Protein AF-A0A938V4X0-F1 (afdb_monomer)

Secondary structure (DSSP, 8-state):
-----------------PPP-PPPPPPPEEEESS--STT-S---TT-EEEE-SSEEEEEESSSPPGGGPPTTEEEEEEEEETTEEPPP-EEEB-EEEEEE-----S-EEEEEEEE-SSEEEEEEEEEETTEEEEEEEEEETT-SEEEEEEEEE--SSS-EEEEEEEEEEEESSSEEEETTPPPTTTS---SSSGGG--EE---SEEEEE-SSEEEEEE-TT--EEEE-SSEEEEEEEEEE-TT-EEEEEEEEEEEESS--THHHHHHHHHTT--EEEEEEEEEETTSPBPSSEEEEEE-TT--EEEEEE---S--SS---TTPPTTEEEEEEESEEEEEEEEETTPBPPPPEEEEE-TT-EEE--EEEEBPPEEEEEEEEEEPTTPPP--TT-S--EEE------------------------PPPPPEE---EEEE-SPPPSSGGGS--EEE--SSSTTEEEEEE-SEEEEEEEESGGGTSSPPEEEEEEEPTTPEEEEEEEEE----GGGGT---B-S----TTTT--S-HHHHHHHHHHTT-SB-------

Radius of gyration: 29.66 Å; Cα contacts (8 Å, |Δi|>4): 1398; chains: 1; bounding box: 124×48×95 Å

pLDDT: mean 82.49, std 20.65, range [25.59, 98.75]

Sequence (554 aa):
MLRVAPVICLLLICLAALPAAAGPSAAVRIIEGPTPVPNGKCRGSHDLTMINDRVAFSFAIDTERPWGNPAGAILDGGLVADGEVGKDRLSFVDFLPDGWNPWPHVRHEIRIVEDGPERAVLRVTRDFRGNPLVTTWTLHAGASELHVETRLENKSGKPLKGLLSGYSFCTKDGNTFVVEEPTTAERPATGGADWLAAVPTRADWAAGYGPDWAGGLLFPGADRVAGGRSWKDLYRATDVEPGGEARLTAVYRLSSGAGISDLPVALARSNGRGVARLSGTVRTSAGDPVSDSYILFASPEGAVMGWAAGDTGQSSRSKSPGRTQGTFSFELPEGRWQVQALATDHRSPPAREVVVTSGQELTVDFDGLEPPGTVRLHVRMAGPDAATSGPDATGASVETGAHGPLSERGSVDASSEKATERLPAPPLVGVDARIVRVGTPPPVRHAERFVTYTSLQDRGEASFPCPPGEHEFLVSHGGGFLAPFERVRLVVEPGKTAVATVLIPRQESPRDRGWYCADLHHHSDHADGTTSPEQLVLSQSAAGLDYFYVSDHG

Structure (mmCIF, N/CA/C/O backbone):
data_AF-A0A938V4X0-F1
#
_entry.id   AF-A0A938V4X0-F1
#
loop_
_atom_site.group_PDB
_atom_site.id
_atom_site.type_symbol
_atom_site.label_atom_id
_atom_site.label_alt_id
_atom_site.label_comp_id
_atom_site.label_asym_id
_atom_site.label_entity_id
_atom_site.label_seq_id
_atom_site.pdbx_PDB_ins_code
_atom_site.Cartn_x
_atom_site.Cartn_y
_atom_site.Cartn_z
_atom_site.occupancy
_atom_site.B_iso_or_equiv
_atom_site.auth_seq_id
_atom_site.auth_comp_id
_atom_site.auth_asym_id
_atom_site.auth_atom_id
_atom_site.pdbx_PDB_model_num
ATOM 1 N N . MET A 1 1 ? -73.119 22.936 -44.683 1.00 44.00 1 MET A N 1
ATOM 2 C CA . MET A 1 1 ? -71.768 22.867 -45.286 1.00 44.00 1 MET A CA 1
ATOM 3 C C . MET A 1 1 ? -70.797 23.569 -44.347 1.00 44.00 1 MET A C 1
ATOM 5 O O . MET A 1 1 ? -71.183 24.615 -43.848 1.00 44.00 1 MET A O 1
ATOM 9 N N . LEU A 1 2 ? -69.585 23.015 -44.167 1.00 37.03 2 LEU A N 1
ATOM 10 C CA . LEU A 1 2 ? -68.464 23.518 -43.339 1.00 37.03 2 LEU A CA 1
ATOM 11 C C . LEU A 1 2 ? -68.680 23.371 -41.815 1.00 37.03 2 LEU A C 1
ATOM 13 O O . LEU A 1 2 ? -69.766 23.647 -41.335 1.00 37.03 2 LEU A O 1
ATOM 17 N N . ARG A 1 3 ? -67.727 22.964 -40.966 1.00 37.31 3 ARG A N 1
ATOM 18 C CA . ARG A 1 3 ? -66.281 22.672 -41.048 1.00 37.31 3 ARG A CA 1
ATOM 19 C C . ARG A 1 3 ? -65.948 21.778 -39.835 1.00 37.31 3 ARG A C 1
ATOM 21 O O . ARG A 1 3 ? -66.453 22.042 -38.749 1.00 37.31 3 ARG A O 1
ATOM 28 N N . VAL A 1 4 ? -65.094 20.769 -40.006 1.00 39.28 4 VAL A N 1
ATOM 29 C CA . VAL A 1 4 ? -64.488 19.996 -38.905 1.00 39.28 4 VAL A CA 1
ATOM 30 C C . VAL A 1 4 ? -63.157 20.659 -38.540 1.00 39.28 4 VAL A C 1
ATOM 32 O O . VAL A 1 4 ? -62.357 20.932 -39.433 1.00 39.28 4 VAL A O 1
ATOM 35 N N . ALA A 1 5 ? -62.926 20.914 -37.252 1.00 35.75 5 ALA A N 1
ATOM 36 C CA . ALA A 1 5 ? -61.628 21.285 -36.687 1.00 35.75 5 ALA A CA 1
ATOM 37 C C . ALA A 1 5 ? -61.247 20.246 -35.612 1.00 35.75 5 ALA A C 1
ATOM 39 O O . ALA A 1 5 ? -62.130 19.851 -34.846 1.00 35.75 5 ALA A O 1
ATOM 40 N N . PRO A 1 6 ? -59.988 19.774 -35.544 1.00 45.00 6 PRO A N 1
ATOM 41 C CA . PRO A 1 6 ? -59.577 18.785 -34.557 1.00 45.00 6 PRO A CA 1
ATOM 42 C C . PRO A 1 6 ? -59.141 19.459 -33.250 1.00 45.00 6 PRO A C 1
ATOM 44 O O . PRO A 1 6 ? -58.412 20.451 -33.251 1.00 45.00 6 PRO A O 1
ATOM 47 N N . VAL A 1 7 ? -59.582 18.892 -32.127 1.00 39.69 7 VAL A N 1
ATOM 48 C CA . VAL A 1 7 ? -59.122 19.242 -30.779 1.00 39.69 7 VAL A CA 1
ATOM 49 C C . VAL A 1 7 ? -57.802 18.517 -30.517 1.00 39.69 7 VAL A C 1
ATOM 51 O O . VAL A 1 7 ? -57.732 17.292 -30.587 1.00 39.69 7 VAL A O 1
ATOM 54 N N . ILE A 1 8 ? -56.756 19.287 -30.225 1.00 38.12 8 ILE A N 1
ATOM 55 C CA . ILE A 1 8 ? -55.450 18.805 -29.766 1.00 38.12 8 ILE A CA 1
ATOM 56 C C . ILE A 1 8 ? -55.565 18.507 -28.265 1.00 38.12 8 ILE A C 1
ATOM 58 O O . ILE A 1 8 ? -55.772 19.421 -27.469 1.00 38.12 8 ILE A O 1
ATOM 62 N N . CYS A 1 9 ? -55.428 17.238 -27.872 1.00 33.03 9 CYS A N 1
ATOM 63 C CA . CYS A 1 9 ? -55.262 16.837 -26.474 1.00 33.03 9 CYS A CA 1
ATOM 64 C C . CYS A 1 9 ? -53.767 16.804 -26.126 1.00 33.03 9 CYS A C 1
ATOM 66 O O . CYS A 1 9 ? -53.024 15.966 -26.632 1.00 33.03 9 CYS A O 1
ATOM 68 N N . LEU A 1 10 ? -53.342 17.715 -25.250 1.00 35.62 10 LEU A N 1
ATOM 69 C CA . LEU A 1 10 ? -52.030 17.705 -24.606 1.00 35.62 10 LEU A CA 1
ATOM 70 C C . LEU A 1 10 ? -52.018 16.610 -23.521 1.00 35.62 10 LEU A C 1
ATOM 72 O O . LEU A 1 10 ? -52.802 16.677 -22.576 1.00 35.62 10 LEU A O 1
ATOM 76 N N . LEU A 1 11 ? -51.136 15.616 -23.642 1.00 34.25 11 LEU A N 1
ATOM 77 C CA . LEU A 1 11 ? -50.878 14.605 -22.610 1.00 34.25 11 LEU A CA 1
ATOM 78 C C . LEU A 1 11 ? -49.625 15.017 -21.822 1.00 34.25 11 LEU A C 1
ATOM 80 O O . LEU A 1 11 ? -48.505 14.923 -22.319 1.00 34.25 11 LEU A O 1
ATOM 84 N N . LEU A 1 12 ? -49.829 15.504 -20.598 1.00 36.22 12 LEU A N 1
ATOM 85 C CA . LEU A 1 12 ? -48.782 15.728 -19.599 1.00 36.22 12 LEU A CA 1
ATOM 86 C C . LEU A 1 12 ? -48.416 14.380 -18.962 1.00 36.22 12 LEU A C 1
ATOM 88 O O . LEU A 1 12 ? -49.213 13.805 -18.224 1.00 36.22 12 LEU A O 1
ATOM 92 N N . ILE A 1 13 ? -47.217 13.873 -19.250 1.00 41.16 13 ILE A N 1
ATOM 93 C CA . ILE A 1 13 ? -46.641 12.707 -18.570 1.00 41.16 13 ILE A CA 1
ATOM 94 C C . ILE A 1 13 ? -45.816 13.224 -17.386 1.00 41.16 13 ILE A C 1
ATOM 96 O O . ILE A 1 13 ? -44.714 13.738 -17.563 1.00 41.16 13 ILE A O 1
ATOM 100 N N . CYS A 1 14 ? -46.356 13.098 -16.172 1.00 35.19 14 CYS A N 1
ATOM 101 C CA . CYS A 1 14 ? -45.591 13.255 -14.936 1.00 35.19 14 CYS A CA 1
ATOM 102 C C . CYS A 1 14 ? -44.711 12.012 -14.730 1.00 35.19 14 CYS A C 1
ATOM 104 O O . CYS A 1 14 ? -45.209 10.959 -14.334 1.00 35.19 14 CYS A O 1
ATOM 106 N N . LEU A 1 15 ? -43.408 12.131 -14.990 1.00 42.06 15 LEU A N 1
ATOM 107 C CA . LEU A 1 15 ? -42.417 11.122 -14.616 1.00 42.06 15 LEU A CA 1
ATOM 108 C C . LEU A 1 15 ? -42.122 11.266 -13.113 1.00 42.06 15 LEU A C 1
ATOM 110 O O . LEU A 1 15 ? -41.368 12.143 -12.696 1.00 42.06 15 LEU A O 1
ATOM 114 N N . ALA A 1 16 ? -42.757 10.438 -12.285 1.00 40.41 16 ALA A N 1
ATOM 115 C CA . ALA A 1 16 ? -42.396 10.313 -10.878 1.00 40.41 16 ALA A CA 1
ATOM 116 C C . ALA A 1 16 ? -41.062 9.556 -10.778 1.00 40.41 16 ALA A C 1
ATOM 118 O O . ALA A 1 16 ? -40.980 8.384 -11.147 1.00 40.41 16 ALA A O 1
ATOM 119 N N . ALA A 1 17 ? -40.015 10.230 -10.301 1.00 45.06 17 ALA A N 1
ATOM 120 C CA . ALA A 1 17 ? -38.753 9.595 -9.951 1.00 45.06 17 ALA A CA 1
ATOM 121 C C . ALA A 1 17 ? -38.987 8.647 -8.763 1.00 45.06 17 ALA A C 1
ATOM 123 O O . ALA A 1 17 ? -39.271 9.089 -7.650 1.00 45.06 17 ALA A O 1
ATOM 124 N N . LEU A 1 18 ? -38.910 7.339 -9.010 1.00 36.69 18 LEU A N 1
ATOM 125 C CA . LEU A 1 18 ? -38.895 6.332 -7.953 1.00 36.69 18 LEU A CA 1
ATOM 126 C C . LEU A 1 18 ? -37.534 6.396 -7.239 1.00 36.69 18 LEU A C 1
ATOM 128 O O . LEU A 1 18 ? -36.506 6.350 -7.920 1.00 36.69 18 LEU A O 1
ATOM 132 N N . PRO A 1 19 ? -37.488 6.492 -5.899 1.00 42.78 19 PRO A N 1
ATOM 133 C CA . PRO A 1 19 ? -36.237 6.361 -5.167 1.00 42.78 19 PRO A CA 1
ATOM 134 C C . PRO A 1 19 ? -35.687 4.946 -5.378 1.00 42.78 19 PRO A C 1
ATOM 136 O O . PRO A 1 19 ? -36.424 3.963 -5.280 1.00 42.78 19 PRO A O 1
ATOM 139 N N . ALA A 1 20 ? -34.395 4.845 -5.692 1.00 38.88 20 ALA A N 1
ATOM 140 C CA . ALA A 1 20 ? -33.703 3.568 -5.785 1.00 38.88 20 ALA A CA 1
ATOM 141 C C . ALA A 1 20 ? -33.835 2.831 -4.444 1.00 38.88 20 ALA A C 1
ATOM 143 O O . ALA A 1 20 ? -33.374 3.318 -3.412 1.00 38.88 20 ALA A O 1
ATOM 144 N N . ALA A 1 21 ? -34.501 1.677 -4.449 1.00 35.84 21 ALA A N 1
ATOM 145 C CA . ALA A 1 21 ? -34.588 0.822 -3.278 1.00 35.84 21 ALA A CA 1
ATOM 146 C C . ALA A 1 21 ? -33.177 0.326 -2.932 1.00 35.84 21 ALA A C 1
ATOM 148 O O . ALA A 1 21 ? -32.562 -0.398 -3.717 1.00 35.84 21 ALA A O 1
ATOM 149 N N . ALA A 1 22 ? -32.660 0.726 -1.770 1.00 41.38 22 ALA A N 1
ATOM 150 C CA . ALA A 1 22 ? -31.486 0.096 -1.186 1.00 41.38 22 ALA A CA 1
ATOM 151 C C . ALA A 1 22 ? -31.826 -1.383 -0.945 1.00 41.38 22 ALA A C 1
ATOM 153 O O . ALA A 1 22 ? -32.767 -1.694 -0.213 1.00 41.38 22 ALA A O 1
ATOM 154 N N . GLY A 1 23 ? -31.112 -2.292 -1.613 1.00 45.16 23 GLY A N 1
ATOM 155 C CA . GLY A 1 23 ? -31.211 -3.721 -1.326 1.00 45.16 23 GLY A CA 1
ATOM 156 C C . GLY A 1 23 ? -30.850 -4.006 0.139 1.00 45.16 23 GLY A C 1
ATOM 157 O O . GLY A 1 23 ? -30.197 -3.175 0.775 1.00 45.16 23 GLY A O 1
ATOM 158 N N . PRO A 1 24 ? -31.271 -5.151 0.702 1.00 51.66 24 PRO A N 1
ATOM 159 C CA . PRO A 1 24 ? -30.909 -5.513 2.068 1.00 51.66 24 PRO A CA 1
ATOM 160 C C . PRO A 1 24 ? -29.381 -5.531 2.204 1.00 51.66 24 PRO A C 1
ATOM 162 O O . PRO A 1 24 ? -28.705 -6.273 1.493 1.00 51.66 24 PRO A O 1
ATOM 165 N N . SER A 1 25 ? -28.848 -4.688 3.094 1.00 58.47 25 SER A N 1
ATOM 166 C CA . SER A 1 25 ? -27.441 -4.749 3.496 1.00 58.47 25 SER A CA 1
ATOM 167 C C . SER A 1 25 ? -27.173 -6.139 4.067 1.00 58.47 25 SER A C 1
ATOM 169 O O . SER A 1 25 ? -27.974 -6.640 4.864 1.00 58.47 25 SER A O 1
ATOM 171 N N . ALA A 1 26 ? -26.106 -6.802 3.625 1.00 71.38 26 ALA A N 1
ATOM 172 C CA . ALA A 1 26 ? -25.790 -8.125 4.137 1.00 71.38 26 ALA A CA 1
ATOM 173 C C . ALA A 1 26 ? -25.433 -8.034 5.623 1.00 71.38 26 ALA A C 1
ATOM 175 O O . ALA A 1 26 ? -24.705 -7.133 6.043 1.00 71.38 26 ALA A O 1
ATOM 176 N N . ALA A 1 27 ? -25.935 -8.987 6.407 1.00 88.56 27 ALA A N 1
ATOM 177 C CA . ALA A 1 27 ? -25.713 -9.005 7.841 1.00 88.56 27 ALA A CA 1
ATOM 178 C C . ALA A 1 27 ? -24.215 -9.064 8.179 1.00 88.56 27 ALA A C 1
ATOM 180 O O . ALA A 1 27 ? -23.467 -9.864 7.607 1.00 88.56 27 ALA A O 1
ATOM 181 N N . VAL A 1 28 ? -23.796 -8.249 9.143 1.00 96.19 28 VAL A N 1
ATOM 182 C CA . VAL A 1 28 ? -22.508 -8.424 9.823 1.00 96.19 28 VAL A CA 1
ATOM 183 C C . VAL A 1 28 ? -22.654 -9.476 10.925 1.00 96.19 28 VAL A C 1
ATOM 185 O O . VAL A 1 28 ? -23.748 -9.679 11.448 1.00 96.19 28 VAL A O 1
ATOM 188 N N . ARG A 1 29 ? -21.573 -10.194 11.236 1.00 96.25 29 ARG A N 1
ATOM 189 C CA . ARG A 1 29 ? -21.532 -11.185 12.323 1.00 96.25 29 ARG A CA 1
ATOM 190 C C . ARG A 1 29 ? -20.118 -11.404 12.853 1.00 96.25 29 ARG A C 1
ATOM 192 O O . ARG A 1 29 ? -19.146 -11.012 12.197 1.00 96.25 29 ARG A O 1
ATOM 199 N N . ILE A 1 30 ? -20.012 -12.097 13.983 1.00 98.12 30 ILE A N 1
ATOM 200 C CA . ILE A 1 30 ? -18.753 -12.621 14.524 1.00 98.12 30 ILE A CA 1
ATOM 201 C C . ILE A 1 30 ? -18.710 -14.145 14.368 1.00 98.12 30 ILE A C 1
ATOM 203 O O . ILE A 1 30 ? -19.675 -14.849 14.648 1.00 98.12 30 ILE A O 1
ATOM 207 N N . ILE A 1 31 ? -17.579 -14.660 13.891 1.00 97.12 31 ILE A N 1
ATOM 208 C CA . ILE A 1 31 ? -17.294 -16.095 13.797 1.00 97.12 31 ILE A CA 1
ATOM 209 C C . ILE A 1 31 ? -16.214 -16.425 14.821 1.00 97.12 31 ILE A C 1
ATOM 211 O O . ILE A 1 31 ? -15.183 -15.759 14.838 1.00 97.12 31 ILE A O 1
ATOM 215 N N . GLU A 1 32 ? -16.441 -17.445 15.641 1.00 98.19 32 GLU A N 1
ATOM 216 C CA . GLU A 1 32 ? -15.438 -17.995 16.555 1.00 98.19 32 GLU A CA 1
ATOM 217 C C . GLU A 1 32 ? -14.754 -19.223 15.938 1.00 98.19 32 GLU A C 1
ATOM 219 O O . GLU A 1 32 ? -15.409 -20.057 15.303 1.00 98.19 32 GLU A O 1
ATOM 224 N N . GLY A 1 33 ? -13.437 -19.314 16.113 1.00 98.06 33 GLY A N 1
ATOM 225 C CA . GLY A 1 33 ? -12.574 -20.358 15.573 1.00 98.06 33 GLY A CA 1
ATOM 226 C C . GLY A 1 33 ? -11.523 -19.835 14.586 1.00 98.06 33 GLY A C 1
ATOM 227 O O . GLY A 1 33 ? -11.336 -18.624 14.437 1.00 98.06 33 GLY A O 1
ATOM 228 N N . PRO A 1 34 ? -10.829 -20.753 13.886 1.00 97.75 34 PRO A N 1
ATOM 229 C CA . PRO A 1 34 ? -9.840 -20.398 12.876 1.00 97.75 34 PRO A CA 1
ATOM 230 C C . PRO A 1 34 ? -10.410 -19.447 11.823 1.00 97.75 34 PRO A C 1
ATOM 232 O O . PRO A 1 34 ? -11.570 -19.570 11.419 1.00 97.75 34 PRO A O 1
ATOM 235 N N . THR A 1 35 ? -9.574 -18.528 11.343 1.00 97.94 35 THR A N 1
ATOM 236 C CA . THR A 1 35 ? -9.999 -17.529 10.361 1.00 97.94 35 THR A CA 1
ATOM 237 C C . THR A 1 35 ? -10.556 -18.173 9.084 1.00 97.94 35 THR A C 1
ATOM 239 O O . THR A 1 35 ? -9.963 -19.122 8.558 1.00 97.94 35 THR A O 1
ATOM 242 N N . PRO A 1 36 ? -11.663 -17.645 8.525 1.00 96.94 36 PRO A N 1
ATOM 243 C CA . PRO A 1 36 ? -12.118 -18.006 7.189 1.00 96.94 36 PRO A CA 1
ATOM 244 C C . PRO A 1 36 ? -11.291 -17.331 6.082 1.00 96.94 36 PRO A C 1
ATOM 246 O O . PRO A 1 36 ? -11.503 -17.638 4.912 1.00 96.94 36 PRO A O 1
ATOM 249 N N . VAL A 1 37 ? -10.380 -16.402 6.411 1.00 96.25 37 VAL A N 1
ATOM 250 C CA . VAL A 1 37 ? -9.543 -15.699 5.431 1.00 96.25 37 VAL A CA 1
ATOM 251 C C . VAL A 1 37 ? -8.506 -16.677 4.852 1.00 96.25 37 VAL A C 1
ATOM 253 O O . VAL A 1 37 ? -7.655 -17.187 5.589 1.00 96.25 37 VAL A O 1
ATOM 256 N N . PRO A 1 38 ? -8.514 -16.951 3.532 1.00 92.94 38 PRO A N 1
ATOM 257 C CA . PRO A 1 38 ? -7.545 -17.847 2.913 1.00 92.94 38 PRO A CA 1
ATOM 258 C C . PRO A 1 38 ? -6.098 -17.412 3.169 1.00 92.94 38 PRO A C 1
ATOM 260 O O . PRO A 1 38 ? -5.742 -16.244 2.994 1.00 92.94 38 PRO A O 1
ATOM 263 N N . ASN A 1 39 ? -5.260 -18.384 3.541 1.00 87.56 39 ASN A N 1
ATOM 264 C CA . ASN A 1 39 ? -3.859 -18.208 3.948 1.00 87.56 39 ASN A CA 1
ATOM 265 C C . ASN A 1 39 ? -3.644 -17.340 5.201 1.00 87.56 39 ASN A C 1
ATOM 267 O O . ASN A 1 39 ? -2.498 -16.979 5.481 1.00 87.56 39 ASN A O 1
ATOM 271 N N . GLY A 1 40 ? -4.698 -17.044 5.966 1.00 90.44 40 GLY A N 1
ATOM 272 C CA . GLY A 1 40 ? -4.589 -16.351 7.245 1.00 90.44 40 GLY A CA 1
ATOM 273 C C . GLY A 1 40 ? -3.842 -17.165 8.311 1.00 90.44 40 GLY A C 1
ATOM 274 O O . GLY A 1 40 ? -3.674 -18.392 8.210 1.00 90.44 40 GLY A O 1
ATOM 275 N N . LYS A 1 41 ? -3.342 -16.463 9.323 1.00 91.56 41 LYS A 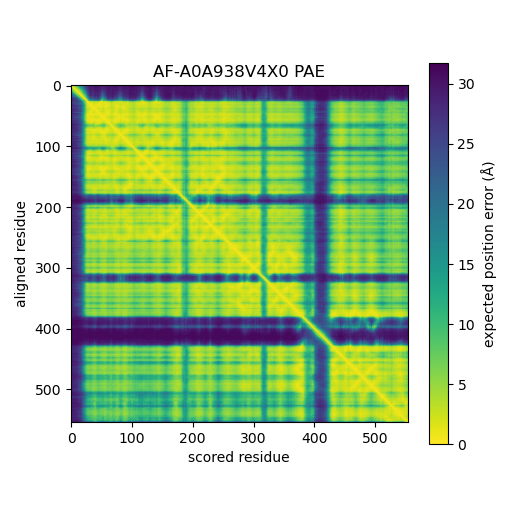N 1
ATOM 276 C CA . LYS A 1 41 ? -2.505 -16.957 10.414 1.00 91.56 41 LYS A CA 1
ATOM 277 C C . LYS A 1 41 ? -3.293 -17.216 11.699 1.00 91.56 41 LYS A C 1
ATOM 279 O O . LYS A 1 41 ? -2.816 -18.022 12.488 1.00 91.56 41 LYS A O 1
ATOM 284 N N . CYS A 1 42 ? -4.489 -16.656 11.892 1.00 94.75 42 CYS A N 1
ATOM 285 C CA . CYS A 1 42 ? -5.368 -17.001 13.017 1.00 94.75 42 CYS A CA 1
ATOM 286 C C . CYS A 1 42 ? -5.887 -18.448 12.899 1.00 94.75 42 CYS A C 1
ATOM 288 O O . CYS A 1 42 ? -6.786 -18.747 12.112 1.00 94.75 42 CYS A O 1
ATOM 290 N N . ARG A 1 43 ? -5.302 -19.373 13.667 1.00 95.38 43 ARG A N 1
ATOM 291 C CA . ARG A 1 43 ? -5.622 -20.815 13.708 1.00 95.38 43 ARG A CA 1
ATOM 292 C C . ARG A 1 43 ? -6.210 -21.285 15.043 1.00 95.38 43 ARG A C 1
ATOM 294 O O . ARG A 1 43 ? -6.461 -22.478 15.204 1.00 95.38 43 ARG A O 1
ATOM 301 N N . GLY A 1 44 ? -6.405 -20.377 15.989 1.00 96.19 44 GLY A N 1
ATOM 302 C CA . GLY A 1 44 ? -6.871 -20.640 17.341 1.00 96.19 44 GLY A CA 1
ATOM 303 C C . GLY A 1 44 ? -8.340 -21.046 17.405 1.00 96.19 44 GLY A C 1
ATOM 304 O O . GLY A 1 44 ? -9.151 -20.601 16.597 1.00 96.19 44 GLY A O 1
ATOM 305 N N . SER A 1 45 ? -8.702 -21.874 18.388 1.00 97.25 45 SER A N 1
ATOM 306 C CA . SER A 1 45 ? -10.095 -22.301 18.586 1.00 97.25 45 SER A CA 1
ATOM 307 C C . SER A 1 45 ? -11.003 -21.188 19.101 1.00 97.25 45 SER A C 1
ATOM 309 O O . SER A 1 45 ? -12.194 -21.234 18.820 1.00 97.25 45 SER A O 1
ATOM 311 N N . HIS A 1 46 ? -10.450 -20.205 19.817 1.00 96.81 46 HIS A N 1
ATOM 312 C CA . HIS A 1 46 ? -11.182 -19.033 20.301 1.00 96.81 46 HIS A CA 1
ATOM 313 C C . HIS A 1 46 ? -10.816 -17.755 19.539 1.00 96.81 46 HIS A C 1
ATOM 315 O O . HIS A 1 46 ? -11.159 -16.665 19.985 1.00 96.81 46 HIS A O 1
ATOM 321 N N . ASP A 1 47 ? -10.094 -17.841 18.418 1.00 98.19 47 ASP A N 1
ATOM 322 C CA . ASP A 1 47 ? -9.892 -16.663 17.571 1.00 98.19 47 ASP A CA 1
ATOM 323 C C . ASP A 1 47 ? -11.243 -16.167 17.040 1.00 98.19 47 ASP A C 1
ATOM 325 O O . ASP A 1 47 ? -12.199 -16.933 16.922 1.00 98.19 47 ASP A O 1
ATOM 329 N N . LEU A 1 48 ? -11.346 -14.872 16.742 1.00 98.56 48 LEU A N 1
ATOM 330 C CA . LEU A 1 48 ? -12.611 -14.261 16.329 1.00 98.56 48 LEU A CA 1
ATOM 331 C C . LEU A 1 48 ? -12.466 -13.579 14.979 1.00 98.56 48 LEU A C 1
ATOM 333 O O . LEU A 1 48 ? -11.484 -12.889 14.744 1.00 98.56 48 LEU A O 1
ATOM 337 N N . THR A 1 49 ? -13.465 -13.690 14.111 1.00 98.56 49 THR A N 1
ATOM 338 C CA . THR A 1 49 ? -13.521 -12.957 12.840 1.00 98.56 49 THR A CA 1
ATOM 339 C C . THR A 1 49 ? -14.775 -12.098 12.772 1.00 98.56 49 THR A C 1
ATOM 341 O O . THR A 1 49 ? -15.882 -12.628 12.795 1.00 98.56 49 THR A O 1
ATOM 344 N N . MET A 1 50 ? -14.612 -10.779 12.643 1.00 98.44 50 MET A N 1
ATOM 345 C CA . MET A 1 50 ? -15.702 -9.860 12.294 1.00 98.44 50 MET A CA 1
ATOM 346 C C . MET A 1 50 ? -15.840 -9.820 10.771 1.00 98.44 50 MET A C 1
ATOM 348 O O . MET A 1 50 ? -14.856 -9.544 10.084 1.00 98.44 50 MET A O 1
ATOM 352 N N . ILE A 1 51 ? -17.032 -10.095 10.236 1.00 97.69 51 ILE A N 1
ATOM 353 C CA . ILE A 1 51 ? -17.247 -10.224 8.785 1.00 97.69 51 ILE A CA 1
ATOM 354 C C . ILE A 1 51 ? -18.594 -9.653 8.328 1.00 97.69 51 ILE A C 1
ATOM 356 O O . ILE A 1 51 ? -19.617 -9.859 8.984 1.00 97.69 51 ILE A O 1
ATOM 360 N N . ASN A 1 52 ? -18.599 -8.983 7.174 1.00 96.56 52 ASN A N 1
ATOM 361 C CA . ASN A 1 52 ? -19.792 -8.584 6.414 1.00 96.56 52 ASN A CA 1
ATOM 362 C C . ASN A 1 52 ? -19.621 -8.925 4.911 1.00 96.56 52 ASN A C 1
ATOM 364 O O . ASN A 1 52 ? -18.770 -9.736 4.556 1.00 96.56 52 ASN A O 1
ATOM 368 N N . ASP A 1 53 ? -20.421 -8.339 4.014 1.00 94.69 53 ASP A N 1
ATOM 369 C CA . ASP A 1 53 ? -20.323 -8.521 2.551 1.00 94.69 53 ASP A CA 1
ATOM 370 C C . ASP A 1 53 ? -19.136 -7.826 1.879 1.00 94.69 53 ASP A C 1
ATOM 372 O O . ASP A 1 53 ? -18.949 -8.001 0.677 1.00 94.69 53 ASP A O 1
ATOM 376 N N . ARG A 1 54 ? -18.360 -7.018 2.607 1.00 95.00 54 ARG A N 1
ATOM 377 C CA . ARG A 1 54 ? -17.260 -6.212 2.059 1.00 95.00 54 ARG A CA 1
ATOM 378 C C . ARG A 1 54 ? -15.896 -6.616 2.585 1.00 95.00 54 ARG A C 1
ATOM 380 O O . ARG A 1 54 ? -14.927 -6.571 1.831 1.00 95.00 54 ARG A O 1
ATOM 387 N N . VAL A 1 55 ? -15.804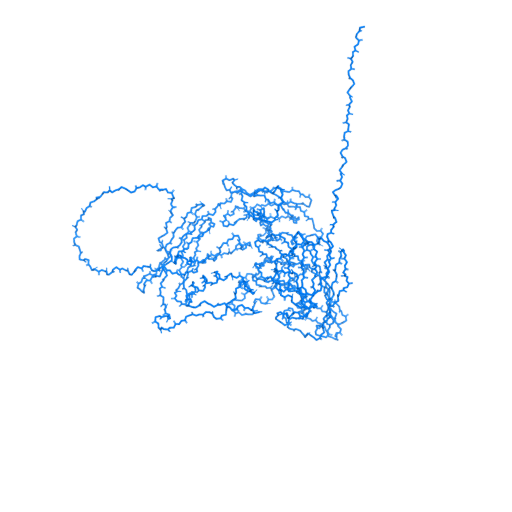 -6.972 3.862 1.00 96.88 55 VAL A N 1
ATOM 388 C CA . VAL A 1 55 ? -14.536 -7.175 4.568 1.00 96.88 55 VAL A CA 1
ATOM 389 C C . VAL A 1 55 ? -14.658 -8.231 5.665 1.00 96.88 55 VAL A C 1
ATOM 391 O O . VAL A 1 55 ? -15.726 -8.437 6.245 1.00 96.88 55 VAL A O 1
ATOM 394 N N . ALA A 1 56 ? -13.532 -8.874 5.964 1.00 97.75 56 ALA A N 1
ATOM 395 C CA . ALA A 1 56 ? -13.346 -9.764 7.101 1.00 97.75 56 ALA A CA 1
ATOM 396 C C . ALA A 1 56 ? -12.054 -9.391 7.842 1.00 97.75 56 ALA A C 1
ATOM 398 O O . ALA A 1 56 ? -11.021 -9.221 7.196 1.00 97.75 56 ALA A O 1
ATOM 399 N N . PHE A 1 57 ? -12.102 -9.301 9.173 1.00 98.25 57 PHE A N 1
ATOM 400 C CA . PHE A 1 57 ? -10.947 -9.028 10.038 1.00 98.25 57 PHE A CA 1
ATOM 401 C C . PHE A 1 57 ? -10.873 -10.057 11.165 1.00 98.25 57 PHE A C 1
ATOM 403 O O . PHE A 1 57 ? -11.857 -10.240 11.886 1.00 98.25 57 PHE A O 1
ATOM 410 N N . SER A 1 58 ? -9.719 -10.713 11.321 1.00 98.31 58 SER A N 1
ATOM 411 C CA . SER A 1 58 ? -9.536 -11.821 12.271 1.00 98.31 58 SER A CA 1
ATOM 412 C C . SER A 1 58 ? -8.595 -11.443 13.410 1.00 98.31 58 SER A C 1
ATOM 414 O O . SER A 1 58 ? -7.449 -11.061 13.179 1.00 98.31 58 SER A O 1
ATOM 416 N N . PHE A 1 59 ? -9.084 -11.595 14.635 1.00 97.94 59 PHE A N 1
ATOM 417 C CA . PHE A 1 59 ? -8.437 -11.266 15.896 1.00 97.94 59 PHE A CA 1
ATOM 418 C C . PHE A 1 59 ? -7.800 -12.516 16.507 1.00 97.94 59 PHE A C 1
ATOM 420 O O . PHE A 1 59 ? -8.490 -13.500 16.782 1.00 97.94 59 PHE A O 1
ATOM 427 N N . ALA A 1 60 ? -6.496 -12.452 16.766 1.00 95.81 60 ALA A N 1
ATOM 428 C CA . ALA A 1 60 ? -5.735 -13.532 17.379 1.00 95.81 60 ALA A CA 1
ATOM 429 C C . ALA A 1 60 ? -5.894 -13.519 18.902 1.00 95.81 60 ALA A C 1
ATOM 431 O O . ALA A 1 60 ? -5.357 -12.646 19.597 1.00 95.81 60 ALA A O 1
ATOM 432 N N . ILE A 1 61 ? -6.608 -14.512 19.424 1.00 94.75 61 ILE A N 1
ATOM 433 C CA . ILE A 1 61 ? -6.818 -14.729 20.857 1.00 94.75 61 ILE A CA 1
ATOM 434 C C . ILE A 1 61 ? -5.914 -15.861 21.331 1.00 94.75 61 ILE A C 1
ATOM 436 O O . ILE A 1 61 ? -5.041 -15.633 22.169 1.00 94.75 61 ILE A O 1
ATOM 440 N N . ASP A 1 62 ? -6.042 -17.039 20.725 1.00 93.94 62 ASP A N 1
ATOM 441 C CA . ASP A 1 62 ? -5.188 -18.187 21.035 1.00 93.94 62 ASP A CA 1
ATOM 442 C C . ASP A 1 62 ? -3.947 -18.203 20.139 1.00 93.94 62 ASP A C 1
ATOM 444 O O . ASP A 1 62 ? -2.855 -18.533 20.606 1.00 93.94 62 ASP A O 1
ATOM 448 N N . THR A 1 63 ? -4.092 -17.802 18.871 1.00 93.12 63 THR A N 1
ATOM 449 C CA . THR A 1 63 ? -2.994 -17.819 17.892 1.00 93.12 63 THR A CA 1
ATOM 450 C C . THR A 1 63 ? -1.822 -16.972 18.335 1.00 93.12 63 THR A C 1
ATOM 452 O O . THR A 1 63 ? -1.984 -15.783 18.603 1.00 93.12 63 THR A O 1
ATOM 455 N N . GLU A 1 64 ? -0.625 -17.558 18.331 1.00 87.31 64 GLU A N 1
ATOM 456 C CA . GLU A 1 64 ? 0.596 -16.831 18.638 1.00 87.31 64 GLU A CA 1
ATOM 457 C C . GLU A 1 64 ? 0.801 -15.641 17.699 1.00 87.31 64 GLU A C 1
ATOM 459 O O . GLU A 1 64 ? 0.798 -15.758 16.476 1.00 87.31 64 GLU A O 1
ATOM 464 N N . ARG A 1 65 ? 0.946 -14.466 18.306 1.00 86.75 65 ARG A N 1
ATOM 465 C CA . ARG A 1 65 ? 1.120 -13.201 17.607 1.00 86.75 65 ARG A CA 1
ATOM 466 C C . ARG A 1 65 ? 2.611 -12.949 17.421 1.00 86.75 65 ARG A C 1
ATOM 468 O O . ARG A 1 65 ? 3.387 -13.227 18.340 1.00 86.75 65 ARG A O 1
ATOM 475 N N . PRO A 1 66 ? 3.019 -12.382 16.280 1.00 76.94 66 PRO A N 1
ATOM 476 C CA . PRO A 1 66 ? 4.415 -12.060 16.050 1.00 76.94 66 PRO A CA 1
ATOM 477 C C . PRO A 1 66 ? 4.897 -10.971 17.022 1.00 76.94 66 PRO A C 1
ATOM 479 O O . PRO A 1 66 ? 4.107 -10.199 17.579 1.00 76.94 66 PRO A O 1
ATOM 482 N N . TRP A 1 67 ? 6.216 -10.927 17.228 1.00 75.44 67 TRP A N 1
ATOM 483 C CA . TRP A 1 67 ? 6.928 -9.897 18.006 1.00 75.44 67 TRP A CA 1
ATOM 484 C C . TRP A 1 67 ? 6.471 -9.732 19.465 1.00 75.44 67 TRP A C 1
ATOM 486 O O . TRP A 1 67 ? 6.752 -8.716 20.094 1.00 75.44 67 TRP A O 1
ATOM 496 N N . GLY A 1 68 ? 5.806 -10.748 20.021 1.00 74.50 68 GLY A N 1
ATOM 497 C CA . GLY A 1 68 ? 5.399 -10.784 21.422 1.00 74.50 68 GLY A CA 1
ATOM 498 C C . GLY A 1 68 ? 4.142 -9.980 21.750 1.00 74.50 68 GLY A C 1
ATOM 499 O O . GLY A 1 68 ? 3.882 -9.778 22.919 1.00 74.50 68 GLY A O 1
ATOM 500 N N . ASN A 1 69 ? 3.347 -9.529 20.777 1.00 83.19 69 ASN A N 1
ATOM 501 C CA . ASN A 1 69 ? 2.174 -8.679 21.035 1.00 83.19 69 ASN A CA 1
ATOM 502 C C . ASN A 1 69 ? 1.049 -9.353 21.863 1.00 83.19 69 ASN A C 1
ATOM 504 O O . ASN A 1 69 ? 0.870 -10.575 21.792 1.00 83.19 69 ASN A O 1
ATOM 508 N N . PRO A 1 70 ? 0.239 -8.573 22.621 1.00 85.94 70 PRO A N 1
ATOM 509 C CA . PRO A 1 70 ? -0.859 -9.116 23.424 1.00 85.94 70 PRO A CA 1
ATOM 510 C C . PRO A 1 70 ? -1.981 -9.702 22.560 1.00 85.94 70 PRO A C 1
ATOM 512 O O . PRO A 1 70 ? -2.242 -9.243 21.449 1.00 85.94 70 PRO A O 1
ATOM 515 N N . ALA A 1 71 ? -2.731 -10.652 23.126 1.00 91.62 71 ALA A N 1
ATOM 516 C CA . ALA A 1 71 ? -3.957 -11.171 22.521 1.00 91.62 71 ALA A CA 1
ATOM 517 C C . ALA A 1 71 ? -4.956 -10.051 22.168 1.00 91.62 71 ALA A C 1
ATOM 519 O O . ALA A 1 71 ? -5.026 -9.023 22.855 1.00 91.62 71 ALA A O 1
ATOM 520 N N . GLY A 1 72 ? -5.726 -10.262 21.099 1.00 92.12 72 GLY A N 1
ATOM 521 C CA . GLY A 1 72 ? -6.730 -9.332 20.573 1.00 92.12 72 GLY A CA 1
ATOM 522 C C . GLY A 1 72 ? -6.249 -8.417 19.439 1.00 92.12 72 GLY A C 1
ATOM 523 O O . GLY A 1 72 ? -6.989 -7.512 19.066 1.00 92.12 72 GLY A O 1
ATOM 524 N N . ALA A 1 73 ? -5.036 -8.627 18.915 1.00 94.38 73 ALA A N 1
ATOM 525 C CA . ALA A 1 73 ? -4.559 -7.968 17.696 1.00 94.38 73 ALA A CA 1
ATOM 526 C C . ALA A 1 73 ? -5.179 -8.624 16.455 1.00 94.38 73 ALA A C 1
ATOM 528 O O . ALA A 1 73 ? -5.475 -9.821 16.473 1.00 94.38 73 ALA A O 1
ATOM 529 N N . ILE A 1 74 ? -5.337 -7.869 15.372 1.00 97.19 74 ILE A N 1
ATOM 530 C CA . ILE A 1 74 ? -5.753 -8.412 14.078 1.00 97.19 74 ILE A CA 1
ATOM 531 C C . ILE A 1 74 ? -4.511 -8.938 13.360 1.00 97.19 74 ILE A C 1
ATOM 533 O O . ILE A 1 74 ? -3.536 -8.202 13.205 1.00 97.19 74 ILE A O 1
ATOM 537 N N . LEU A 1 75 ? -4.547 -10.194 12.915 1.00 95.56 75 LEU A N 1
ATOM 538 C CA . LEU A 1 75 ? -3.481 -10.766 12.081 1.00 95.56 75 LEU A CA 1
ATOM 539 C C . LEU A 1 75 ? -3.903 -10.913 10.625 1.00 95.56 75 LEU A C 1
ATOM 541 O O . LEU A 1 75 ? -3.048 -10.804 9.757 1.00 95.56 75 LEU A O 1
ATOM 545 N N . ASP A 1 76 ? -5.204 -11.085 10.370 1.00 96.25 76 ASP A N 1
ATOM 546 C CA . ASP A 1 76 ? -5.704 -11.370 9.028 1.00 96.25 76 ASP A CA 1
ATOM 547 C C . ASP A 1 76 ? -6.797 -10.394 8.608 1.00 96.25 76 ASP A C 1
ATOM 549 O O . ASP A 1 76 ? -7.698 -10.061 9.389 1.00 96.25 76 ASP A O 1
ATOM 553 N N . GLY A 1 77 ? -6.755 -9.992 7.341 1.00 96.31 77 GLY A N 1
ATOM 554 C CA . GLY A 1 77 ? -7.760 -9.124 6.739 1.00 96.31 77 GLY A CA 1
ATOM 555 C C . GLY A 1 77 ? -7.973 -9.431 5.267 1.00 96.31 77 GLY A C 1
ATOM 556 O O . GLY A 1 77 ? -7.017 -9.488 4.500 1.00 96.31 77 GLY A O 1
ATOM 557 N N . GLY A 1 78 ? -9.227 -9.604 4.858 1.00 95.19 78 GLY A N 1
ATOM 558 C CA . GLY A 1 78 ? -9.585 -9.948 3.483 1.00 95.19 78 GLY A CA 1
ATOM 559 C C . GLY A 1 78 ? -10.785 -9.156 2.976 1.00 95.19 78 GLY A C 1
ATOM 560 O O . GLY A 1 78 ? -11.664 -8.769 3.746 1.00 95.19 78 GLY A O 1
ATOM 561 N N . LEU A 1 79 ? -10.827 -8.931 1.662 1.00 95.00 79 LEU A N 1
ATOM 562 C CA . LEU A 1 79 ? -12.015 -8.418 0.976 1.00 95.00 79 LEU A CA 1
ATOM 563 C C . LEU A 1 79 ? -13.049 -9.532 0.843 1.00 95.00 79 LEU A C 1
ATOM 565 O O . LEU A 1 79 ? -12.684 -10.659 0.525 1.00 95.00 79 LEU A O 1
ATOM 569 N N . VAL A 1 80 ? -14.324 -9.211 1.013 1.00 94.69 80 VAL A N 1
ATOM 570 C CA . VAL A 1 80 ? -15.434 -10.126 0.742 1.00 94.69 80 VAL A CA 1
ATOM 571 C C . VAL A 1 80 ? -16.111 -9.693 -0.552 1.00 94.69 80 VAL A C 1
ATOM 573 O O . VAL A 1 80 ? -16.376 -8.510 -0.765 1.00 94.69 80 VAL A O 1
ATOM 576 N N . ALA A 1 81 ? -16.338 -10.649 -1.445 1.00 89.88 81 ALA A N 1
ATOM 577 C CA . ALA A 1 81 ? -17.037 -10.434 -2.704 1.00 89.88 81 ALA A CA 1
ATOM 578 C C . ALA A 1 81 ? -17.873 -11.672 -3.023 1.00 89.88 81 ALA A C 1
ATOM 580 O O . ALA A 1 81 ? -17.390 -12.793 -2.897 1.00 89.88 81 ALA A O 1
ATOM 581 N N . ASP A 1 82 ? -19.133 -11.468 -3.412 1.00 87.12 82 ASP A N 1
ATOM 582 C CA . ASP A 1 82 ? -20.071 -12.551 -3.738 1.00 87.12 82 ASP A CA 1
ATOM 583 C C . ASP A 1 82 ? -20.210 -13.614 -2.624 1.00 87.12 82 ASP A C 1
ATOM 585 O O . ASP A 1 82 ? -20.457 -14.787 -2.888 1.00 87.12 82 ASP A O 1
ATOM 589 N N . GLY A 1 83 ? -20.055 -13.195 -1.361 1.00 86.94 83 GLY A N 1
ATOM 590 C CA . GLY A 1 83 ? -20.119 -14.065 -0.181 1.00 86.94 83 GLY A CA 1
ATOM 591 C C . GLY A 1 83 ? -18.832 -14.837 0.130 1.00 86.94 83 GLY A C 1
ATOM 592 O O . GLY A 1 83 ? -18.761 -15.479 1.176 1.00 86.94 83 GLY A O 1
ATOM 593 N N . GLU A 1 84 ? -17.811 -14.737 -0.721 1.00 92.31 84 GLU A N 1
ATOM 594 C CA . GLU A 1 84 ? -16.521 -15.407 -0.562 1.00 92.31 84 GLU A CA 1
ATOM 595 C C . GLU A 1 84 ? -15.469 -14.457 0.015 1.00 92.31 84 GLU A C 1
ATOM 597 O O . GLU A 1 84 ? -15.366 -13.292 -0.382 1.00 92.31 84 GLU A O 1
ATOM 602 N N . VAL A 1 85 ? -14.652 -14.966 0.939 1.00 94.69 85 VAL A N 1
ATOM 603 C CA . VAL A 1 85 ? -13.546 -14.211 1.541 1.00 94.69 85 VAL A CA 1
ATOM 604 C C . VAL A 1 85 ? -12.304 -14.350 0.662 1.00 94.69 85 VAL A C 1
ATOM 606 O O . VAL A 1 85 ? -11.822 -15.448 0.390 1.00 94.69 85 VAL A O 1
ATOM 609 N N . GLY A 1 86 ? -11.778 -13.222 0.201 1.00 91.75 86 GLY A N 1
ATOM 610 C CA . GLY A 1 86 ? -10.532 -13.131 -0.548 1.00 91.75 86 GLY A CA 1
ATOM 611 C C . GLY A 1 86 ? -9.302 -13.356 0.331 1.00 91.75 86 GLY A C 1
ATOM 612 O O . GLY A 1 86 ? -9.383 -13.328 1.556 1.00 91.75 86 GLY A O 1
ATOM 613 N N . LYS A 1 87 ? -8.145 -13.563 -0.311 1.00 91.62 87 LYS A N 1
ATOM 614 C CA . LYS A 1 87 ? -6.879 -13.833 0.387 1.00 91.62 87 LYS A CA 1
ATOM 615 C C . LYS A 1 87 ? -6.524 -12.746 1.403 1.00 91.62 87 LYS A C 1
ATOM 617 O O . LYS A 1 87 ? -6.845 -11.572 1.208 1.00 91.62 87 LYS A O 1
ATOM 622 N N . ASP A 1 88 ? -5.789 -13.170 2.418 1.00 93.62 88 ASP A N 1
ATOM 623 C CA . ASP A 1 88 ? -5.245 -12.308 3.454 1.00 93.62 88 ASP A CA 1
ATOM 624 C C . ASP A 1 88 ? -4.311 -11.217 2.897 1.00 93.62 88 ASP A C 1
ATOM 626 O O . ASP A 1 88 ? -3.428 -11.493 2.079 1.00 93.62 88 ASP A O 1
ATOM 630 N N . ARG A 1 89 ? -4.526 -9.978 3.346 1.00 93.50 89 ARG A N 1
ATOM 631 C CA . ARG A 1 89 ? -3.773 -8.765 2.989 1.00 93.50 89 ARG A CA 1
ATOM 632 C C . ARG A 1 89 ? -3.053 -8.141 4.173 1.00 93.50 89 ARG A C 1
ATOM 634 O O . ARG A 1 89 ? -2.218 -7.260 3.967 1.00 93.50 89 ARG A O 1
ATOM 641 N N . LEU A 1 90 ? -3.367 -8.562 5.394 1.00 93.75 90 LEU A N 1
ATOM 642 C CA . LEU A 1 90 ? -2.801 -7.989 6.608 1.00 93.75 90 LEU A CA 1
ATOM 643 C C . LEU A 1 90 ? -1.807 -8.964 7.230 1.00 93.75 90 LEU A C 1
ATOM 645 O O . LEU A 1 90 ? -1.843 -10.161 6.982 1.00 93.75 90 LEU A O 1
ATOM 649 N N . SER A 1 91 ? -0.866 -8.420 7.987 1.00 90.62 91 SER A N 1
ATOM 650 C CA . SER A 1 91 ? 0.065 -9.213 8.794 1.00 90.62 91 SER A CA 1
ATOM 651 C C . SER A 1 91 ? -0.012 -8.843 10.270 1.00 90.62 91 SER A C 1
ATOM 653 O O . SER A 1 91 ? 0.251 -9.682 11.132 1.00 90.62 91 SER A O 1
ATOM 655 N N . PHE A 1 92 ? -0.375 -7.592 10.570 1.00 93.31 92 PHE A N 1
ATOM 656 C CA . PHE A 1 92 ? -0.593 -7.112 11.927 1.00 93.31 92 PHE A CA 1
ATOM 657 C C . PHE A 1 92 ? -1.325 -5.764 11.939 1.00 93.31 92 PHE A C 1
ATOM 659 O O . PHE A 1 92 ? -0.941 -4.831 11.230 1.00 93.31 92 PHE A O 1
ATOM 666 N N . VAL A 1 93 ? -2.351 -5.648 12.779 1.00 95.62 93 VAL A N 1
ATOM 667 C CA . VAL A 1 93 ? -3.071 -4.405 13.069 1.00 95.62 93 VAL A CA 1
ATOM 668 C C . VAL A 1 93 ? -3.461 -4.379 14.552 1.00 95.62 93 VAL A C 1
ATOM 670 O O . VAL A 1 93 ? -4.179 -5.255 15.037 1.00 95.62 93 VAL A O 1
ATOM 673 N N . ASP A 1 94 ? -3.006 -3.358 15.277 1.00 95.00 94 ASP A N 1
ATOM 674 C CA . ASP A 1 94 ? -3.375 -3.098 16.675 1.00 95.00 94 ASP A CA 1
ATOM 675 C C . ASP A 1 94 ? -3.057 -1.651 17.100 1.00 95.00 94 ASP A C 1
ATOM 677 O O . ASP A 1 94 ? -2.341 -0.916 16.408 1.00 95.00 94 ASP A O 1
ATOM 681 N N . PHE A 1 95 ? -3.554 -1.262 18.275 1.00 95.62 95 PHE A N 1
ATOM 682 C CA . PHE A 1 95 ? -3.138 -0.052 18.976 1.00 95.62 95 PHE A CA 1
ATOM 683 C C . PHE A 1 95 ? -1.785 -0.243 19.675 1.00 95.62 95 PHE A C 1
ATOM 685 O O . PHE A 1 95 ? -1.560 -1.219 20.393 1.00 95.62 95 PHE A O 1
ATOM 692 N N . LEU A 1 96 ? -0.917 0.751 19.521 1.00 93.94 96 LEU A N 1
ATOM 693 C CA . LEU A 1 96 ? 0.404 0.847 20.124 1.00 93.94 96 LEU A CA 1
ATOM 694 C C . LEU A 1 96 ? 0.385 1.975 21.177 1.00 93.94 96 LEU A C 1
ATOM 696 O O . LEU A 1 96 ? 0.372 3.145 20.800 1.00 93.94 96 LEU A O 1
ATOM 700 N N . PRO A 1 97 ? 0.361 1.677 22.492 1.00 93.44 97 PRO A N 1
ATOM 701 C CA . PRO A 1 97 ? 0.292 2.683 23.554 1.00 93.44 97 PRO A CA 1
ATOM 702 C C . PRO A 1 97 ? 1.554 3.541 23.691 1.00 93.44 97 PRO A C 1
ATOM 704 O O . PRO A 1 97 ? 1.475 4.618 24.271 1.00 93.44 97 PRO A O 1
ATOM 707 N N . ASP A 1 98 ? 2.709 3.068 23.219 1.00 92.81 98 ASP A N 1
ATOM 708 C CA . ASP A 1 98 ? 3.979 3.801 23.273 1.00 92.81 98 ASP A CA 1
ATOM 709 C C . ASP A 1 98 ? 4.947 3.289 22.195 1.00 92.81 98 ASP A C 1
ATOM 711 O O . ASP A 1 98 ? 6.021 2.759 22.487 1.00 92.81 98 ASP A O 1
ATOM 715 N N . GLY A 1 99 ? 4.518 3.357 20.934 1.00 90.31 99 GLY A N 1
ATOM 716 C CA . GLY A 1 99 ? 5.213 2.720 19.819 1.00 90.31 99 GLY A CA 1
ATOM 717 C C . GLY A 1 99 ? 5.321 1.202 19.986 1.00 90.31 99 GLY A C 1
ATOM 718 O O . GLY A 1 99 ? 4.546 0.574 20.708 1.00 90.31 99 GLY A O 1
ATOM 719 N N . TRP A 1 100 ? 6.337 0.619 19.352 1.00 87.75 100 TRP A N 1
ATOM 720 C CA . TRP A 1 100 ? 6.690 -0.802 19.477 1.00 87.75 100 TRP A CA 1
ATOM 721 C C . TRP A 1 100 ? 7.438 -1.146 20.776 1.00 87.75 100 TRP A C 1
ATOM 723 O O . TRP A 1 100 ? 8.071 -2.199 20.868 1.00 87.75 100 TRP A O 1
ATOM 733 N N . ASN A 1 101 ? 7.406 -0.272 21.790 1.00 85.69 101 ASN A N 1
ATOM 734 C CA . ASN A 1 101 ? 7.992 -0.603 23.085 1.00 85.69 101 ASN A CA 1
ATOM 735 C C . ASN A 1 101 ? 7.261 -1.810 23.682 1.00 85.69 101 ASN A C 1
ATOM 737 O O . ASN A 1 101 ? 6.033 -1.812 23.706 1.00 85.69 101 ASN A O 1
ATOM 741 N N . PRO A 1 102 ? 7.969 -2.813 24.222 1.00 79.19 102 PRO A N 1
ATOM 742 C CA . PRO A 1 102 ? 7.311 -3.953 24.840 1.00 79.19 102 PRO A CA 1
ATOM 743 C C . PRO A 1 102 ? 6.527 -3.509 26.082 1.00 79.19 102 PRO A C 1
ATOM 745 O O . PRO A 1 102 ? 7.000 -2.683 26.871 1.00 79.19 102 PRO A O 1
ATOM 748 N N . TRP A 1 103 ? 5.354 -4.100 26.311 1.00 82.44 103 TRP A N 1
ATOM 749 C CA . TRP A 1 103 ? 4.622 -3.949 27.569 1.00 82.44 103 TRP A CA 1
ATOM 750 C C . TRP A 1 103 ? 4.075 -5.293 28.066 1.00 82.44 103 TRP A C 1
ATOM 752 O O . TRP A 1 103 ? 3.826 -6.185 27.264 1.00 82.44 103 TRP A O 1
ATOM 762 N N . PRO A 1 104 ? 3.900 -5.480 29.388 1.00 69.62 104 PRO A N 1
ATOM 763 C CA . PRO A 1 104 ? 3.561 -6.786 29.950 1.00 69.62 104 PRO A CA 1
ATOM 764 C C . PRO A 1 104 ? 2.204 -7.328 29.472 1.00 69.62 104 PRO A C 1
ATOM 766 O O . PRO A 1 104 ? 1.194 -6.632 29.537 1.00 69.62 104 PRO A O 1
ATOM 769 N N . HIS A 1 105 ? 2.144 -8.614 29.118 1.00 70.62 105 HIS A N 1
ATOM 770 C CA . HIS A 1 105 ? 0.909 -9.312 28.712 1.00 70.62 105 HIS A CA 1
ATOM 771 C C . HIS A 1 105 ? 0.215 -10.020 29.887 1.00 70.62 105 HIS A C 1
ATOM 773 O O . HIS A 1 105 ? -0.197 -11.171 29.781 1.00 70.62 105 HIS A O 1
ATOM 779 N N . VAL A 1 106 ? 0.114 -9.352 31.041 1.00 77.69 106 VAL A N 1
ATOM 780 C CA . VAL A 1 106 ? -0.366 -9.983 32.289 1.00 77.69 106 VAL A CA 1
ATOM 781 C C . VAL A 1 106 ? -1.888 -10.115 32.323 1.00 77.69 106 VAL A C 1
ATOM 783 O O . VAL A 1 106 ? -2.415 -11.092 32.849 1.00 77.69 106 VAL A O 1
ATOM 786 N N . ARG A 1 107 ? -2.608 -9.127 31.782 1.00 82.12 107 ARG A N 1
ATOM 787 C CA . ARG A 1 107 ? -4.073 -9.126 31.718 1.00 82.12 107 ARG A CA 1
ATOM 788 C C . ARG A 1 107 ? -4.519 -8.792 30.310 1.00 82.12 107 ARG A C 1
ATOM 790 O O . ARG A 1 107 ? -4.166 -7.739 29.784 1.00 82.12 107 ARG A O 1
ATOM 797 N N . HIS A 1 108 ? -5.315 -9.679 29.740 1.00 89.00 108 HIS A N 1
ATOM 798 C CA . HIS A 1 108 ? -6.066 -9.431 28.527 1.00 89.00 108 HIS A CA 1
ATOM 799 C C . HIS A 1 108 ? -7.440 -10.079 28.669 1.00 89.00 108 HIS A C 1
ATOM 801 O O . HIS A 1 108 ? -7.576 -11.156 29.246 1.00 89.00 108 HIS A O 1
ATOM 807 N N . GLU A 1 109 ? -8.461 -9.404 28.171 1.00 93.81 109 GLU A N 1
ATOM 808 C CA . GLU A 1 109 ? -9.814 -9.924 28.105 1.00 93.81 109 GLU A CA 1
ATOM 809 C C . GLU A 1 109 ? -10.449 -9.452 26.806 1.00 93.81 109 GLU A C 1
ATOM 811 O O . GLU A 1 109 ? -10.464 -8.256 26.511 1.00 93.81 109 GLU A O 1
ATOM 816 N N . ILE A 1 110 ? -10.985 -10.395 26.042 1.00 95.25 110 ILE A N 1
ATOM 817 C CA . ILE A 1 110 ? -11.680 -10.123 24.795 1.00 95.25 110 ILE A CA 1
ATOM 818 C C . ILE A 1 110 ? -13.147 -10.489 25.007 1.00 95.25 110 ILE A C 1
ATOM 820 O O . ILE A 1 110 ? -13.458 -11.587 25.463 1.00 95.25 110 ILE A O 1
ATOM 824 N N . ARG A 1 111 ? -14.056 -9.554 24.719 1.00 97.44 111 ARG A N 1
ATOM 825 C CA . ARG A 1 111 ? -15.503 -9.756 24.841 1.00 97.44 111 ARG A CA 1
ATOM 826 C C . ARG A 1 111 ? -16.213 -9.342 23.568 1.00 97.44 111 ARG A C 1
ATOM 828 O O . ARG A 1 111 ? -16.053 -8.211 23.106 1.00 97.44 111 ARG A O 1
ATOM 835 N N . ILE A 1 112 ? -17.076 -10.224 23.080 1.00 98.31 112 ILE A N 1
ATOM 836 C CA . ILE A 1 112 ? -18.121 -9.870 22.125 1.00 98.31 112 ILE A CA 1
ATOM 837 C C . ILE A 1 112 ? -19.152 -9.028 22.881 1.00 98.31 112 ILE A C 1
ATOM 839 O O . ILE A 1 112 ? -19.788 -9.502 23.820 1.00 98.31 112 ILE A O 1
ATOM 843 N N . VAL A 1 113 ? -19.256 -7.749 22.527 1.00 98.31 113 VAL A N 1
ATOM 844 C CA . VAL A 1 113 ? -20.224 -6.817 23.126 1.00 98.31 113 VAL A CA 1
ATOM 845 C C . VAL A 1 113 ? -21.537 -6.855 22.355 1.00 98.31 113 VAL A C 1
ATOM 847 O O . VAL A 1 113 ? -22.604 -6.768 22.957 1.00 98.31 113 VAL A O 1
ATOM 850 N N . GLU A 1 114 ? -21.452 -6.993 21.034 1.00 97.94 114 GLU A N 1
ATOM 851 C CA . GLU A 1 114 ? -22.597 -7.068 20.134 1.00 97.94 114 GLU A CA 1
ATOM 852 C C . GLU A 1 114 ? -22.255 -7.972 18.949 1.00 97.94 114 GLU A C 1
ATOM 854 O O . GLU A 1 114 ? -21.175 -7.855 18.369 1.00 97.94 114 GLU A O 1
ATOM 859 N N . ASP A 1 115 ? -23.186 -8.851 18.596 1.00 96.94 115 ASP A N 1
ATOM 860 C CA . ASP A 1 115 ? -23.151 -9.691 17.402 1.00 96.94 115 ASP A CA 1
ATOM 861 C C . ASP A 1 115 ? -24.567 -9.702 16.820 1.00 96.94 115 ASP A C 1
ATOM 863 O O . ASP A 1 115 ? -25.456 -10.408 17.299 1.00 96.94 115 ASP A O 1
ATOM 867 N N . GLY A 1 116 ? -24.818 -8.792 15.880 1.00 91.19 116 GLY A N 1
ATOM 868 C CA . GLY A 1 116 ? -26.141 -8.556 15.323 1.00 91.19 116 GLY A CA 1
ATOM 869 C C . GLY A 1 116 ? -26.081 -8.179 13.846 1.00 91.19 116 GLY A C 1
ATOM 870 O O . GLY A 1 116 ? -25.029 -7.798 13.340 1.00 91.19 116 GLY A O 1
ATOM 871 N N . PRO A 1 117 ? -27.221 -8.231 13.136 1.00 92.88 117 PRO A N 1
ATOM 872 C CA . PRO A 1 117 ? -27.246 -8.102 11.681 1.00 92.88 117 PRO A CA 1
ATOM 873 C C . PRO A 1 117 ? -26.826 -6.719 11.171 1.00 92.88 117 PRO A C 1
ATOM 875 O O . PRO A 1 117 ? -26.433 -6.606 10.017 1.00 92.88 117 PRO A O 1
ATOM 878 N N . GLU A 1 118 ? -26.891 -5.673 11.997 1.00 96.25 118 GLU A N 1
ATOM 879 C CA . GLU A 1 118 ? -26.518 -4.304 11.611 1.00 96.25 118 GLU A CA 1
ATOM 880 C C . GLU A 1 118 ? -25.100 -3.923 12.047 1.00 96.25 118 GLU A C 1
ATOM 882 O O . GLU A 1 118 ? -24.446 -3.095 11.401 1.00 96.25 118 GLU A O 1
ATOM 887 N N . ARG A 1 119 ? -24.625 -4.507 13.153 1.00 97.38 119 ARG A N 1
ATOM 888 C CA . ARG A 1 119 ? -23.359 -4.150 13.784 1.00 97.38 119 ARG A CA 1
ATOM 889 C C . ARG A 1 119 ? -22.783 -5.315 14.589 1.00 97.38 119 ARG A C 1
ATOM 891 O O . ARG A 1 119 ? -23.496 -6.006 15.309 1.00 97.38 119 ARG A O 1
ATOM 898 N N . ALA A 1 120 ? -21.466 -5.462 14.512 1.00 98.31 120 ALA A N 1
ATOM 899 C CA . ALA A 1 120 ? -20.669 -6.287 15.407 1.00 98.31 120 ALA A CA 1
ATOM 900 C C . ALA A 1 120 ? -19.718 -5.392 16.212 1.00 98.31 120 ALA A C 1
ATOM 902 O O . ALA A 1 120 ? -19.115 -4.468 15.656 1.00 98.31 120 ALA A O 1
ATOM 903 N N . VAL A 1 121 ? -19.573 -5.666 17.510 1.00 98.69 121 VAL A N 1
ATOM 904 C CA . VAL A 1 121 ? -18.707 -4.905 18.420 1.00 98.69 121 VAL A CA 1
ATOM 905 C C . VAL A 1 121 ? -17.866 -5.851 19.266 1.00 98.69 121 VAL A C 1
ATOM 907 O O . VAL A 1 121 ? -18.396 -6.649 20.043 1.00 98.69 121 VAL A O 1
ATOM 910 N N . LEU A 1 122 ? -16.546 -5.697 19.176 1.00 98.38 122 LEU A N 1
ATOM 911 C CA . LEU A 1 122 ? -15.573 -6.420 19.986 1.00 98.38 122 LEU A CA 1
ATOM 912 C C . LEU A 1 122 ? -14.864 -5.458 20.940 1.00 98.38 122 LEU A C 1
ATOM 914 O O . LEU A 1 122 ? -14.398 -4.398 20.529 1.00 98.38 122 LEU A O 1
ATOM 918 N N . ARG A 1 123 ? -14.740 -5.829 22.215 1.00 98.50 123 ARG A N 1
ATOM 919 C CA . ARG A 1 123 ? -13.950 -5.084 23.202 1.00 98.50 123 ARG A CA 1
ATOM 920 C C . ARG A 1 123 ? -12.746 -5.901 23.637 1.00 98.50 123 ARG A C 1
ATOM 922 O O . ARG A 1 123 ? -12.903 -7.008 24.141 1.00 98.50 123 ARG A O 1
ATOM 929 N N . VAL A 1 124 ? -11.570 -5.302 23.519 1.00 96.88 124 VAL A N 1
ATOM 930 C CA . VAL A 1 124 ? -10.293 -5.840 23.980 1.00 96.88 124 VAL A CA 1
ATOM 931 C C . VAL A 1 124 ? -9.810 -4.984 25.149 1.00 96.88 124 VAL A C 1
ATOM 933 O O . VAL A 1 124 ? -9.544 -3.795 24.995 1.00 96.88 124 VAL A O 1
ATOM 936 N N . THR A 1 125 ? -9.724 -5.580 26.333 1.00 95.69 125 THR A N 1
ATOM 937 C CA . THR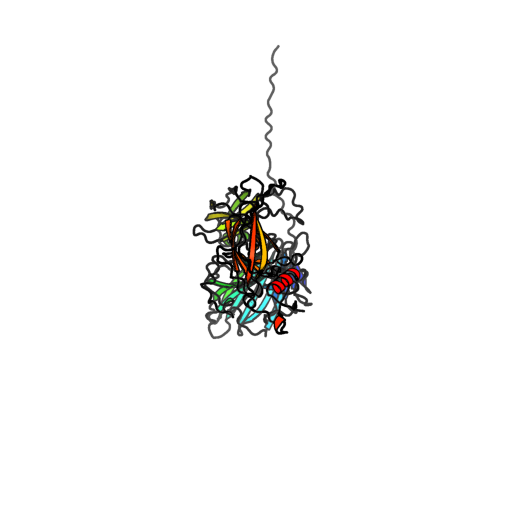 A 1 125 ? -9.218 -4.942 27.554 1.00 95.69 125 THR A CA 1
ATOM 938 C C . THR A 1 125 ? -7.835 -5.486 27.856 1.00 95.69 125 THR A C 1
ATOM 940 O O . THR A 1 125 ? -7.651 -6.698 27.905 1.00 95.69 125 THR A O 1
ATOM 943 N N . ARG A 1 126 ? -6.866 -4.603 28.077 1.00 93.94 126 ARG A N 1
ATOM 944 C CA . ARG A 1 126 ? -5.470 -4.914 28.392 1.00 93.94 126 ARG A CA 1
ATOM 945 C C . ARG A 1 126 ? -4.985 -4.039 29.549 1.00 93.94 126 ARG A C 1
ATOM 947 O O . ARG A 1 126 ? -5.677 -3.117 29.982 1.00 93.94 126 ARG A O 1
ATOM 954 N N . ASP A 1 127 ? -3.788 -4.334 30.039 1.00 90.38 127 ASP A N 1
ATOM 955 C CA . ASP A 1 127 ? -3.057 -3.479 30.974 1.00 90.38 127 ASP A CA 1
ATOM 956 C C . ASP A 1 127 ? -1.827 -2.870 30.290 1.00 90.38 127 ASP A C 1
ATOM 958 O O . ASP A 1 127 ? -1.073 -3.570 29.612 1.00 90.38 127 ASP A O 1
ATOM 962 N N . PHE A 1 128 ? -1.615 -1.571 30.484 1.00 91.56 128 PHE A N 1
ATOM 963 C CA . PHE A 1 128 ? -0.410 -0.870 30.061 1.00 91.56 128 PHE A CA 1
ATOM 964 C C . PHE A 1 128 ? 0.220 -0.150 31.255 1.00 91.56 128 PHE A C 1
ATOM 966 O O . PHE A 1 128 ? -0.311 0.836 31.763 1.00 91.56 128 PHE A O 1
ATOM 973 N N . ARG A 1 129 ? 1.377 -0.633 31.723 1.00 89.62 129 ARG A N 1
ATOM 974 C CA . ARG A 1 129 ? 2.087 -0.076 32.895 1.00 89.62 129 ARG A CA 1
ATOM 975 C C . ARG A 1 129 ? 1.195 0.019 34.153 1.00 89.62 129 ARG A C 1
ATOM 977 O O . ARG A 1 129 ? 1.292 0.994 34.897 1.00 89.62 129 ARG A O 1
ATOM 984 N N . GLY A 1 130 ? 0.331 -0.971 34.394 1.00 88.25 130 GLY A N 1
ATOM 985 C CA . GLY A 1 130 ? -0.608 -1.002 35.523 1.00 88.25 130 GLY A CA 1
ATOM 986 C C . GLY A 1 130 ? -1.890 -0.187 35.311 1.00 88.25 130 GLY A C 1
ATOM 987 O O . GLY A 1 130 ? -2.646 0.015 36.264 1.00 88.25 130 GLY A O 1
ATOM 988 N N . ASN A 1 131 ? -2.108 0.331 34.099 1.00 92.25 131 ASN A N 1
ATOM 989 C CA . ASN A 1 131 ? -3.240 1.175 33.742 1.00 92.25 131 ASN A CA 1
ATOM 990 C C . ASN A 1 131 ? -4.179 0.455 32.760 1.00 92.25 131 ASN A C 1
ATOM 992 O O . ASN A 1 131 ? -3.693 -0.173 31.816 1.00 92.25 131 ASN A O 1
ATOM 996 N N . PRO A 1 132 ? -5.512 0.567 32.921 1.00 92.88 132 PRO A N 1
ATOM 997 C CA . PRO A 1 132 ? -6.461 0.001 31.970 1.00 92.88 132 PRO A CA 1
ATOM 998 C C . PRO A 1 132 ? -6.307 0.600 30.572 1.00 92.88 132 PRO A C 1
ATOM 1000 O O . PRO A 1 132 ? -6.335 1.820 30.397 1.00 92.88 132 PRO A O 1
ATOM 1003 N N . LEU A 1 133 ? -6.212 -0.284 29.584 1.00 95.25 133 LEU A N 1
ATOM 1004 C CA . LEU A 1 133 ? -6.215 0.036 28.165 1.00 95.25 133 LEU A CA 1
ATOM 1005 C C . LEU A 1 133 ? -7.374 -0.714 27.508 1.00 95.25 133 LEU A C 1
ATOM 1007 O O . LEU A 1 133 ? -7.400 -1.943 27.517 1.00 95.25 133 LEU A O 1
ATOM 1011 N N . VAL A 1 134 ? -8.345 0.007 26.957 1.00 97.31 134 VAL A N 1
ATOM 1012 C CA . VAL A 1 134 ? -9.544 -0.588 26.355 1.00 97.31 134 VAL A CA 1
ATOM 1013 C C . VAL A 1 134 ? -9.644 -0.166 24.902 1.00 97.31 134 VAL A C 1
ATOM 1015 O O . VAL A 1 134 ? -9.803 1.017 24.620 1.00 97.31 134 VAL A O 1
ATOM 1018 N N . THR A 1 135 ? -9.627 -1.136 23.995 1.00 98.06 135 THR A N 1
ATOM 1019 C CA . THR A 1 135 ? -9.839 -0.935 22.560 1.00 98.06 135 THR A CA 1
ATOM 1020 C C . THR A 1 135 ? -11.174 -1.555 22.158 1.00 98.06 135 THR A C 1
ATOM 1022 O O . THR A 1 135 ? -11.452 -2.715 22.457 1.00 98.06 135 THR A O 1
ATOM 1025 N N . THR A 1 136 ? -12.036 -0.775 21.513 1.00 98.75 136 THR A N 1
ATOM 1026 C CA . THR A 1 136 ? -13.343 -1.212 21.014 1.00 98.75 136 THR A CA 1
ATOM 1027 C C . THR A 1 136 ? -13.347 -1.144 19.495 1.00 98.75 136 THR A C 1
ATOM 1029 O O . THR A 1 136 ? -13.140 -0.074 18.928 1.00 98.75 136 THR A O 1
ATOM 1032 N N . TRP A 1 137 ? -13.610 -2.280 18.860 1.00 98.69 137 TRP A N 1
ATOM 1033 C CA . TRP A 1 137 ? -13.678 -2.461 17.415 1.00 98.69 137 TRP A CA 1
ATOM 1034 C C . TRP A 1 137 ? -15.134 -2.587 16.986 1.00 98.69 137 TRP A C 1
ATOM 1036 O O . TRP A 1 137 ? -15.903 -3.307 17.622 1.00 98.69 137 TRP A O 1
ATOM 1046 N N . THR A 1 138 ? -15.527 -1.881 15.931 1.00 98.69 138 THR A N 1
ATOM 1047 C CA . THR A 1 138 ? -16.906 -1.856 15.434 1.00 98.69 138 THR A CA 1
ATOM 1048 C C . THR A 1 138 ? -16.934 -2.019 13.922 1.00 98.69 138 THR A C 1
ATOM 1050 O O . THR A 1 138 ? -16.342 -1.214 13.203 1.00 98.69 138 THR A O 1
ATOM 1053 N N . LEU A 1 139 ? -17.661 -3.032 13.446 1.00 98.50 139 LEU A N 1
ATOM 1054 C CA . LEU A 1 139 ? -17.939 -3.257 12.028 1.00 98.50 139 LEU A CA 1
ATOM 1055 C C . LEU A 1 139 ? -19.445 -3.160 11.793 1.00 98.50 139 LEU A C 1
ATOM 1057 O O . LEU A 1 139 ? -20.231 -3.775 12.514 1.00 98.50 139 LEU A O 1
ATOM 1061 N N . HIS A 1 140 ? -19.839 -2.405 10.774 1.00 97.31 140 HIS A N 1
ATOM 1062 C CA . HIS A 1 140 ? -21.232 -2.257 10.361 1.00 97.31 140 HIS A CA 1
ATOM 1063 C C . HIS A 1 140 ? -21.546 -3.124 9.139 1.00 97.31 140 HIS A C 1
ATOM 1065 O O . HIS A 1 140 ? -20.674 -3.387 8.310 1.00 97.31 140 HIS A O 1
ATOM 1071 N N . ALA A 1 141 ? -22.802 -3.537 8.992 1.00 96.12 141 ALA A N 1
ATOM 1072 C CA . ALA A 1 141 ? -23.299 -4.172 7.773 1.00 96.12 141 ALA A CA 1
ATOM 1073 C C . ALA A 1 141 ? -23.068 -3.275 6.540 1.00 96.12 141 ALA A C 1
ATOM 1075 O O . ALA A 1 141 ? -23.341 -2.075 6.593 1.00 96.12 141 ALA A O 1
ATOM 1076 N N . GLY A 1 142 ? -22.568 -3.832 5.432 1.00 92.25 142 GLY A N 1
ATOM 1077 C CA . GLY A 1 142 ? -22.314 -3.081 4.195 1.00 92.25 142 GLY A CA 1
ATOM 1078 C C . GLY A 1 142 ? -21.096 -2.149 4.213 1.00 92.25 142 GLY A C 1
ATOM 1079 O O . GLY A 1 142 ? -20.784 -1.548 3.184 1.00 92.25 142 GLY A O 1
ATOM 1080 N N . ALA A 1 143 ? -20.402 -2.001 5.347 1.00 92.62 143 ALA A N 1
ATOM 1081 C CA . ALA A 1 143 ? -19.273 -1.083 5.481 1.00 92.62 143 ALA A CA 1
ATOM 1082 C C . ALA A 1 143 ? -17.943 -1.732 5.068 1.00 92.62 143 ALA A C 1
ATOM 1084 O O . ALA A 1 143 ? -17.647 -2.864 5.434 1.00 92.62 143 ALA A O 1
ATOM 1085 N N . SER A 1 144 ? -17.084 -0.983 4.379 1.00 91.06 144 SER A N 1
ATOM 1086 C CA . SER A 1 144 ? -15.679 -1.361 4.143 1.00 91.06 144 SER A CA 1
ATOM 1087 C C . SER A 1 144 ? -14.737 -0.904 5.266 1.00 91.06 144 SER A C 1
ATOM 1089 O O . SER A 1 144 ? -13.519 -0.986 5.123 1.00 91.06 144 SER A O 1
ATOM 1091 N N . GLU A 1 145 ? -15.296 -0.348 6.341 1.00 94.06 145 GLU A N 1
ATOM 1092 C CA . GLU A 1 145 ? -14.587 0.380 7.391 1.00 94.06 145 GLU A CA 1
ATOM 1093 C C . GLU A 1 145 ? -14.780 -0.304 8.746 1.00 94.06 145 GLU A C 1
ATOM 1095 O O . GLU A 1 145 ? -15.904 -0.553 9.188 1.00 94.06 145 GLU A O 1
ATOM 1100 N N . LEU A 1 146 ? -13.660 -0.592 9.405 1.00 97.75 146 LEU A N 1
ATOM 1101 C CA . LEU A 1 146 ? -13.590 -1.052 10.782 1.00 97.75 146 LEU A CA 1
ATOM 1102 C C . LEU A 1 146 ? -13.215 0.140 11.662 1.00 97.75 146 LEU A C 1
ATOM 1104 O O . LEU A 1 146 ? -12.099 0.659 11.595 1.00 97.75 146 LEU A O 1
ATOM 1108 N N . HIS A 1 147 ? -14.153 0.572 12.495 1.00 98.00 147 HIS A N 1
ATOM 1109 C CA . HIS A 1 147 ? -13.940 1.680 13.416 1.00 98.00 147 HIS A CA 1
ATOM 1110 C C . HIS A 1 147 ? -13.279 1.179 14.692 1.00 98.00 147 HIS A C 1
ATOM 1112 O O . HIS A 1 147 ? -13.696 0.162 15.253 1.00 98.00 147 HIS A O 1
ATOM 1118 N N . VAL A 1 148 ? -12.290 1.923 15.181 1.00 98.44 148 VAL A N 1
ATOM 1119 C CA . VAL A 1 148 ? -11.618 1.629 16.442 1.00 98.44 148 VAL A CA 1
ATOM 1120 C C . VAL A 1 148 ? -11.615 2.845 17.356 1.00 98.44 148 VAL A C 1
ATOM 1122 O O . VAL A 1 148 ? -11.333 3.971 16.946 1.00 98.44 148 VAL A O 1
ATOM 1125 N N . GLU A 1 149 ? -11.917 2.604 18.625 1.00 98.56 149 GLU A N 1
ATOM 1126 C CA . GLU A 1 149 ? -11.733 3.556 19.711 1.00 98.56 149 GLU A CA 1
ATOM 1127 C C . GLU A 1 149 ? -10.869 2.922 20.792 1.00 98.56 149 GLU A C 1
ATOM 1129 O O . GLU A 1 149 ? -11.206 1.858 21.306 1.00 98.56 149 GLU A O 1
ATOM 1134 N N . THR A 1 150 ? -9.803 3.610 21.189 1.00 98.38 150 THR A N 1
ATOM 1135 C CA . THR A 1 150 ? -8.949 3.207 22.303 1.00 98.38 150 THR A CA 1
ATOM 1136 C C . THR A 1 150 ? -8.994 4.233 23.426 1.00 98.38 150 THR A C 1
ATOM 1138 O O . THR A 1 150 ? -8.916 5.441 23.184 1.00 98.38 150 THR A O 1
ATOM 1141 N N . ARG A 1 151 ? -9.101 3.738 24.661 1.00 98.12 151 ARG A N 1
ATOM 1142 C CA . ARG A 1 151 ? -9.055 4.514 25.901 1.00 98.12 151 ARG A CA 1
ATOM 1143 C C . ARG A 1 151 ? -7.927 4.025 26.792 1.00 98.12 151 ARG A C 1
ATOM 1145 O O . ARG A 1 151 ? -7.851 2.832 27.081 1.00 98.12 151 ARG A O 1
ATOM 1152 N N . LEU A 1 152 ? -7.087 4.951 27.241 1.00 96.50 152 LEU A N 1
ATOM 1153 C CA . LEU A 1 152 ? -6.037 4.712 28.228 1.00 96.50 152 LEU A CA 1
ATOM 1154 C C . LEU A 1 152 ? -6.323 5.560 29.470 1.00 96.50 152 LEU A C 1
ATOM 1156 O O . LEU A 1 152 ? -6.177 6.782 29.431 1.00 96.50 152 LEU A O 1
ATOM 1160 N N . GLU A 1 153 ? -6.720 4.913 30.563 1.00 95.88 153 GLU A N 1
ATOM 1161 C CA . GLU A 1 153 ? -6.996 5.568 31.848 1.00 95.88 153 GLU A CA 1
ATOM 1162 C C . GLU A 1 153 ? -5.735 5.580 32.716 1.00 95.88 153 GLU A C 1
ATOM 1164 O O . GLU A 1 153 ? -5.249 4.518 33.089 1.00 95.88 153 GLU A O 1
ATOM 1169 N N . ASN A 1 154 ? -5.227 6.741 33.131 1.00 96.44 154 ASN A N 1
ATOM 1170 C CA . ASN A 1 154 ? -4.105 6.786 34.070 1.00 96.44 154 ASN A CA 1
ATOM 1171 C C . ASN A 1 154 ? -4.599 6.665 35.519 1.00 96.44 154 ASN A C 1
ATOM 1173 O O . ASN A 1 154 ? -4.937 7.655 36.167 1.00 96.44 154 ASN A O 1
ATOM 1177 N N . LYS A 1 155 ? -4.606 5.442 36.052 1.00 94.25 155 LYS A N 1
ATOM 1178 C CA . LYS A 1 155 ? -4.922 5.154 37.463 1.00 94.25 155 LYS A CA 1
ATOM 1179 C C . LYS A 1 155 ? -3.714 5.256 38.386 1.00 94.25 155 LYS A C 1
ATOM 1181 O O . LYS A 1 155 ? -3.848 5.081 39.597 1.00 94.25 155 LYS A O 1
ATOM 1186 N N . SER A 1 156 ? -2.535 5.521 37.837 1.00 90.62 156 SER A N 1
ATOM 1187 C CA . SER A 1 156 ? -1.327 5.695 38.629 1.00 90.62 156 SER A CA 1
ATOM 1188 C C . SER A 1 156 ? -1.267 7.089 39.267 1.00 90.62 156 SER A C 1
ATOM 1190 O O . SER A 1 156 ? -1.873 8.049 38.797 1.00 90.62 156 SER A O 1
ATOM 1192 N N . GLY A 1 157 ? -0.492 7.226 40.345 1.00 92.75 157 GLY A N 1
ATOM 1193 C CA . GLY A 1 157 ? -0.240 8.522 40.989 1.00 92.75 157 GLY A CA 1
ATOM 1194 C C . GLY A 1 157 ? 0.773 9.412 40.253 1.00 92.75 157 GLY A C 1
ATOM 1195 O O . GLY A 1 157 ? 1.207 10.413 40.816 1.00 92.75 157 GLY A O 1
ATOM 1196 N N . LYS A 1 158 ? 1.216 9.034 39.045 1.00 95.00 158 LYS A N 1
ATOM 1197 C CA . LYS A 1 158 ? 2.224 9.757 38.254 1.00 95.00 158 LYS A CA 1
ATOM 1198 C C . LYS A 1 158 ? 1.702 10.010 36.840 1.00 95.00 158 LYS A C 1
ATOM 1200 O O . LYS A 1 158 ? 0.974 9.172 36.317 1.00 95.00 158 LYS A O 1
ATOM 1205 N N . PRO A 1 159 ? 2.052 11.132 36.199 1.00 95.50 159 PRO A N 1
ATOM 1206 C CA . PRO A 1 159 ? 1.648 11.361 34.820 1.00 95.50 159 PRO A CA 1
ATOM 1207 C C . PRO A 1 159 ? 2.315 10.348 33.879 1.00 95.50 159 PRO A C 1
ATOM 1209 O O . PRO A 1 159 ? 3.491 10.014 34.044 1.00 95.50 159 PRO A O 1
ATOM 1212 N N . LEU A 1 160 ? 1.571 9.892 32.873 1.00 95.12 160 LEU A N 1
ATOM 1213 C CA . LEU A 1 160 ? 2.122 9.212 31.704 1.00 95.12 160 LEU A CA 1
ATOM 1214 C C . LEU A 1 160 ? 2.509 10.302 30.705 1.00 95.12 160 LEU A C 1
ATOM 1216 O O . LEU A 1 160 ? 1.641 11.052 30.266 1.00 95.12 160 LEU A O 1
ATOM 1220 N N . LYS A 1 161 ? 3.801 10.443 30.406 1.00 94.94 161 LYS A N 1
ATOM 1221 C CA . LYS A 1 161 ? 4.328 11.535 29.580 1.00 94.94 161 LYS A CA 1
ATOM 1222 C C . LYS A 1 161 ? 5.042 11.013 28.347 1.00 94.94 161 LYS A C 1
ATOM 1224 O O . LYS A 1 161 ? 5.747 10.010 28.437 1.00 94.94 161 LYS A O 1
ATOM 1229 N N . GLY A 1 162 ? 4.894 11.742 27.245 1.00 90.19 162 GLY A N 1
ATOM 1230 C CA . GLY A 1 162 ? 5.609 11.514 25.996 1.00 90.19 162 GLY A CA 1
ATOM 1231 C C . GLY A 1 162 ? 5.295 10.170 25.353 1.00 90.19 162 GLY A C 1
ATOM 1232 O O . GLY A 1 162 ? 6.173 9.620 24.696 1.00 90.19 162 GLY A O 1
ATOM 1233 N N . LEU A 1 163 ? 4.089 9.631 25.562 1.00 94.50 163 LEU A N 1
ATOM 1234 C CA . LEU A 1 163 ? 3.705 8.371 24.938 1.00 94.50 163 LEU A CA 1
ATOM 1235 C C . LEU A 1 163 ? 3.576 8.568 23.433 1.00 94.50 163 LEU A C 1
ATOM 1237 O O . LEU A 1 163 ? 2.888 9.487 22.973 1.00 94.50 163 LEU A O 1
ATOM 1241 N N . LEU A 1 164 ? 4.188 7.669 22.672 1.00 93.81 164 LEU A N 1
ATOM 1242 C CA . LEU A 1 164 ? 3.972 7.579 21.236 1.00 93.81 164 LEU A CA 1
ATOM 1243 C C . LEU A 1 164 ? 2.739 6.702 20.955 1.00 93.81 164 LEU A C 1
ATOM 1245 O O . LEU A 1 164 ? 2.849 5.584 20.459 1.00 93.81 164 LEU A O 1
ATOM 1249 N N . SER A 1 165 ? 1.556 7.193 21.327 1.00 96.12 165 SER A N 1
ATOM 1250 C CA . SER A 1 165 ? 0.298 6.454 21.173 1.00 96.12 165 SER A CA 1
ATOM 1251 C C . SER A 1 165 ? -0.165 6.452 19.721 1.00 96.12 165 SER A C 1
ATOM 1253 O O . SER A 1 165 ? -0.269 7.513 19.106 1.00 96.12 165 SER A O 1
ATOM 1255 N N . GLY A 1 166 ? -0.512 5.296 19.169 1.00 96.12 166 GLY A N 1
ATOM 1256 C CA . GLY A 1 166 ? -0.895 5.214 17.767 1.00 96.12 166 GLY A CA 1
ATOM 1257 C C . GLY A 1 166 ? -1.452 3.874 17.339 1.00 96.12 166 GLY A C 1
ATOM 1258 O O . GLY A 1 166 ? -1.778 3.019 18.155 1.00 96.12 166 GLY A O 1
ATOM 1259 N N . TYR A 1 167 ? -1.575 3.716 16.033 1.00 97.00 167 TYR A N 1
ATOM 1260 C CA . TYR A 1 167 ? -2.184 2.562 15.396 1.00 97.00 167 TYR A CA 1
ATOM 1261 C C . TYR A 1 167 ? -1.229 2.012 14.347 1.00 97.00 167 TYR A C 1
ATOM 1263 O O . TYR A 1 167 ? -0.655 2.771 13.561 1.00 97.00 167 TYR A O 1
ATOM 1271 N N . SER A 1 168 ? -1.068 0.693 14.354 1.00 94.69 168 SER A N 1
ATOM 1272 C CA . SER A 1 168 ? -0.247 -0.009 13.372 1.00 94.69 168 SER A CA 1
ATOM 1273 C C . SER A 1 168 ? -1.055 -0.423 12.155 1.00 94.69 168 SER A C 1
ATOM 1275 O O . SER A 1 168 ? -2.257 -0.697 12.256 1.00 94.69 168 SER A O 1
ATOM 1277 N N . PHE A 1 169 ? -0.389 -0.472 11.004 1.00 94.81 169 PHE A N 1
ATOM 1278 C CA . PHE A 1 169 ? -0.951 -1.006 9.771 1.00 94.81 169 PHE A CA 1
ATOM 1279 C C . PHE A 1 169 ? 0.123 -1.758 8.981 1.00 94.81 169 PHE A C 1
ATOM 1281 O O . PHE A 1 169 ? 0.902 -1.169 8.223 1.00 94.81 169 PHE A O 1
ATOM 1288 N N . CYS A 1 170 ? 0.157 -3.078 9.168 1.00 92.38 170 CYS A N 1
ATOM 1289 C CA . CYS A 1 170 ? 1.087 -3.977 8.499 1.00 92.38 170 CYS A CA 1
ATOM 1290 C C . CYS A 1 170 ? 0.356 -4.823 7.456 1.00 92.38 170 CYS A C 1
ATOM 1292 O O . CYS A 1 170 ? -0.647 -5.488 7.728 1.00 92.38 170 CYS A O 1
ATOM 1294 N N . THR A 1 171 ? 0.901 -4.803 6.249 1.00 91.56 171 THR A N 1
ATOM 1295 C CA . THR A 1 171 ? 0.411 -5.535 5.084 1.00 91.56 171 THR A CA 1
ATOM 1296 C C . THR A 1 171 ? 1.220 -6.809 4.887 1.00 91.56 171 THR A C 1
ATOM 1298 O O . THR A 1 171 ? 2.386 -6.889 5.289 1.00 91.56 171 THR A O 1
ATOM 1301 N N . LYS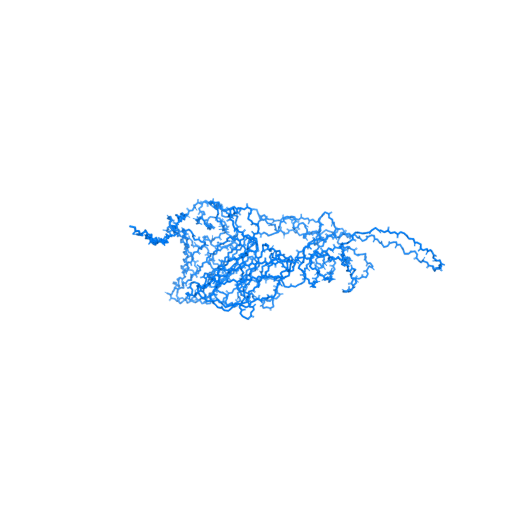 A 1 172 ? 0.591 -7.821 4.295 1.00 86.56 172 LYS A N 1
ATOM 1302 C CA . LYS A 1 172 ? 1.238 -9.091 3.947 1.00 86.56 172 LYS A CA 1
ATOM 1303 C C . LYS A 1 172 ? 1.889 -9.050 2.573 1.00 86.56 172 LYS A C 1
ATOM 1305 O O . LYS A 1 172 ? 2.955 -9.616 2.372 1.00 86.56 172 LYS A O 1
ATOM 1310 N N . ASP A 1 173 ? 1.246 -8.367 1.633 1.00 82.94 173 ASP A N 1
ATOM 1311 C CA . ASP A 1 173 ? 1.744 -8.151 0.283 1.00 82.94 173 ASP A CA 1
ATOM 1312 C C . ASP A 1 173 ? 1.625 -6.676 -0.121 1.00 82.94 173 ASP A C 1
ATOM 1314 O O . ASP A 1 173 ? 1.096 -5.845 0.614 1.00 82.94 173 ASP A O 1
ATOM 1318 N N . GLY A 1 174 ? 2.151 -6.336 -1.296 1.00 86.69 174 GLY A N 1
ATOM 1319 C CA . GLY A 1 174 ? 2.039 -4.989 -1.844 1.00 86.69 174 GLY A CA 1
ATOM 1320 C C . GLY A 1 174 ? 3.040 -3.988 -1.266 1.00 86.69 174 GLY A C 1
ATOM 1321 O O . GLY A 1 174 ? 4.170 -4.319 -0.909 1.00 86.69 174 GLY A O 1
ATOM 1322 N N . ASN A 1 175 ? 2.639 -2.722 -1.282 1.00 87.50 175 ASN A N 1
ATOM 1323 C CA . ASN A 1 175 ? 3.445 -1.574 -0.903 1.00 87.50 175 ASN A CA 1
ATOM 1324 C C . ASN A 1 175 ? 2.642 -0.654 0.007 1.00 87.50 175 ASN A C 1
ATOM 1326 O O . ASN A 1 175 ? 1.416 -0.657 -0.025 1.00 87.50 175 ASN A O 1
ATOM 1330 N N . THR A 1 176 ? 3.327 0.203 0.754 1.00 91.00 176 THR A N 1
ATOM 1331 C CA . THR A 1 176 ? 2.678 1.247 1.541 1.00 91.00 176 THR A CA 1
ATOM 1332 C C . THR A 1 176 ? 2.948 2.645 1.009 1.00 91.00 176 THR A C 1
ATOM 1334 O O . THR A 1 176 ? 3.905 2.891 0.270 1.00 91.00 176 THR A O 1
ATOM 1337 N N . PHE A 1 177 ? 2.075 3.569 1.395 1.00 91.25 177 PHE A N 1
ATOM 1338 C CA . PHE A 1 177 ? 2.129 4.977 1.040 1.00 91.25 177 PHE A CA 1
ATOM 1339 C C . PHE A 1 177 ? 1.736 5.841 2.239 1.00 91.25 177 PHE A C 1
ATOM 1341 O O . PHE A 1 177 ? 0.841 5.494 3.008 1.00 91.25 177 PHE A O 1
ATOM 1348 N N . VAL A 1 178 ? 2.396 6.985 2.375 1.00 90.12 178 VAL A N 1
ATOM 1349 C CA . VAL A 1 178 ? 1.988 8.084 3.249 1.00 90.12 178 VAL A CA 1
ATOM 1350 C C . VAL A 1 178 ? 2.297 9.386 2.517 1.00 90.12 178 VAL A C 1
ATOM 1352 O O . VAL A 1 178 ? 3.275 9.455 1.768 1.00 90.12 178 VAL A O 1
ATOM 1355 N N . VAL A 1 179 ? 1.446 10.395 2.695 1.00 86.25 179 VAL A N 1
ATOM 1356 C CA . VAL A 1 179 ? 1.659 11.723 2.104 1.00 86.25 179 VAL A CA 1
ATOM 1357 C C . VAL A 1 179 ? 2.982 12.294 2.606 1.00 86.25 179 VAL A C 1
ATOM 1359 O O . VAL A 1 179 ? 3.263 12.211 3.801 1.00 86.25 179 VAL A O 1
ATOM 1362 N N . GLU A 1 180 ? 3.767 12.869 1.688 1.00 74.56 180 GLU A N 1
ATOM 1363 C CA . GLU A 1 180 ? 5.090 13.436 1.986 1.00 74.56 180 GLU A CA 1
ATOM 1364 C C . GLU A 1 180 ? 5.972 12.433 2.750 1.00 74.56 180 GLU A C 1
ATOM 1366 O O . GLU A 1 180 ? 6.484 12.737 3.826 1.00 74.56 180 GLU A O 1
ATOM 1371 N N . GLU A 1 181 ? 6.108 11.205 2.218 1.00 67.75 181 GLU A N 1
ATOM 1372 C CA . GLU A 1 181 ? 6.950 10.178 2.839 1.00 67.75 181 GLU A CA 1
ATOM 1373 C C . GLU A 1 181 ? 8.349 10.761 3.134 1.00 67.75 181 GLU A C 1
ATOM 1375 O O . GLU A 1 181 ? 9.022 11.211 2.200 1.00 67.75 181 GLU A O 1
ATOM 1380 N N . PRO A 1 182 ? 8.786 10.761 4.410 1.00 57.53 182 PRO A N 1
ATOM 1381 C CA . PRO A 1 182 ? 10.082 11.289 4.812 1.00 57.53 182 PRO A CA 1
ATOM 1382 C C . PRO A 1 182 ? 11.174 10.657 3.958 1.00 57.53 182 PRO A C 1
ATOM 1384 O O . PRO A 1 182 ? 11.270 9.426 3.859 1.00 57.53 182 PRO A O 1
ATOM 1387 N N . THR A 1 183 ? 11.977 11.486 3.297 1.00 51.72 183 THR A N 1
ATOM 1388 C CA . THR A 1 183 ? 12.951 10.981 2.326 1.00 51.72 183 THR A CA 1
ATOM 1389 C C . THR A 1 183 ? 14.002 10.126 3.029 1.00 51.72 183 THR A C 1
ATOM 1391 O O . THR A 1 183 ? 14.317 10.315 4.203 1.00 51.72 183 THR A O 1
ATOM 1394 N N . THR A 1 184 ? 14.637 9.202 2.306 1.00 45.91 184 THR A N 1
ATOM 1395 C CA . THR A 1 184 ? 15.793 8.455 2.831 1.00 45.91 184 THR A CA 1
ATOM 1396 C C . THR A 1 184 ? 16.967 9.354 3.234 1.00 45.91 184 THR A C 1
ATOM 1398 O O . THR A 1 184 ? 17.877 8.866 3.882 1.00 45.91 184 THR A O 1
ATOM 1401 N N . ALA A 1 185 ? 16.976 10.640 2.861 1.00 40.00 185 ALA A N 1
ATOM 1402 C CA . ALA A 1 185 ? 17.954 11.617 3.341 1.00 40.00 185 ALA A CA 1
ATOM 1403 C C . ALA A 1 185 ? 17.621 12.155 4.749 1.00 40.00 185 ALA A C 1
ATOM 1405 O O . ALA A 1 185 ? 18.519 12.573 5.473 1.00 40.00 185 ALA A O 1
ATOM 1406 N N . GLU A 1 186 ? 16.347 12.116 5.149 1.00 41.56 186 GLU A N 1
ATOM 1407 C CA . GLU A 1 186 ? 15.866 12.466 6.496 1.00 41.56 186 GLU A CA 1
ATOM 1408 C C . GLU A 1 186 ? 15.915 11.271 7.458 1.00 41.56 186 GLU A C 1
ATOM 1410 O O . GLU A 1 186 ? 15.796 11.435 8.672 1.00 41.56 186 GLU A O 1
ATOM 1415 N N . ARG A 1 187 ? 16.113 10.061 6.920 1.00 46.09 187 ARG A N 1
ATOM 1416 C CA . ARG A 1 187 ? 16.319 8.829 7.685 1.00 46.09 187 ARG A CA 1
ATOM 1417 C C . ARG A 1 187 ? 17.823 8.530 7.708 1.00 46.09 187 ARG A C 1
ATOM 1419 O O . ARG A 1 187 ? 18.409 8.393 6.638 1.00 46.09 187 ARG A O 1
ATOM 1426 N N . PRO A 1 188 ? 18.478 8.449 8.879 1.00 36.22 188 PRO A N 1
ATOM 1427 C CA . PRO A 1 188 ? 19.899 8.126 8.951 1.00 36.22 188 PRO A CA 1
ATOM 1428 C C . PRO A 1 188 ? 20.219 6.863 8.138 1.00 36.22 188 PRO A C 1
ATOM 1430 O O . PRO A 1 188 ? 19.512 5.860 8.225 1.00 36.22 188 PRO A O 1
ATOM 1433 N N . ALA A 1 189 ? 21.266 6.920 7.309 1.00 37.12 189 ALA A N 1
ATOM 1434 C CA . ALA A 1 189 ? 21.703 5.825 6.438 1.00 37.12 189 ALA A CA 1
ATOM 1435 C C . ALA A 1 189 ? 22.444 4.724 7.221 1.00 37.12 189 ALA A C 1
ATOM 1437 O O . ALA A 1 189 ? 23.546 4.307 6.864 1.00 37.12 189 ALA A O 1
ATOM 1438 N N . THR A 1 190 ? 21.854 4.268 8.316 1.00 33.56 190 THR A N 1
ATOM 1439 C CA . THR A 1 190 ? 22.399 3.242 9.193 1.00 33.56 190 THR A CA 1
ATOM 1440 C C . THR A 1 190 ? 21.568 1.982 9.016 1.00 33.56 190 THR A C 1
ATOM 1442 O O . THR A 1 190 ? 20.382 1.927 9.324 1.00 33.56 190 THR A O 1
ATOM 1445 N N . GLY A 1 191 ? 22.183 0.945 8.444 1.00 37.38 191 GLY A N 1
ATOM 1446 C CA . GLY A 1 191 ? 21.604 -0.391 8.453 1.00 37.38 191 GLY A CA 1
ATOM 1447 C C . GLY A 1 191 ? 21.376 -0.830 9.900 1.00 37.38 191 GLY A C 1
ATOM 1448 O O . GLY A 1 191 ? 22.334 -1.132 10.604 1.00 37.38 191 GLY A O 1
ATOM 1449 N N . GLY A 1 192 ? 20.116 -0.828 10.337 1.00 41.19 192 GLY A N 1
ATOM 1450 C CA . GLY A 1 192 ? 19.683 -1.242 11.675 1.00 41.19 192 GLY A CA 1
ATOM 1451 C C . GLY A 1 192 ? 18.695 -0.256 12.306 1.00 41.19 192 GLY A C 1
ATOM 1452 O O . GLY A 1 192 ? 18.911 0.938 12.212 1.00 41.19 192 GLY A O 1
ATOM 1453 N N . ALA A 1 193 ? 17.622 -0.781 12.921 1.00 45.19 193 ALA A N 1
ATOM 1454 C CA . ALA A 1 193 ? 16.616 -0.169 13.822 1.00 45.19 193 ALA A CA 1
ATOM 1455 C C . ALA A 1 193 ? 15.956 1.204 13.504 1.00 45.19 193 ALA A C 1
ATOM 1457 O O . ALA A 1 193 ? 14.834 1.427 13.951 1.00 45.19 193 ALA A O 1
ATOM 1458 N N . ASP A 1 194 ? 16.545 2.100 12.711 1.00 50.81 194 ASP A N 1
ATOM 1459 C CA . ASP A 1 194 ? 16.055 3.471 12.476 1.00 50.81 194 ASP A CA 1
ATOM 1460 C C . ASP A 1 194 ? 14.776 3.536 11.627 1.00 50.81 194 ASP A C 1
ATOM 1462 O O . ASP A 1 194 ? 14.073 4.546 11.603 1.00 50.81 194 ASP A O 1
ATOM 1466 N N . TRP A 1 195 ? 14.405 2.438 10.964 1.00 53.97 195 TRP A N 1
ATOM 1467 C CA . TRP A 1 195 ? 13.118 2.313 10.272 1.00 53.97 195 TRP A CA 1
ATOM 1468 C C . TRP A 1 195 ? 11.920 2.285 11.244 1.00 53.97 195 TRP A C 1
ATOM 1470 O O . TRP A 1 195 ? 10.800 2.577 10.819 1.00 53.97 195 TRP A O 1
ATOM 1480 N N . LEU A 1 196 ? 12.163 2.014 12.535 1.00 60.66 196 LEU A N 1
ATOM 1481 C CA . LEU A 1 196 ? 11.188 2.134 13.626 1.00 60.66 196 LEU A CA 1
ATOM 1482 C C . LEU A 1 196 ? 11.079 3.562 14.183 1.00 60.66 196 LEU A C 1
ATOM 1484 O O . LEU A 1 196 ? 10.134 3.854 14.915 1.00 60.66 196 LEU A O 1
ATOM 1488 N N . ALA A 1 197 ? 12.026 4.456 13.875 1.00 72.44 197 ALA A N 1
ATOM 1489 C CA . ALA A 1 197 ? 12.006 5.809 14.414 1.00 72.44 197 ALA A CA 1
ATOM 1490 C C . ALA A 1 197 ? 10.829 6.596 13.824 1.00 72.44 197 ALA A C 1
ATOM 1492 O O . ALA A 1 197 ? 10.736 6.798 12.610 1.00 72.44 197 ALA A O 1
ATOM 1493 N N . ALA A 1 198 ? 9.934 7.049 14.699 1.00 82.62 198 ALA A N 1
ATOM 1494 C CA . ALA A 1 198 ? 8.790 7.850 14.306 1.00 82.62 198 ALA A CA 1
ATOM 1495 C C . ALA A 1 198 ? 9.212 9.301 14.037 1.00 82.62 198 ALA A C 1
ATOM 1497 O O . ALA A 1 198 ? 9.721 10.010 14.913 1.00 82.62 198 ALA A O 1
ATOM 1498 N N . VAL A 1 199 ? 8.981 9.761 12.814 1.00 84.69 199 VAL A N 1
ATOM 1499 C CA . VAL A 1 199 ? 9.350 11.102 12.342 1.00 84.69 199 VAL A CA 1
ATOM 1500 C C . VAL A 1 199 ? 8.103 11.973 12.179 1.00 84.69 199 VAL A C 1
ATOM 1502 O O . VAL A 1 199 ? 7.010 11.423 12.054 1.00 84.69 199 VAL A O 1
ATOM 1505 N N . PRO A 1 200 ? 8.216 13.315 12.236 1.00 87.31 200 PRO A N 1
ATOM 1506 C CA . PRO A 1 200 ? 7.073 14.206 12.045 1.00 87.31 200 PRO A CA 1
ATOM 1507 C C . PRO A 1 200 ? 6.320 13.916 10.744 1.00 87.31 200 PRO A C 1
ATOM 1509 O O . PRO A 1 200 ? 6.942 13.667 9.715 1.00 87.31 200 PRO A O 1
ATOM 1512 N N . THR A 1 201 ? 4.992 13.981 10.783 1.00 86.06 201 THR A N 1
ATOM 1513 C CA . THR A 1 201 ? 4.152 13.905 9.583 1.00 86.06 201 THR A CA 1
ATOM 1514 C C . THR A 1 201 ? 3.020 14.921 9.644 1.00 86.06 201 THR A C 1
ATOM 1516 O O . THR A 1 201 ? 2.638 15.387 10.716 1.00 86.06 201 THR A O 1
ATOM 1519 N N . ARG A 1 202 ? 2.489 15.264 8.471 1.00 82.56 202 ARG A N 1
ATOM 1520 C CA . ARG A 1 202 ? 1.221 15.988 8.306 1.00 82.56 202 ARG A CA 1
ATOM 1521 C C . ARG A 1 202 ? 0.099 15.069 7.818 1.00 82.56 202 ARG A C 1
ATOM 1523 O O . ARG A 1 202 ? -1.000 15.541 7.546 1.00 82.56 202 ARG A O 1
ATOM 1530 N N . ALA A 1 203 ? 0.392 13.782 7.640 1.00 84.25 203 ALA A N 1
ATOM 1531 C CA . ALA A 1 203 ? -0.551 12.812 7.126 1.00 84.25 203 ALA A CA 1
ATOM 1532 C C . ALA A 1 203 ? -1.408 12.240 8.260 1.00 84.25 203 ALA A C 1
ATOM 1534 O O . ALA A 1 203 ? -0.912 11.556 9.150 1.00 84.25 203 ALA A O 1
ATOM 1535 N N . ASP A 1 204 ? -2.717 12.451 8.162 1.00 91.06 204 ASP A N 1
ATOM 1536 C CA . ASP A 1 204 ? -3.720 11.817 9.027 1.00 91.06 204 ASP A CA 1
ATOM 1537 C C . ASP A 1 204 ? -4.085 10.396 8.570 1.00 91.06 204 ASP A C 1
ATOM 1539 O O . ASP A 1 204 ? -4.989 9.766 9.120 1.00 91.06 204 ASP A O 1
ATOM 1543 N N . TRP A 1 205 ? -3.451 9.897 7.511 1.00 93.88 205 TRP A N 1
ATOM 1544 C CA . TRP A 1 205 ? -3.738 8.584 6.958 1.00 93.88 205 TRP A CA 1
ATOM 1545 C C . TRP A 1 205 ? -2.517 7.974 6.274 1.00 93.88 205 TRP A C 1
ATOM 1547 O O . TRP A 1 205 ? -1.631 8.671 5.778 1.00 93.88 205 TRP A O 1
ATOM 1557 N N . ALA A 1 206 ? -2.498 6.649 6.243 1.00 94.38 206 ALA A N 1
ATOM 1558 C CA . ALA A 1 206 ? -1.518 5.845 5.536 1.00 94.38 206 ALA A CA 1
ATOM 1559 C C . ALA A 1 206 ? -2.239 4.733 4.779 1.00 94.38 206 ALA A C 1
ATOM 1561 O O . ALA A 1 206 ? -3.325 4.304 5.174 1.00 94.38 206 ALA A O 1
ATOM 1562 N N . ALA A 1 207 ? -1.635 4.270 3.692 1.00 94.50 207 ALA A N 1
ATOM 1563 C CA . ALA A 1 207 ? -2.210 3.247 2.838 1.00 94.50 207 ALA A CA 1
ATOM 1564 C C . ALA A 1 207 ? -1.275 2.056 2.662 1.00 94.50 207 ALA A C 1
ATOM 1566 O O . ALA A 1 207 ? -0.052 2.190 2.692 1.00 94.50 207 ALA A O 1
ATOM 1567 N N . GLY A 1 208 ? -1.884 0.908 2.405 1.00 93.81 208 GLY A N 1
ATOM 1568 C CA . GLY A 1 208 ? -1.280 -0.274 1.814 1.00 93.81 208 GLY A CA 1
ATOM 1569 C C . GLY A 1 208 ? -2.018 -0.597 0.531 1.00 93.81 208 GLY A C 1
ATOM 1570 O O . GLY A 1 208 ? -3.225 -0.385 0.440 1.00 93.81 208 GLY A O 1
ATOM 1571 N N . TYR A 1 209 ? -1.304 -1.053 -0.482 1.00 92.88 209 TYR A N 1
ATOM 1572 C CA . TYR A 1 209 ? -1.900 -1.313 -1.778 1.00 92.88 209 TYR A CA 1
ATOM 1573 C C . TYR A 1 209 ? -1.102 -2.348 -2.561 1.00 92.88 209 TYR A C 1
ATOM 1575 O O . TYR A 1 209 ? 0.127 -2.419 -2.501 1.00 92.88 209 TYR A O 1
ATOM 1583 N N . GLY A 1 210 ? -1.823 -3.127 -3.351 1.00 89.56 210 GLY A N 1
ATOM 1584 C CA . GLY A 1 210 ? -1.284 -4.002 -4.378 1.00 89.56 210 GLY A CA 1
ATOM 1585 C C . GLY A 1 210 ? -1.957 -3.724 -5.720 1.00 89.56 210 GLY A C 1
ATOM 1586 O O . GLY A 1 210 ? -2.678 -2.738 -5.855 1.00 89.56 210 GLY A O 1
ATOM 1587 N N . PRO A 1 211 ? -1.749 -4.582 -6.726 1.00 84.56 211 PRO A N 1
ATOM 1588 C CA . PRO A 1 211 ? -2.349 -4.408 -8.050 1.00 84.56 211 PRO A CA 1
ATOM 1589 C C . PRO A 1 211 ? -3.877 -4.582 -8.059 1.00 84.56 211 PRO A C 1
ATOM 1591 O O . PRO A 1 211 ? -4.553 -4.012 -8.912 1.00 84.56 211 PRO A O 1
ATOM 1594 N N . ASP A 1 212 ? -4.434 -5.331 -7.105 1.00 85.06 212 ASP A N 1
ATOM 1595 C CA . ASP A 1 212 ? -5.851 -5.710 -7.059 1.00 85.06 212 ASP A CA 1
ATOM 1596 C C . ASP A 1 212 ? -6.575 -5.295 -5.767 1.00 85.06 212 ASP A C 1
ATOM 1598 O O . ASP A 1 212 ? -7.757 -5.598 -5.589 1.00 85.06 212 ASP A O 1
ATOM 1602 N N . TRP A 1 213 ? -5.891 -4.592 -4.865 1.00 90.50 213 TRP A N 1
ATOM 1603 C CA . TRP A 1 213 ? -6.434 -4.194 -3.571 1.00 90.50 213 TRP A CA 1
ATOM 1604 C C . TRP A 1 213 ? -5.784 -2.916 -3.052 1.00 90.50 213 TRP A C 1
ATOM 1606 O O . TRP A 1 213 ? -4.644 -2.592 -3.395 1.00 90.50 213 TRP A O 1
ATOM 1616 N N . ALA A 1 214 ? -6.503 -2.240 -2.172 1.00 92.94 214 ALA A N 1
ATOM 1617 C CA . ALA A 1 214 ? -6.009 -1.132 -1.390 1.00 92.94 214 ALA A CA 1
ATOM 1618 C C . ALA A 1 214 ? -6.598 -1.203 0.016 1.00 92.94 214 ALA A C 1
ATOM 1620 O O . ALA A 1 214 ? -7.583 -1.891 0.287 1.00 92.94 214 ALA A O 1
ATOM 1621 N N . GLY A 1 215 ? -5.969 -0.505 0.937 1.00 92.88 215 GLY A N 1
ATOM 1622 C CA . GLY A 1 215 ? -6.428 -0.382 2.299 1.00 92.88 215 GLY A CA 1
ATOM 1623 C C . GLY A 1 215 ? -5.667 0.705 3.014 1.00 92.88 215 GLY A C 1
ATOM 1624 O O . GLY A 1 215 ? -4.691 1.248 2.495 1.00 92.88 215 GLY A O 1
ATOM 1625 N N . GLY A 1 216 ? -6.102 1.037 4.215 1.00 93.75 216 GLY A N 1
ATOM 1626 C CA . GLY A 1 216 ? -5.404 2.053 4.971 1.00 93.75 216 GLY A CA 1
ATOM 1627 C C . GLY A 1 216 ? -5.924 2.260 6.369 1.00 93.75 216 GLY A C 1
ATOM 1628 O O . GLY A 1 216 ? -6.962 1.732 6.769 1.00 93.75 216 GLY A O 1
ATOM 1629 N N . LEU A 1 217 ? -5.154 3.070 7.077 1.00 96.12 217 LEU A N 1
ATOM 1630 C CA . LEU A 1 217 ? -5.411 3.571 8.409 1.00 96.12 217 LEU A CA 1
ATOM 1631 C C . LEU A 1 217 ? -5.698 5.066 8.288 1.00 96.12 217 LEU A C 1
ATOM 1633 O O . LEU A 1 217 ? -4.854 5.808 7.790 1.00 96.12 217 LEU A O 1
ATOM 1637 N N . LEU A 1 218 ? -6.859 5.506 8.766 1.00 95.81 218 LEU A N 1
ATOM 1638 C CA . LEU A 1 218 ? -7.158 6.910 9.020 1.00 95.81 218 LEU A CA 1
ATOM 1639 C C . LEU A 1 218 ? -7.063 7.148 10.521 1.00 95.81 218 LEU A C 1
ATOM 1641 O O . LEU A 1 218 ? -7.841 6.584 11.291 1.00 95.81 218 LEU A O 1
ATOM 1645 N N . PHE A 1 219 ? -6.146 8.012 10.931 1.00 95.50 219 PHE A N 1
ATOM 1646 C CA . PHE A 1 219 ? -5.963 8.422 12.313 1.00 95.50 219 PHE A CA 1
ATOM 1647 C C . PHE A 1 219 ? -5.856 9.953 12.392 1.00 95.50 219 PHE A C 1
ATOM 1649 O O . PHE A 1 219 ? -4.753 10.499 12.411 1.00 95.50 219 PHE A O 1
ATOM 1656 N N . PRO A 1 220 ? -7.003 10.663 12.420 1.00 90.56 220 PRO A N 1
ATOM 1657 C CA . PRO A 1 220 ? -7.020 12.120 12.477 1.00 90.56 220 PRO A CA 1
ATOM 1658 C C . PRO A 1 220 ? -6.261 12.676 13.687 1.00 90.56 220 PRO A C 1
ATOM 1660 O O . PRO A 1 220 ? -6.515 12.292 14.835 1.00 90.56 220 PRO A O 1
ATOM 1663 N N . GLY A 1 221 ? -5.365 13.627 13.432 1.00 89.75 221 GLY A N 1
ATOM 1664 C CA . GLY A 1 221 ? -4.494 14.231 14.433 1.00 89.75 221 GLY A CA 1
ATOM 1665 C C . GLY A 1 221 ? -3.202 13.454 14.683 1.00 89.75 221 GLY A C 1
ATOM 1666 O O . GLY A 1 221 ? -2.577 13.675 15.722 1.00 89.75 221 GLY A O 1
ATOM 1667 N N . ALA A 1 222 ? -2.816 12.549 13.780 1.00 93.56 222 ALA A N 1
ATOM 1668 C CA . ALA A 1 222 ? -1.483 11.965 13.792 1.00 93.56 222 ALA A CA 1
ATOM 1669 C C . ALA A 1 222 ? -0.431 13.057 13.537 1.00 93.56 222 ALA A C 1
ATOM 1671 O O . ALA A 1 222 ? -0.576 13.890 12.646 1.00 93.56 222 ALA A O 1
ATOM 1672 N N . ASP A 1 223 ? 0.635 13.056 14.331 1.00 91.94 223 ASP A N 1
ATOM 1673 C CA . ASP A 1 223 ? 1.746 14.009 14.223 1.00 91.94 223 ASP A CA 1
ATOM 1674 C C . ASP A 1 223 ? 3.086 13.321 13.935 1.00 91.94 223 ASP A C 1
ATOM 1676 O O . ASP A 1 223 ? 4.102 13.982 13.686 1.00 91.94 223 ASP A O 1
ATOM 1680 N N . ARG A 1 224 ? 3.097 11.984 13.937 1.00 91.62 224 ARG A N 1
ATOM 1681 C CA . ARG A 1 224 ? 4.268 11.159 13.652 1.00 91.62 224 ARG A CA 1
ATOM 1682 C C . ARG A 1 224 ? 3.908 9.950 12.793 1.00 91.62 224 ARG A C 1
ATOM 1684 O O . ARG A 1 224 ? 2.840 9.364 12.947 1.00 91.62 224 ARG A O 1
ATOM 1691 N N . VAL A 1 225 ? 4.849 9.531 11.952 1.00 90.56 225 VAL A N 1
ATOM 1692 C CA . VAL A 1 225 ? 4.777 8.294 11.165 1.00 90.56 225 VAL A CA 1
ATOM 1693 C C . VAL A 1 225 ? 6.048 7.473 11.352 1.00 90.56 225 VAL A C 1
ATOM 1695 O O . VAL A 1 225 ? 7.150 8.021 11.378 1.00 90.56 225 VAL A O 1
ATOM 1698 N N . ALA A 1 226 ? 5.905 6.156 11.445 1.00 87.44 226 ALA A N 1
ATOM 1699 C CA . ALA A 1 226 ? 7.002 5.215 11.239 1.00 87.44 226 ALA A CA 1
ATOM 1700 C C . ALA A 1 226 ? 6.598 4.213 10.153 1.00 87.44 226 ALA A C 1
ATOM 1702 O O . ALA A 1 226 ? 5.411 4.021 9.888 1.00 87.44 226 ALA A O 1
ATOM 1703 N N . GLY A 1 227 ? 7.565 3.598 9.474 1.00 84.00 227 GLY A N 1
ATOM 1704 C CA . GLY A 1 227 ? 7.199 2.643 8.435 1.00 84.00 227 GLY A CA 1
ATOM 1705 C C . GLY A 1 227 ? 8.298 2.158 7.519 1.00 84.00 227 GLY A C 1
ATOM 1706 O O . GLY A 1 227 ? 9.358 2.773 7.378 1.00 84.00 227 GLY A O 1
ATOM 1707 N N . GLY A 1 228 ? 7.980 1.068 6.831 1.00 80.44 228 GLY A N 1
ATOM 1708 C CA . GLY A 1 228 ? 8.771 0.464 5.766 1.00 80.44 228 GLY A CA 1
ATOM 1709 C C . GLY A 1 228 ? 7.936 0.254 4.506 1.00 80.44 228 GLY A C 1
ATOM 1710 O O . GLY A 1 228 ? 6.902 0.891 4.324 1.00 80.44 228 GLY A O 1
ATOM 1711 N N . ARG A 1 229 ? 8.377 -0.651 3.627 1.00 78.12 229 ARG A N 1
ATOM 1712 C CA . ARG A 1 229 ? 7.656 -0.969 2.381 1.00 78.12 229 ARG A CA 1
ATOM 1713 C C . ARG A 1 229 ? 6.326 -1.687 2.606 1.00 78.12 229 ARG A C 1
ATOM 1715 O O . ARG A 1 229 ? 5.419 -1.475 1.817 1.00 78.12 229 ARG A O 1
ATOM 1722 N N . SER A 1 230 ? 6.213 -2.486 3.663 1.00 82.75 230 SER A N 1
ATOM 1723 C CA . SER A 1 230 ? 5.044 -3.326 3.957 1.00 82.75 230 SER A CA 1
ATOM 1724 C C . SER A 1 230 ? 4.260 -2.885 5.193 1.00 82.75 230 SER A C 1
ATOM 1726 O O . SER A 1 230 ? 3.255 -3.503 5.524 1.00 82.75 230 SER A O 1
ATOM 1728 N N . TRP A 1 231 ? 4.676 -1.825 5.887 1.00 88.69 231 TRP A N 1
ATOM 1729 C CA . TRP A 1 231 ? 3.966 -1.336 7.066 1.00 88.69 231 TRP A CA 1
ATOM 1730 C C . TRP A 1 231 ? 4.080 0.179 7.218 1.00 88.69 231 TRP A C 1
ATOM 1732 O O . TRP A 1 231 ? 5.076 0.782 6.796 1.00 88.69 231 TRP A O 1
ATOM 1742 N N . LYS A 1 232 ? 3.052 0.784 7.810 1.00 91.31 232 LYS A N 1
ATOM 1743 C CA . LYS A 1 232 ? 2.998 2.196 8.194 1.00 91.31 232 LYS A CA 1
ATOM 1744 C C . LYS A 1 232 ? 2.240 2.312 9.509 1.00 91.31 232 LYS A C 1
ATOM 1746 O O . LYS A 1 232 ? 1.114 1.843 9.606 1.00 91.31 232 LYS A O 1
ATOM 1751 N N . ASP A 1 233 ? 2.826 3.003 10.472 1.00 92.94 233 ASP A N 1
ATOM 1752 C CA . ASP A 1 233 ? 2.172 3.314 11.735 1.00 92.94 233 ASP A CA 1
ATOM 1753 C C . ASP A 1 233 ? 2.002 4.817 11.860 1.00 92.94 233 ASP A C 1
ATOM 1755 O O . ASP A 1 233 ? 2.923 5.581 11.554 1.00 92.94 233 ASP A O 1
ATOM 1759 N N . LEU A 1 234 ? 0.841 5.230 12.356 1.00 94.81 234 LEU A N 1
ATOM 1760 C CA . LEU A 1 234 ? 0.552 6.625 12.651 1.00 94.81 234 LEU A CA 1
ATOM 1761 C C . LEU A 1 234 ? 0.432 6.810 14.154 1.00 94.81 234 LEU A C 1
ATOM 1763 O O . LEU A 1 234 ? -0.278 6.058 14.826 1.00 94.81 234 LEU A O 1
ATOM 1767 N N . TYR A 1 235 ? 1.094 7.841 14.666 1.00 95.00 235 TYR A N 1
ATOM 1768 C CA . TYR A 1 235 ? 1.148 8.134 16.088 1.00 95.00 235 TYR A CA 1
ATOM 1769 C C . TYR A 1 235 ? 0.783 9.583 16.382 1.00 95.00 235 TYR A C 1
ATOM 1771 O O . TYR A 1 235 ? 0.897 10.465 15.531 1.00 95.00 235 TYR A O 1
ATOM 1779 N N . ARG A 1 236 ? 0.370 9.801 17.629 1.00 95.00 236 ARG A N 1
ATOM 1780 C CA . ARG A 1 236 ? 0.130 11.102 18.236 1.00 95.00 236 ARG A CA 1
ATOM 1781 C C . ARG A 1 236 ? 0.817 11.161 19.592 1.00 95.00 236 ARG A C 1
ATOM 1783 O O . ARG A 1 236 ? 0.545 10.320 20.457 1.00 95.00 236 ARG A O 1
ATOM 1790 N N . ALA A 1 237 ? 1.641 12.183 19.812 1.00 94.31 237 ALA A N 1
ATOM 1791 C CA . ALA A 1 237 ? 2.211 12.434 21.132 1.00 94.31 237 ALA A CA 1
ATOM 1792 C C . ALA A 1 237 ? 1.090 12.571 22.179 1.00 94.31 237 ALA A C 1
ATOM 1794 O O . ALA A 1 237 ? 0.175 13.385 22.037 1.00 94.31 237 ALA A O 1
ATOM 1795 N N . THR A 1 238 ? 1.132 11.737 23.218 1.00 95.75 238 THR A N 1
ATOM 1796 C CA . THR A 1 238 ? 0.052 11.627 24.201 1.00 95.75 238 THR A CA 1
ATOM 1797 C C . THR A 1 238 ? 0.594 11.713 25.622 1.00 95.75 238 THR A C 1
ATOM 1799 O O . THR A 1 238 ? 1.454 10.937 26.036 1.00 95.75 238 THR A O 1
ATOM 1802 N N . ASP A 1 239 ? 0.016 12.631 26.390 1.00 96.56 239 ASP A N 1
ATOM 1803 C CA . ASP A 1 239 ? 0.213 12.759 27.828 1.00 96.56 239 ASP A CA 1
ATOM 1804 C C . ASP A 1 239 ? -1.104 12.450 28.547 1.00 96.56 239 ASP A C 1
ATOM 1806 O O . ASP A 1 239 ? -2.167 12.906 28.124 1.00 96.56 239 ASP A O 1
ATOM 1810 N N . VAL A 1 240 ? -1.041 11.725 29.665 1.00 97.69 240 VAL A N 1
ATOM 1811 C CA . VAL A 1 240 ? -2.204 11.440 30.515 1.00 97.69 240 VAL A CA 1
ATOM 1812 C C . VAL A 1 240 ? -1.859 11.767 31.963 1.00 97.69 240 VAL A C 1
ATOM 1814 O O . VAL A 1 240 ? -1.042 11.092 32.593 1.00 97.69 240 VAL A O 1
ATOM 1817 N N . GLU A 1 241 ? -2.475 12.814 32.505 1.00 97.69 241 GLU A N 1
ATOM 1818 C CA . GLU A 1 241 ? -2.316 13.194 33.914 1.00 97.69 241 GLU A CA 1
ATOM 1819 C C . GLU A 1 241 ? -2.901 12.128 34.859 1.00 97.69 241 GLU A C 1
ATOM 1821 O O . GLU A 1 241 ? -3.769 11.35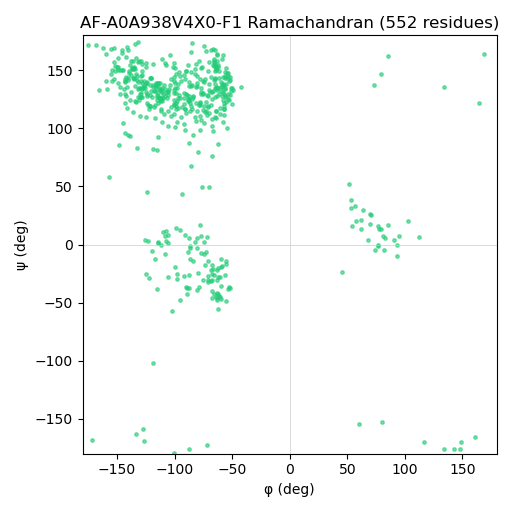9 34.438 1.00 97.69 241 GLU A O 1
ATOM 1826 N N . PRO A 1 242 ? -2.459 12.053 36.130 1.00 97.75 242 PRO A N 1
ATOM 1827 C CA . PRO A 1 242 ? -3.067 11.167 37.123 1.00 97.75 242 PRO A CA 1
ATOM 1828 C C . PRO A 1 242 ? -4.588 11.355 37.205 1.00 97.75 242 PRO A C 1
ATOM 1830 O O . PRO A 1 242 ? -5.075 12.475 37.350 1.00 97.75 242 PRO A O 1
ATOM 1833 N N . GLY A 1 243 ? -5.341 10.259 37.115 1.00 96.81 243 GLY A N 1
ATOM 1834 C CA . GLY A 1 243 ? -6.806 10.261 37.084 1.00 96.81 243 GLY A CA 1
ATOM 1835 C C . GLY A 1 243 ? -7.428 10.677 35.744 1.00 96.81 243 GLY A C 1
ATOM 1836 O O . GLY A 1 243 ? -8.652 10.684 35.632 1.00 96.81 243 GLY A O 1
ATOM 1837 N N . GLY A 1 244 ? -6.617 11.028 34.742 1.00 97.62 244 GLY A N 1
ATOM 1838 C CA . GLY A 1 244 ? -7.066 11.379 33.396 1.00 97.62 244 GLY A CA 1
ATOM 1839 C C . GLY A 1 244 ? -7.274 10.171 32.478 1.00 97.62 244 GLY A C 1
ATOM 1840 O O . GLY A 1 244 ? -6.913 9.039 32.802 1.00 97.62 244 GLY A O 1
ATOM 1841 N N . GLU A 1 245 ? -7.817 10.438 31.290 1.00 97.62 245 GLU A N 1
ATOM 1842 C CA . GLU A 1 245 ? -8.021 9.462 30.215 1.00 97.62 245 GLU A CA 1
ATOM 1843 C C . GLU A 1 245 ? -7.567 10.064 28.879 1.00 97.62 245 GLU A C 1
ATOM 1845 O O . GLU A 1 245 ? -7.893 11.212 28.568 1.00 97.62 245 GLU A O 1
ATOM 1850 N N . ALA A 1 246 ? -6.848 9.285 28.070 1.00 97.00 246 ALA A N 1
ATOM 1851 C CA . ALA A 1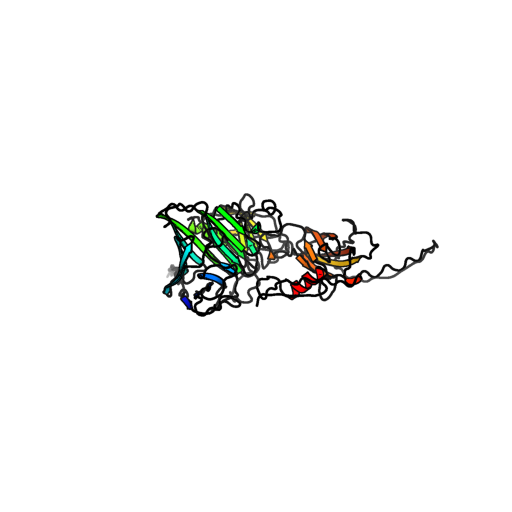 246 ? -6.671 9.573 26.651 1.00 97.00 246 ALA A CA 1
ATOM 1852 C C . ALA A 1 246 ? -7.649 8.743 25.819 1.00 97.00 246 ALA A C 1
ATOM 1854 O O . ALA A 1 246 ? -7.706 7.523 25.968 1.00 97.00 246 ALA A O 1
ATOM 1855 N N . ARG A 1 247 ? -8.363 9.402 24.899 1.00 97.56 247 ARG A N 1
ATOM 1856 C CA . ARG A 1 247 ? -9.255 8.773 23.917 1.00 97.56 247 ARG A CA 1
ATOM 1857 C C . ARG A 1 247 ? -8.727 9.014 22.504 1.00 97.56 247 ARG A C 1
ATOM 1859 O O . ARG A 1 247 ? -8.463 10.157 22.117 1.00 97.56 247 ARG A O 1
ATOM 1866 N N . LEU A 1 248 ? -8.559 7.936 21.744 1.00 97.50 248 LEU A N 1
ATOM 1867 C CA . LEU A 1 248 ? -8.042 7.956 20.375 1.00 97.50 248 LEU A CA 1
ATOM 1868 C C . LEU A 1 248 ? -8.955 7.137 19.470 1.00 97.50 248 LEU A C 1
ATOM 1870 O O . LEU A 1 248 ? -9.321 6.019 19.819 1.00 97.50 248 LEU A O 1
ATOM 1874 N N . THR A 1 249 ? -9.284 7.662 18.297 1.00 97.25 249 THR A N 1
ATOM 1875 C CA . THR A 1 249 ? -10.154 6.991 17.326 1.00 97.25 249 THR A CA 1
ATOM 1876 C C . THR A 1 249 ? -9.459 6.881 15.986 1.00 97.25 249 THR A C 1
ATOM 1878 O O . THR A 1 249 ? -8.845 7.851 15.546 1.00 97.25 249 THR A O 1
ATOM 1881 N N . ALA A 1 250 ? -9.599 5.737 15.333 1.00 97.31 250 ALA A N 1
ATOM 1882 C CA . ALA A 1 250 ? -9.109 5.519 13.983 1.00 97.31 250 ALA A CA 1
ATOM 1883 C C . ALA A 1 250 ? -10.103 4.677 13.175 1.00 97.31 250 ALA A C 1
ATOM 1885 O O . ALA A 1 250 ? -11.074 4.132 13.710 1.00 97.31 250 ALA A O 1
ATOM 1886 N N . VAL A 1 251 ? -9.864 4.597 11.872 1.00 96.94 251 VAL A N 1
ATOM 1887 C CA . VAL A 1 251 ? -10.621 3.758 10.946 1.00 96.94 251 VAL A CA 1
ATOM 1888 C C . VAL A 1 251 ? -9.639 2.951 10.115 1.00 96.94 251 VAL A C 1
ATOM 1890 O O . VAL A 1 251 ? -8.716 3.512 9.528 1.00 96.94 251 VAL A O 1
ATOM 1893 N N . TYR A 1 252 ? -9.863 1.644 10.048 1.00 97.12 252 TYR A N 1
ATOM 1894 C CA . TYR A 1 252 ? -9.194 0.764 9.101 1.00 97.12 252 TYR A CA 1
ATOM 1895 C C . TYR A 1 252 ? -10.116 0.475 7.932 1.00 97.12 252 TYR A C 1
ATOM 1897 O O . TYR A 1 252 ? -11.313 0.259 8.116 1.00 97.12 252 TYR A O 1
ATOM 1905 N N . ARG A 1 253 ? -9.561 0.439 6.726 1.00 93.38 253 ARG A N 1
ATOM 1906 C CA . ARG A 1 253 ? -10.321 0.203 5.501 1.00 93.38 253 ARG A CA 1
ATOM 1907 C C . ARG A 1 253 ? -9.607 -0.792 4.604 1.00 93.38 253 ARG A C 1
ATOM 1909 O O . ARG A 1 253 ? -8.384 -0.754 4.503 1.00 93.38 253 ARG A O 1
ATOM 1916 N N . LEU A 1 254 ? -10.382 -1.634 3.928 1.00 92.75 254 LEU A N 1
ATOM 1917 C CA . LEU A 1 254 ? -9.942 -2.435 2.787 1.00 92.75 254 LEU A CA 1
ATOM 1918 C C . LEU A 1 254 ? -10.902 -2.184 1.622 1.00 92.75 254 LEU A C 1
ATOM 1920 O O . LEU A 1 254 ? -12.119 -2.145 1.807 1.00 92.75 254 LEU A O 1
ATOM 1924 N N . SER A 1 255 ? -10.363 -2.010 0.423 1.00 87.50 255 SER A N 1
ATOM 1925 C CA . SER A 1 255 ? -11.120 -1.785 -0.803 1.00 87.50 255 SER A CA 1
ATOM 1926 C C . SER A 1 255 ? -10.566 -2.612 -1.964 1.00 87.50 255 SER A C 1
ATOM 1928 O O . SER A 1 255 ? -9.393 -2.989 -2.018 1.00 87.50 255 SER A O 1
ATOM 1930 N N . SER A 1 256 ? -11.457 -2.956 -2.893 1.00 84.44 256 SER A N 1
ATOM 1931 C CA . SER A 1 256 ? -11.098 -3.655 -4.125 1.00 84.44 256 SER A CA 1
ATOM 1932 C C . SER A 1 256 ? -10.412 -2.711 -5.108 1.00 84.44 256 SER A C 1
ATOM 1934 O O . SER A 1 256 ? -10.895 -1.598 -5.327 1.00 84.44 256 SER A O 1
ATOM 1936 N N . GLY A 1 257 ? -9.381 -3.204 -5.791 1.00 82.69 257 GLY A N 1
ATOM 1937 C CA . GLY A 1 257 ? -8.607 -2.432 -6.758 1.00 82.69 257 GLY A CA 1
ATOM 1938 C C . GLY A 1 257 ? -7.492 -1.619 -6.106 1.00 82.69 257 GLY A C 1
ATOM 1939 O O . GLY A 1 257 ? -7.482 -1.376 -4.910 1.00 82.69 257 GLY A O 1
ATOM 1940 N N . ALA A 1 258 ? -6.536 -1.193 -6.921 1.00 83.75 258 ALA A N 1
ATOM 1941 C CA . ALA A 1 258 ? -5.292 -0.571 -6.473 1.00 83.75 258 ALA A CA 1
ATOM 1942 C C . ALA A 1 258 ? -5.396 0.925 -6.100 1.00 83.75 258 ALA A C 1
ATOM 1944 O O . ALA A 1 258 ? -4.369 1.567 -5.895 1.00 83.75 258 ALA A O 1
ATOM 1945 N N . GLY A 1 259 ? -6.593 1.519 -6.089 1.00 90.56 259 GLY A N 1
ATOM 1946 C CA . GLY A 1 259 ? -6.788 2.952 -5.838 1.00 90.56 259 GLY A CA 1
ATOM 1947 C C . GLY A 1 259 ? -6.879 3.281 -4.348 1.00 90.56 259 GLY A C 1
ATOM 1948 O O . GLY A 1 259 ? -7.608 2.615 -3.627 1.00 90.56 259 GLY A O 1
ATOM 1949 N N . ILE A 1 260 ? -6.202 4.346 -3.914 1.00 93.12 260 ILE A N 1
ATOM 1950 C CA . ILE A 1 260 ? -6.211 4.829 -2.518 1.00 93.12 260 ILE A CA 1
ATOM 1951 C C . ILE A 1 260 ? -6.960 6.161 -2.350 1.00 93.12 260 ILE A C 1
ATOM 1953 O O . ILE A 1 260 ? -6.862 6.814 -1.316 1.00 93.12 260 ILE A O 1
ATOM 1957 N N . SER A 1 261 ? -7.681 6.610 -3.385 1.00 92.50 261 SER A N 1
ATOM 1958 C CA . SER A 1 261 ? -8.410 7.888 -3.401 1.00 92.50 261 SER A CA 1
ATOM 1959 C C . SER A 1 261 ? -9.526 7.978 -2.361 1.00 92.50 261 SER A C 1
ATOM 1961 O O . SER A 1 261 ? -9.965 9.066 -2.000 1.00 92.50 261 SER A O 1
ATOM 1963 N N . ASP A 1 262 ? -10.012 6.837 -1.894 1.00 89.62 262 ASP A N 1
ATOM 1964 C CA . ASP A 1 262 ? -11.081 6.742 -0.913 1.00 89.62 262 ASP A CA 1
ATOM 1965 C C . ASP A 1 262 ? -10.660 7.178 0.498 1.00 89.62 262 ASP A C 1
ATOM 1967 O O . ASP A 1 262 ? -11.488 7.737 1.215 1.00 89.62 262 ASP A O 1
ATOM 1971 N N . LEU A 1 263 ? -9.391 7.007 0.879 1.00 91.62 263 LEU A N 1
ATOM 1972 C CA . LEU A 1 263 ? -8.861 7.446 2.176 1.00 91.62 263 LEU A CA 1
ATOM 1973 C C . LEU A 1 263 ? -8.946 8.976 2.368 1.00 91.62 263 LEU A C 1
ATOM 1975 O O . LEU A 1 263 ? -9.598 9.416 3.320 1.00 91.62 263 LEU A O 1
ATOM 1979 N N . PRO A 1 264 ? -8.386 9.829 1.482 1.00 90.69 264 PRO A N 1
ATOM 1980 C CA . PRO A 1 264 ? -8.526 11.277 1.624 1.00 90.69 264 PRO A CA 1
ATOM 1981 C C . PRO A 1 264 ? -9.974 11.757 1.443 1.00 90.69 264 PRO A C 1
ATOM 1983 O O . PRO A 1 264 ? -10.352 12.777 2.018 1.00 90.69 264 PRO A O 1
ATOM 1986 N N . VAL A 1 265 ? -10.810 11.030 0.694 1.00 92.12 265 VAL A N 1
ATOM 1987 C CA . VAL A 1 265 ? -12.253 11.305 0.583 1.00 92.12 265 VAL A CA 1
ATOM 1988 C C . VAL A 1 265 ? -12.979 11.043 1.904 1.00 92.12 265 VAL A C 1
ATOM 1990 O O . VAL A 1 265 ? -13.771 11.879 2.342 1.00 92.12 265 VAL A O 1
ATOM 1993 N N . ALA A 1 266 ? -12.705 9.916 2.561 1.00 89.62 266 ALA A N 1
ATOM 1994 C CA . ALA A 1 266 ? -13.274 9.591 3.865 1.00 89.62 266 ALA A CA 1
ATOM 1995 C C . ALA A 1 266 ? -12.835 10.608 4.930 1.00 89.62 266 ALA A C 1
ATOM 1997 O O . ALA A 1 266 ? -13.676 11.111 5.677 1.00 89.62 266 ALA A O 1
ATOM 1998 N N . LEU A 1 267 ? -11.558 11.007 4.925 1.00 90.00 267 LEU A N 1
ATOM 1999 C CA . LEU A 1 267 ? -11.047 12.061 5.805 1.00 90.00 267 LEU A CA 1
ATOM 2000 C C . LEU A 1 267 ? -11.701 13.426 5.535 1.00 90.00 267 LEU A C 1
ATOM 2002 O O . LEU A 1 267 ? -12.042 14.162 6.461 1.00 90.00 267 LEU A O 1
ATOM 2006 N N . ALA A 1 268 ? -11.899 13.793 4.267 1.00 91.56 268 ALA A N 1
ATOM 2007 C CA . ALA A 1 268 ? -12.589 15.032 3.923 1.00 91.56 268 ALA A CA 1
ATOM 2008 C C . ALA A 1 268 ? -14.014 15.041 4.494 1.00 91.56 268 ALA A C 1
ATOM 2010 O O . ALA A 1 268 ? -14.403 16.002 5.158 1.00 91.56 268 ALA A O 1
ATOM 2011 N N . ARG A 1 269 ? -14.753 13.938 4.321 1.00 90.94 269 ARG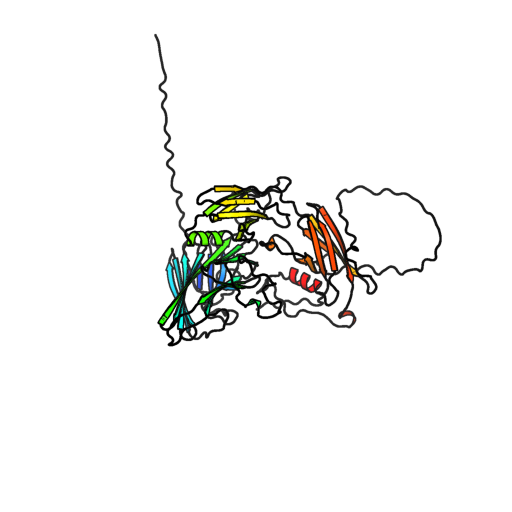 A N 1
ATOM 2012 C CA . ARG A 1 269 ? -16.106 13.769 4.867 1.00 90.94 269 ARG A CA 1
ATOM 2013 C C . ARG A 1 269 ? -16.133 13.834 6.392 1.00 90.94 269 ARG A C 1
ATOM 2015 O O . ARG A 1 269 ? -16.987 14.532 6.935 1.00 90.94 269 ARG A O 1
ATOM 2022 N N . SER A 1 270 ? -15.200 13.173 7.086 1.00 86.62 270 SER A N 1
ATOM 2023 C CA . SER A 1 270 ? -15.134 13.220 8.556 1.00 86.62 270 SER A CA 1
ATOM 2024 C C . SER A 1 270 ? -14.870 14.630 9.086 1.00 86.62 270 SER A C 1
ATOM 2026 O O . SER A 1 270 ? -15.316 14.973 10.177 1.00 86.62 270 SER A O 1
ATOM 2028 N N . ASN A 1 271 ? -14.197 15.461 8.288 1.00 89.25 271 ASN A N 1
ATOM 2029 C CA . ASN A 1 271 ? -13.912 16.860 8.595 1.00 89.25 271 ASN A CA 1
ATOM 2030 C C . ASN A 1 271 ? -14.988 17.831 8.072 1.00 89.25 271 ASN A C 1
ATOM 2032 O O . ASN A 1 271 ? -14.786 19.044 8.106 1.00 89.25 271 ASN A O 1
ATOM 2036 N N . GLY A 1 272 ? -16.120 17.324 7.570 1.00 92.19 272 GLY A N 1
ATOM 2037 C CA . GLY A 1 272 ? -17.219 18.143 7.052 1.00 92.19 272 GLY A CA 1
ATOM 2038 C C . GLY A 1 272 ? -16.908 18.871 5.740 1.00 92.19 272 GLY A C 1
ATOM 2039 O O . GLY A 1 272 ? -17.607 19.823 5.400 1.00 92.19 272 GLY A O 1
ATOM 2040 N N . ARG A 1 273 ? -15.870 18.451 5.006 1.00 94.19 273 ARG A N 1
ATOM 2041 C CA . ARG A 1 273 ? -15.501 19.019 3.703 1.00 94.19 273 ARG A CA 1
ATOM 2042 C C . ARG A 1 273 ? -16.278 18.369 2.568 1.00 94.19 273 ARG A C 1
ATOM 2044 O O . ARG A 1 273 ? -16.598 17.178 2.602 1.00 94.19 273 ARG A O 1
ATOM 2051 N N . GLY A 1 274 ? -16.536 19.167 1.538 1.00 95.69 274 GLY A N 1
ATOM 2052 C CA . GLY A 1 274 ? -17.179 18.717 0.313 1.00 95.69 274 GLY A CA 1
ATOM 2053 C C . GLY A 1 274 ? -16.299 17.802 -0.536 1.00 95.69 274 GLY A C 1
ATOM 2054 O O . GLY A 1 274 ? -15.068 17.838 -0.466 1.00 95.69 274 GLY A O 1
ATOM 2055 N N . VAL A 1 275 ? -16.943 17.004 -1.385 1.00 96.81 275 VAL A N 1
ATOM 2056 C CA . VAL A 1 275 ? -16.296 16.183 -2.417 1.00 96.81 275 VAL A CA 1
ATOM 2057 C C . VAL A 1 275 ? -17.020 16.387 -3.742 1.00 96.81 275 VAL A C 1
ATOM 2059 O O . VAL A 1 275 ? -18.188 16.783 -3.763 1.00 96.81 275 VAL A O 1
ATOM 2062 N N . ALA A 1 276 ? -16.341 16.117 -4.848 1.00 96.00 276 ALA A N 1
ATOM 2063 C CA . ALA A 1 276 ? -16.938 16.130 -6.177 1.00 96.00 276 ALA A CA 1
ATOM 2064 C C . ALA A 1 276 ? -16.473 14.916 -6.980 1.00 96.00 276 ALA A C 1
ATOM 2066 O O . ALA A 1 276 ? -15.429 14.327 -6.688 1.00 96.00 276 ALA A O 1
ATOM 2067 N N . ARG A 1 277 ? -17.248 14.536 -7.996 1.00 96.06 277 ARG A N 1
ATOM 2068 C CA . ARG A 1 277 ? -16.927 13.392 -8.851 1.00 96.06 277 ARG A CA 1
ATOM 2069 C C . ARG A 1 277 ? -16.059 13.848 -10.015 1.00 96.06 277 ARG A C 1
ATOM 2071 O O . ARG A 1 277 ? -16.445 14.740 -10.765 1.00 96.06 277 ARG A O 1
ATOM 2078 N N . LEU A 1 278 ? -14.908 13.211 -10.184 1.00 95.75 278 LEU A N 1
ATOM 2079 C CA . LEU A 1 278 ? -14.060 13.339 -11.361 1.00 95.75 278 LEU A CA 1
ATOM 2080 C C . LEU A 1 278 ? -14.225 12.087 -12.226 1.00 95.75 278 LEU A C 1
ATOM 2082 O O . LEU A 1 278 ? -14.286 10.960 -11.725 1.00 95.75 278 LEU A O 1
ATOM 2086 N N . SER A 1 279 ? -14.321 12.275 -13.533 1.00 95.69 279 SER A N 1
ATOM 2087 C CA . SER A 1 279 ? -14.414 11.195 -14.512 1.00 95.69 279 SER A CA 1
ATOM 2088 C C . SER A 1 279 ? -13.701 11.574 -15.801 1.00 95.69 279 SER A C 1
ATOM 2090 O O . SER A 1 279 ? -13.343 12.734 -15.990 1.00 95.69 279 SER A O 1
ATOM 2092 N N . GLY A 1 280 ? -13.481 10.606 -16.680 1.00 94.94 280 GLY A N 1
ATOM 2093 C CA . GLY A 1 280 ? -12.903 10.864 -17.992 1.00 94.94 280 GLY A CA 1
ATOM 2094 C C . GLY A 1 280 ? -12.329 9.611 -18.624 1.00 94.94 280 GLY A C 1
ATOM 2095 O O . GLY A 1 280 ? -12.599 8.489 -18.178 1.00 94.94 280 GLY A O 1
ATOM 2096 N N . THR A 1 281 ? -11.539 9.822 -19.670 1.00 94.50 281 THR A N 1
ATOM 2097 C CA . THR A 1 281 ? -10.874 8.770 -20.435 1.00 94.50 281 THR A CA 1
ATOM 2098 C C . THR A 1 281 ? -9.352 8.888 -20.403 1.00 94.50 281 THR A C 1
ATOM 2100 O O . THR A 1 281 ? -8.799 9.964 -20.182 1.00 94.50 281 THR A O 1
ATOM 2103 N N . VAL A 1 282 ? -8.669 7.763 -20.611 1.00 94.75 282 VAL A N 1
ATOM 2104 C CA . VAL A 1 282 ? -7.214 7.654 -20.736 1.00 94.75 282 VAL A CA 1
ATOM 2105 C C . VAL A 1 282 ? -6.894 6.980 -22.064 1.00 94.75 282 VAL A C 1
ATOM 2107 O O . VAL A 1 282 ? -7.343 5.858 -22.326 1.00 94.75 282 VAL A O 1
ATOM 2110 N N . ARG A 1 283 ? -6.128 7.671 -22.910 1.00 94.38 283 ARG A N 1
ATOM 2111 C CA . ARG A 1 283 ? -5.798 7.238 -24.269 1.00 94.38 283 ARG A CA 1
ATOM 2112 C C . ARG A 1 283 ? -4.322 7.417 -24.593 1.00 94.38 283 ARG A C 1
ATOM 2114 O O . ARG A 1 283 ? -3.654 8.328 -24.095 1.00 94.38 283 ARG A O 1
ATOM 2121 N N . THR A 1 284 ? -3.819 6.561 -25.475 1.00 94.12 284 THR A N 1
ATOM 2122 C CA . THR A 1 284 ? -2.482 6.719 -26.047 1.00 94.12 284 THR A CA 1
ATOM 2123 C C . THR A 1 284 ? -2.419 7.958 -26.943 1.00 94.12 284 THR A C 1
ATOM 2125 O O . THR A 1 284 ? -3.444 8.528 -27.323 1.00 94.12 284 THR A O 1
ATOM 2128 N N . SER A 1 285 ? -1.216 8.366 -27.346 1.00 90.25 285 SER A N 1
ATOM 2129 C CA . SER A 1 285 ? -1.024 9.393 -28.382 1.00 90.25 285 SER A CA 1
ATOM 2130 C C . SER A 1 285 ? -1.631 9.025 -29.746 1.00 90.25 285 SER A C 1
ATOM 2132 O O . SER A 1 285 ? -1.893 9.918 -30.548 1.00 90.25 285 SER A O 1
ATOM 2134 N N . ALA A 1 286 ? -1.907 7.740 -29.993 1.00 90.44 286 ALA A N 1
ATOM 2135 C CA . ALA A 1 286 ? -2.614 7.253 -31.178 1.00 90.44 286 ALA A CA 1
ATOM 2136 C C . ALA A 1 286 ? -4.151 7.223 -31.014 1.00 90.44 286 ALA A C 1
ATOM 2138 O O . ALA A 1 286 ? -4.862 6.974 -31.985 1.00 90.44 286 ALA A O 1
ATOM 2139 N N . GLY A 1 287 ? -4.673 7.503 -29.812 1.00 91.31 287 GLY A N 1
ATOM 2140 C CA . GLY A 1 287 ? -6.108 7.513 -29.499 1.00 91.31 287 GLY A CA 1
ATOM 2141 C C . GLY A 1 287 ? -6.663 6.195 -28.940 1.00 91.31 287 GLY A C 1
ATOM 2142 O O . GLY A 1 287 ? -7.854 6.127 -28.605 1.00 91.31 287 GLY A O 1
ATOM 2143 N N . ASP A 1 288 ? -5.821 5.170 -28.792 1.00 91.62 288 ASP A N 1
ATOM 2144 C CA . ASP A 1 288 ? -6.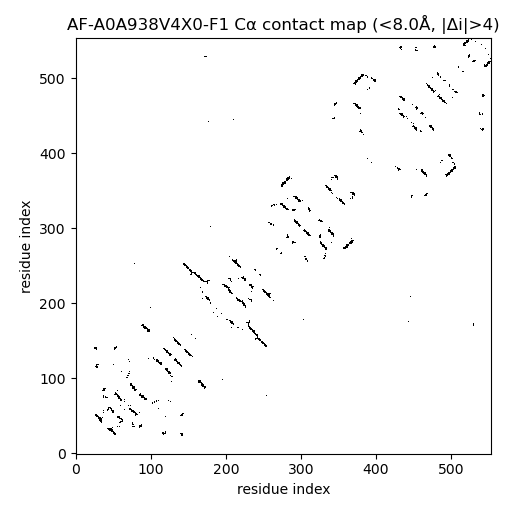224 3.864 -28.262 1.00 91.62 288 ASP A CA 1
ATOM 2145 C C . ASP A 1 288 ? -6.535 3.952 -26.762 1.00 91.62 288 ASP A C 1
ATOM 2147 O O . ASP A 1 288 ? -5.791 4.606 -26.028 1.00 91.62 288 ASP A O 1
ATOM 2151 N N . PRO A 1 289 ? -7.606 3.307 -26.265 1.00 91.44 289 PRO A N 1
ATOM 2152 C CA . PRO A 1 289 ? -7.915 3.295 -24.839 1.00 91.44 289 PRO A CA 1
ATOM 2153 C C . PRO A 1 289 ? -6.835 2.552 -24.040 1.00 91.44 289 PRO A C 1
ATOM 2155 O O . PRO A 1 289 ? -6.442 1.439 -24.389 1.00 91.44 289 PRO A O 1
ATOM 2158 N N . VAL A 1 290 ? -6.399 3.138 -22.923 1.00 89.69 290 VAL A N 1
ATOM 2159 C CA . VAL A 1 290 ? -5.384 2.547 -22.038 1.00 89.69 290 VAL A CA 1
ATOM 2160 C C . VAL A 1 290 ? -6.059 1.901 -20.832 1.00 89.69 290 VAL A C 1
ATOM 2162 O O . VAL A 1 290 ? -6.756 2.564 -20.073 1.00 89.69 290 VAL A O 1
ATOM 2165 N N . SER A 1 291 ? -5.863 0.594 -20.651 1.00 84.06 291 SER A N 1
ATOM 2166 C CA . SER A 1 291 ? -6.328 -0.138 -19.456 1.00 84.06 291 SER A CA 1
ATOM 2167 C C . SER A 1 291 ? -5.319 -0.059 -18.321 1.00 84.06 291 SER A C 1
ATOM 2169 O O . SER A 1 291 ? -4.168 0.301 -18.549 1.00 84.06 291 SER A O 1
ATOM 2171 N N . ASP A 1 292 ? -5.748 -0.428 -17.111 1.00 81.06 292 ASP A N 1
ATOM 2172 C CA . ASP A 1 292 ? -4.875 -0.495 -15.927 1.00 81.06 292 ASP A CA 1
ATOM 2173 C C . ASP A 1 292 ? -4.181 0.855 -15.643 1.00 81.06 292 ASP A C 1
ATOM 2175 O O . ASP A 1 292 ? -3.044 0.937 -15.179 1.00 81.06 292 ASP A O 1
ATOM 2179 N N . SER A 1 293 ? -4.890 1.943 -15.956 1.00 89.81 293 SER A N 1
ATOM 2180 C CA . SER A 1 293 ? -4.440 3.308 -15.715 1.00 89.81 293 SER A CA 1
ATOM 2181 C C . SER A 1 293 ? -4.682 3.733 -14.268 1.00 89.81 293 SER A C 1
ATOM 2183 O O . SER A 1 293 ? -5.627 3.275 -13.626 1.00 89.81 293 SER A O 1
ATOM 2185 N N . TYR A 1 294 ? -3.906 4.698 -13.798 1.00 93.25 294 TYR A N 1
ATOM 2186 C CA . TYR A 1 294 ? -4.048 5.359 -12.510 1.00 93.25 294 TYR A CA 1
ATOM 2187 C C . TYR A 1 294 ? -4.151 6.860 -12.717 1.00 93.25 294 TYR A C 1
ATOM 2189 O O . TYR A 1 294 ? -3.400 7.428 -13.506 1.00 93.25 294 TYR A O 1
ATOM 2197 N N . ILE A 1 295 ? -5.050 7.514 -11.989 1.00 95.69 295 ILE A N 1
ATOM 2198 C CA . ILE A 1 295 ? -5.148 8.972 -11.973 1.00 95.69 295 ILE A CA 1
ATOM 2199 C C . ILE A 1 295 ? -4.578 9.459 -10.654 1.00 95.69 295 ILE A C 1
ATOM 2201 O O . ILE A 1 295 ? -5.235 9.358 -9.618 1.00 95.69 295 ILE A O 1
ATOM 2205 N N . LEU A 1 296 ? -3.343 9.950 -10.697 1.00 95.56 296 LEU A N 1
ATOM 2206 C CA . LEU A 1 296 ? -2.692 10.577 -9.558 1.00 95.56 296 LEU A CA 1
ATOM 2207 C C . LEU A 1 296 ? -3.311 11.951 -9.337 1.00 95.56 296 LEU A C 1
ATOM 2209 O O . LEU A 1 296 ? -3.592 12.666 -10.300 1.00 95.56 296 LEU A O 1
ATOM 2213 N N . PHE A 1 297 ? -3.477 12.330 -8.076 1.00 95.75 297 PHE A N 1
ATOM 2214 C CA . PHE A 1 297 ? -3.817 13.691 -7.692 1.00 95.75 297 PHE A CA 1
ATOM 2215 C C . PHE A 1 297 ? -2.826 14.196 -6.643 1.00 95.75 297 PHE A C 1
ATOM 2217 O O . PHE A 1 297 ? -2.478 13.496 -5.690 1.00 95.75 297 PHE A O 1
ATOM 2224 N N . ALA A 1 298 ? -2.353 15.419 -6.841 1.00 95.38 298 ALA A N 1
ATOM 2225 C CA . ALA A 1 298 ? -1.359 16.079 -6.013 1.00 95.38 298 ALA A CA 1
ATOM 2226 C C . ALA A 1 298 ? -1.847 17.462 -5.574 1.00 95.38 298 ALA A C 1
ATOM 2228 O O . ALA A 1 298 ? -2.700 18.073 -6.230 1.00 95.38 298 ALA A O 1
ATOM 2229 N N . SER A 1 299 ? -1.308 17.951 -4.458 1.00 93.06 299 SER A N 1
ATOM 2230 C CA . SER A 1 299 ? -1.521 19.325 -4.014 1.00 93.06 299 SER A CA 1
ATOM 2231 C C . SER A 1 299 ? -0.936 20.323 -5.032 1.00 93.06 299 SER A C 1
ATOM 2233 O O . SER A 1 299 ? -0.118 19.936 -5.873 1.00 93.06 299 SER A O 1
ATOM 2235 N N . PRO A 1 300 ? -1.314 21.614 -4.985 1.00 91.31 300 PRO A N 1
ATOM 2236 C CA . PRO A 1 300 ? -0.711 22.642 -5.840 1.00 91.31 300 PRO A CA 1
ATOM 2237 C C . PRO A 1 300 ? 0.818 22.743 -5.709 1.00 91.31 300 PRO A C 1
ATOM 2239 O O . PRO A 1 300 ? 1.493 23.154 -6.648 1.00 91.31 300 PRO A O 1
ATOM 2242 N N . GLU A 1 301 ? 1.364 22.345 -4.560 1.00 89.25 301 GLU A N 1
ATOM 2243 C CA . GLU A 1 301 ? 2.798 22.301 -4.262 1.00 89.25 301 GLU A CA 1
ATOM 2244 C C . GLU A 1 301 ? 3.494 21.046 -4.827 1.00 89.25 301 GLU A C 1
ATOM 2246 O O . GLU A 1 301 ? 4.711 20.915 -4.713 1.00 89.25 301 GLU A O 1
ATOM 2251 N N . GLY A 1 302 ? 2.744 20.130 -5.449 1.00 88.50 302 GLY A N 1
ATOM 2252 C CA . GLY A 1 302 ? 3.260 18.920 -6.092 1.00 88.50 302 GLY A CA 1
ATOM 2253 C C . GLY A 1 302 ? 3.343 17.689 -5.184 1.00 88.50 302 GLY A C 1
ATOM 2254 O O . GLY A 1 302 ? 3.796 16.636 -5.635 1.00 88.50 302 GLY A O 1
ATOM 2255 N N . ALA A 1 303 ? 2.889 17.771 -3.929 1.00 89.81 303 ALA A N 1
ATOM 2256 C CA . ALA A 1 303 ? 2.837 16.612 -3.042 1.00 89.81 303 ALA A CA 1
ATOM 2257 C C . ALA A 1 303 ? 1.742 15.648 -3.512 1.00 89.81 303 ALA A C 1
ATOM 2259 O O . ALA A 1 303 ? 0.569 16.016 -3.563 1.00 89.81 303 ALA A O 1
ATOM 2260 N N . VAL A 1 304 ? 2.104 14.413 -3.866 1.00 92.38 304 VAL A N 1
ATOM 2261 C CA . VAL A 1 304 ? 1.123 13.387 -4.251 1.00 92.38 304 VAL A CA 1
ATOM 2262 C C . VAL A 1 304 ? 0.246 13.065 -3.046 1.00 92.38 304 VAL A C 1
ATOM 2264 O O . VAL A 1 304 ? 0.747 12.741 -1.972 1.00 92.38 304 VAL A O 1
ATOM 2267 N N . MET A 1 305 ? -1.067 13.142 -3.242 1.00 92.56 305 MET A N 1
ATOM 2268 C CA . MET A 1 305 ? -2.072 12.931 -2.198 1.00 92.56 305 MET A CA 1
ATOM 2269 C C . MET A 1 305 ? -2.831 11.616 -2.384 1.00 92.56 305 MET A C 1
ATOM 2271 O O . MET A 1 305 ? -3.602 11.222 -1.519 1.00 92.56 305 MET A O 1
ATOM 2275 N N . GLY A 1 306 ? -2.626 10.927 -3.503 1.00 93.62 306 GLY A N 1
ATOM 2276 C CA . GLY A 1 306 ? -3.169 9.604 -3.760 1.00 93.62 306 GLY A CA 1
ATOM 2277 C C . GLY A 1 306 ? -3.435 9.384 -5.239 1.00 93.62 306 GLY A C 1
ATOM 2278 O O . GLY A 1 306 ? -3.027 10.171 -6.096 1.00 93.62 306 GLY A O 1
ATOM 2279 N N . TRP A 1 307 ? -4.119 8.286 -5.538 1.00 95.19 307 TRP A N 1
ATOM 2280 C CA . TRP A 1 307 ? -4.542 7.966 -6.892 1.00 95.19 307 TRP A CA 1
ATOM 2281 C C . TRP A 1 307 ? -5.827 7.151 -6.893 1.00 95.19 307 TRP A C 1
ATOM 2283 O O . TRP A 1 307 ? -6.112 6.393 -5.964 1.00 95.19 307 TRP A O 1
ATOM 2293 N N . ALA A 1 308 ? -6.581 7.281 -7.975 1.00 93.44 308 ALA A N 1
ATOM 2294 C CA . ALA A 1 308 ? -7.663 6.370 -8.302 1.00 93.44 308 ALA A CA 1
ATOM 2295 C C . ALA A 1 308 ? -7.196 5.369 -9.358 1.00 93.44 308 ALA A C 1
ATOM 2297 O O . ALA A 1 308 ? -6.442 5.726 -10.263 1.00 93.44 308 ALA A O 1
ATOM 2298 N N . ALA A 1 309 ? -7.663 4.127 -9.265 1.00 89.00 309 ALA A N 1
ATOM 2299 C CA . ALA A 1 309 ? -7.543 3.189 -10.371 1.00 89.00 309 ALA A CA 1
ATOM 2300 C C . ALA A 1 309 ? -8.611 3.526 -11.424 1.00 89.00 309 ALA A C 1
ATOM 2302 O O . ALA A 1 309 ? -9.789 3.693 -11.097 1.00 89.00 309 ALA A O 1
ATOM 2303 N N . GLY A 1 310 ? -8.191 3.643 -12.679 1.00 83.88 310 GLY A N 1
ATOM 2304 C CA . GLY A 1 310 ? -9.089 3.608 -13.825 1.00 83.88 310 GLY A CA 1
ATOM 2305 C C . GLY A 1 310 ? -9.621 2.198 -14.052 1.00 83.88 310 GLY A C 1
ATOM 2306 O O . GLY A 1 310 ? -9.419 1.294 -13.237 1.00 83.88 310 GLY A O 1
ATOM 2307 N N . ASP A 1 311 ? -10.329 2.002 -15.156 1.00 71.88 311 ASP A N 1
ATOM 2308 C CA . ASP A 1 311 ? -10.856 0.691 -15.485 1.00 71.88 311 ASP A CA 1
ATOM 2309 C C . ASP A 1 311 ? -9.710 -0.294 -15.734 1.00 71.88 311 ASP A C 1
ATOM 2311 O O . ASP A 1 311 ? -8.959 -0.208 -16.713 1.00 71.88 311 ASP A O 1
ATOM 2315 N N . THR A 1 312 ? -9.556 -1.218 -14.794 1.00 56.31 312 THR A N 1
ATOM 2316 C CA . THR A 1 312 ? -8.645 -2.338 -14.918 1.00 56.31 312 THR A CA 1
ATOM 2317 C C . THR A 1 312 ? -9.321 -3.338 -15.841 1.00 56.31 312 THR A C 1
ATOM 2319 O O . THR A 1 312 ? -10.284 -3.996 -15.442 1.00 56.31 312 THR A O 1
ATOM 2322 N N . GLY A 1 313 ? -8.838 -3.472 -17.079 1.00 43.59 313 GLY A N 1
ATOM 2323 C CA . GLY A 1 313 ? -9.353 -4.469 -18.030 1.00 43.59 313 GLY A CA 1
ATOM 2324 C C . GLY A 1 313 ? -9.298 -5.900 -17.469 1.00 43.59 313 GLY A C 1
ATOM 2325 O O . GLY A 1 313 ? -9.958 -6.808 -17.972 1.00 43.59 313 GLY A O 1
ATOM 2326 N N . GLN A 1 314 ? -8.559 -6.096 -16.374 1.00 37.09 314 GLN A N 1
ATOM 2327 C CA . GLN A 1 314 ? -8.590 -7.272 -15.518 1.00 37.09 314 GLN A CA 1
ATOM 2328 C C . GLN A 1 314 ? -9.776 -7.254 -14.551 1.00 37.09 314 GLN A C 1
ATOM 2330 O O . GLN A 1 314 ? -9.661 -7.021 -13.351 1.00 37.09 314 GLN A O 1
ATOM 2335 N N . SER A 1 315 ? -10.933 -7.617 -15.082 1.00 38.41 315 SER A N 1
ATOM 2336 C CA . SER A 1 315 ? -11.989 -8.217 -14.287 1.00 38.41 315 SER A CA 1
ATOM 2337 C C . SER A 1 315 ? -12.217 -9.641 -14.782 1.00 38.41 315 SER A C 1
ATOM 2339 O O . SER A 1 315 ? -13.132 -9.924 -15.552 1.00 38.41 315 SER A O 1
ATOM 2341 N N . SER A 1 316 ? -11.374 -10.576 -14.341 1.00 33.62 316 SER A N 1
ATOM 2342 C CA . SER A 1 316 ? -11.681 -12.001 -14.515 1.00 33.62 316 SER A CA 1
ATOM 2343 C C . SER A 1 316 ? -12.780 -12.478 -13.548 1.00 33.62 316 SER A C 1
ATOM 2345 O O . SER A 1 316 ? -13.264 -13.599 -13.691 1.00 33.62 316 SER A O 1
ATOM 2347 N N . ARG A 1 317 ? -13.210 -11.641 -12.584 1.00 35.94 317 ARG A N 1
ATOM 2348 C CA . ARG A 1 317 ? -14.231 -11.994 -11.576 1.00 35.94 317 ARG A CA 1
ATOM 2349 C C . ARG A 1 317 ? -15.443 -11.063 -11.474 1.00 35.94 317 ARG A C 1
ATOM 2351 O O . ARG A 1 317 ? -16.507 -11.548 -11.113 1.00 35.94 317 ARG A O 1
ATOM 2358 N N . SER A 1 318 ? -15.368 -9.785 -11.845 1.00 35.22 318 SER A N 1
ATOM 2359 C CA . SER A 1 318 ? -16.554 -8.914 -11.908 1.00 35.22 318 SER A CA 1
ATOM 2360 C C . SER A 1 318 ? -17.180 -8.965 -13.304 1.00 35.22 318 SER A C 1
ATOM 2362 O O . SER A 1 318 ? -16.763 -8.274 -14.236 1.00 35.22 318 SER A O 1
ATOM 2364 N N . LYS A 1 319 ? -18.234 -9.769 -13.452 1.00 31.44 319 LYS A N 1
ATOM 2365 C CA . LYS A 1 319 ? -19.168 -9.691 -14.586 1.00 31.44 319 LYS A CA 1
ATOM 2366 C C . LYS A 1 319 ? -20.032 -8.421 -14.501 1.00 31.44 319 LYS A C 1
ATOM 2368 O O . LYS A 1 319 ? -21.250 -8.518 -14.594 1.00 31.44 319 LYS A O 1
ATOM 2373 N N . SER A 1 320 ? -19.440 -7.245 -14.290 1.00 36.81 320 SER A N 1
ATOM 2374 C CA . SER A 1 320 ? -20.168 -5.975 -14.375 1.00 36.81 320 SER A CA 1
ATOM 2375 C C . SER A 1 320 ? -20.271 -5.571 -15.848 1.00 36.81 320 SER A C 1
ATOM 2377 O O . SER A 1 320 ? -19.263 -5.173 -16.435 1.00 36.81 320 SER A O 1
ATOM 2379 N N . PRO A 1 321 ? -21.445 -5.692 -16.491 1.00 33.72 321 PRO A N 1
ATOM 2380 C CA . PRO A 1 321 ? -21.612 -5.296 -17.882 1.00 33.72 321 PRO A CA 1
ATOM 2381 C C . PRO A 1 321 ? -21.544 -3.765 -17.971 1.00 33.72 321 PRO A C 1
ATOM 2383 O O . PRO A 1 321 ? -22.215 -3.079 -17.204 1.00 33.72 321 PRO A O 1
ATOM 2386 N N . GLY A 1 322 ? -20.765 -3.226 -18.915 1.00 43.19 322 GLY A N 1
ATOM 2387 C CA . GLY A 1 322 ? -20.821 -1.803 -19.289 1.00 43.19 322 GLY A CA 1
ATOM 2388 C C . GLY A 1 322 ? -19.605 -0.938 -18.943 1.00 43.19 322 GLY A C 1
ATOM 2389 O O . GLY A 1 322 ? -19.658 0.273 -19.156 1.00 43.19 322 GLY A O 1
ATOM 2390 N N . ARG A 1 323 ? -18.505 -1.510 -18.443 1.00 53.12 323 ARG A N 1
ATOM 2391 C CA . ARG A 1 323 ? -17.270 -0.746 -18.218 1.00 53.12 323 ARG A CA 1
ATOM 2392 C C . ARG A 1 323 ? -16.513 -0.562 -19.536 1.00 53.12 323 ARG A C 1
ATOM 2394 O O . ARG A 1 323 ? -16.233 -1.526 -20.245 1.00 53.12 323 ARG A O 1
ATOM 2401 N N . THR A 1 324 ? -16.318 0.699 -19.920 1.00 61.72 324 THR A N 1
ATOM 2402 C CA . THR A 1 324 ? -15.649 1.066 -21.172 1.00 61.72 324 THR A CA 1
ATOM 2403 C C . THR A 1 324 ? -14.156 1.165 -20.899 1.00 61.72 324 THR A C 1
ATOM 2405 O O . THR A 1 324 ? -13.738 1.933 -20.032 1.00 61.72 324 THR A O 1
ATOM 2408 N N . GLN A 1 325 ? -13.363 0.403 -21.650 1.00 79.81 325 GLN A N 1
ATOM 2409 C CA . GLN A 1 325 ? -11.909 0.376 -21.536 1.00 79.81 325 GLN A CA 1
ATOM 2410 C C . GLN A 1 325 ? -11.320 1.794 -21.559 1.00 79.81 325 GLN A C 1
ATOM 2412 O O . GLN A 1 325 ? -11.707 2.622 -22.386 1.00 79.81 325 GLN A O 1
ATOM 2417 N N . GLY A 1 326 ? -10.386 2.070 -20.647 1.00 86.12 326 GLY A N 1
ATOM 2418 C CA . GLY A 1 326 ? -9.743 3.378 -20.534 1.00 86.12 326 GLY A CA 1
ATOM 2419 C C . GLY A 1 326 ? -10.650 4.486 -20.017 1.00 86.12 326 GLY A C 1
ATOM 2420 O O . GLY A 1 326 ? -10.415 5.646 -20.323 1.00 86.12 326 GLY A O 1
ATOM 2421 N N . THR A 1 327 ? -11.685 4.162 -19.241 1.00 91.38 327 THR A N 1
ATOM 2422 C CA . THR A 1 327 ? -12.436 5.154 -18.458 1.00 91.38 327 THR A CA 1
ATOM 2423 C C . THR A 1 327 ? -12.008 5.137 -16.998 1.00 91.38 327 THR A C 1
ATOM 2425 O O . THR A 1 327 ? -11.527 4.128 -16.489 1.00 91.38 327 THR A O 1
ATOM 2428 N N . PHE A 1 328 ? -12.205 6.242 -16.289 1.00 92.12 328 PHE A N 1
ATOM 2429 C CA . PHE A 1 328 ? -12.057 6.289 -14.839 1.00 92.12 328 PHE A CA 1
ATOM 2430 C C . PHE A 1 328 ? -13.177 7.113 -14.220 1.00 92.12 328 PHE A C 1
ATOM 2432 O O . PHE A 1 328 ? -13.734 8.015 -14.852 1.00 92.12 328 PHE A O 1
ATOM 2439 N N . SER A 1 329 ? -13.494 6.829 -12.957 1.00 92.31 329 SER A N 1
ATOM 2440 C CA . SER A 1 329 ? -14.270 7.761 -12.155 1.00 92.31 329 SER A CA 1
ATOM 2441 C C . SER A 1 329 ? -14.098 7.540 -10.660 1.00 92.31 329 SER A C 1
ATOM 2443 O O . SER A 1 329 ? -14.190 6.413 -10.177 1.00 92.31 329 SER A O 1
ATOM 2445 N N . PHE A 1 330 ? -13.884 8.633 -9.935 1.00 93.50 330 PHE A N 1
ATOM 2446 C CA . PHE A 1 330 ? -13.666 8.641 -8.495 1.00 93.50 330 PHE A CA 1
ATOM 2447 C C . PHE A 1 330 ? -14.119 9.969 -7.888 1.00 93.50 330 PHE A C 1
ATOM 2449 O O . PHE A 1 330 ? -14.439 10.921 -8.600 1.00 93.50 330 PHE A O 1
ATOM 2456 N N . GLU A 1 331 ? -14.180 10.024 -6.564 1.00 94.75 331 GLU A N 1
ATOM 2457 C CA . GLU A 1 331 ? -14.448 11.260 -5.832 1.00 94.75 331 GLU A CA 1
ATOM 2458 C C . GLU A 1 331 ? -13.135 11.910 -5.407 1.00 94.75 331 GLU A C 1
ATOM 2460 O O . GLU A 1 331 ? -12.182 11.219 -5.052 1.00 94.75 331 GLU A O 1
ATOM 2465 N N . LEU A 1 332 ? -13.097 13.237 -5.406 1.00 95.50 332 LEU A N 1
ATOM 2466 C CA . LEU A 1 332 ? -11.957 14.017 -4.945 1.00 95.50 332 LEU A CA 1
ATOM 2467 C C . LEU A 1 332 ? -12.455 15.110 -3.983 1.00 95.50 332 LEU A C 1
ATOM 2469 O O . LEU A 1 332 ? -13.515 15.692 -4.239 1.00 95.50 332 LEU A O 1
ATOM 2473 N N . PRO A 1 333 ? -11.752 15.398 -2.871 1.00 95.75 333 PRO A N 1
ATOM 2474 C CA . PRO A 1 333 ? -12.143 16.481 -1.975 1.00 95.75 333 PRO A CA 1
ATOM 2475 C C . PRO A 1 333 ? -12.114 17.847 -2.662 1.00 95.75 333 PRO A C 1
ATOM 2477 O O . PRO A 1 333 ? -11.298 18.095 -3.551 1.00 95.75 333 PRO A O 1
ATOM 2480 N N . GLU A 1 334 ? -12.981 18.756 -2.222 1.00 95.94 334 GLU A N 1
ATOM 2481 C CA . GLU A 1 334 ? -12.988 20.138 -2.703 1.00 95.94 334 GLU A CA 1
ATOM 2482 C C . GLU A 1 334 ? -11.617 20.802 -2.514 1.00 95.94 334 GLU A C 1
ATOM 2484 O O . GLU A 1 334 ? -10.957 20.620 -1.487 1.00 95.94 334 GLU A O 1
ATOM 2489 N N . GLY A 1 335 ? -11.165 21.566 -3.505 1.00 95.50 335 GLY A N 1
ATOM 2490 C CA . GLY A 1 335 ? -9.829 22.154 -3.497 1.00 95.50 335 GLY A CA 1
ATOM 2491 C C . GLY A 1 335 ? -9.220 22.300 -4.885 1.00 95.50 335 GLY A C 1
ATOM 2492 O O . GLY A 1 335 ? -9.856 22.031 -5.903 1.00 95.50 335 GLY A O 1
ATOM 2493 N N . ARG A 1 336 ? -7.969 22.758 -4.916 1.00 96.88 336 ARG A N 1
ATOM 2494 C CA . ARG A 1 336 ? -7.151 22.821 -6.131 1.00 96.88 336 ARG A CA 1
ATOM 2495 C C . ARG A 1 336 ? -6.232 21.612 -6.169 1.00 96.88 336 ARG A C 1
ATOM 2497 O O . ARG A 1 336 ? -5.604 21.308 -5.159 1.00 96.88 336 ARG A O 1
ATOM 2504 N N . TRP A 1 337 ? -6.141 20.977 -7.328 1.00 97.12 337 TRP A N 1
ATOM 2505 C CA . TRP A 1 337 ? -5.365 19.757 -7.510 1.00 97.12 337 TRP A CA 1
ATOM 2506 C C . TRP A 1 337 ? -4.618 19.778 -8.833 1.00 97.12 337 TRP A C 1
ATOM 2508 O O . TRP A 1 337 ? -5.108 20.324 -9.822 1.00 97.12 337 TRP A O 1
ATOM 2518 N N . GLN A 1 338 ? -3.467 19.120 -8.857 1.00 97.38 338 GLN A N 1
ATOM 2519 C CA . GLN A 1 338 ? -2.836 18.663 -10.088 1.00 97.38 338 GLN A CA 1
ATOM 2520 C C . GLN A 1 338 ? -3.217 17.200 -10.300 1.00 97.38 338 GLN A C 1
ATOM 2522 O O . GLN A 1 338 ? -3.057 16.396 -9.386 1.00 97.38 338 GLN A O 1
ATOM 2527 N N . VAL A 1 339 ? -3.727 16.846 -11.478 1.00 97.00 339 VAL A N 1
ATOM 2528 C CA . VAL A 1 339 ? -4.102 15.471 -11.832 1.00 97.00 339 VAL A CA 1
ATOM 2529 C C . VAL A 1 339 ? -3.298 14.970 -13.026 1.00 97.00 339 VAL A C 1
ATOM 2531 O O . VAL A 1 339 ? -3.102 15.699 -13.998 1.00 97.00 339 VAL A O 1
ATOM 2534 N N . GLN A 1 340 ? -2.834 13.724 -12.974 1.00 96.00 340 GLN A N 1
ATOM 2535 C CA . GLN A 1 340 ? -2.020 13.119 -14.029 1.00 96.00 340 GLN A CA 1
ATOM 2536 C C . GLN A 1 340 ? -2.400 11.653 -14.229 1.00 96.00 340 GLN A C 1
ATOM 2538 O O . GLN A 1 340 ? -2.539 10.908 -13.261 1.00 96.00 340 GLN A O 1
ATOM 2543 N N . ALA A 1 341 ? -2.532 11.232 -15.487 1.00 94.81 341 ALA A N 1
ATOM 2544 C CA . ALA A 1 341 ? -2.671 9.822 -15.817 1.00 94.81 341 ALA A CA 1
ATOM 2545 C C . ALA A 1 341 ? -1.311 9.110 -15.837 1.00 94.81 341 ALA A C 1
ATOM 2547 O O . ALA A 1 341 ? -0.319 9.611 -16.369 1.00 94.81 341 ALA A O 1
ATOM 2548 N N . LEU A 1 342 ? -1.300 7.901 -15.298 1.00 92.69 342 LEU A N 1
ATOM 2549 C CA . LEU A 1 342 ? -0.209 6.938 -15.320 1.00 92.69 342 LEU A CA 1
ATOM 2550 C C . LEU A 1 342 ? -0.769 5.613 -15.836 1.00 92.69 342 LEU A C 1
ATOM 2552 O O . LEU A 1 342 ? -1.937 5.310 -15.610 1.00 92.69 342 LEU A O 1
ATOM 2556 N N . ALA A 1 343 ? 0.040 4.812 -16.512 1.00 90.44 343 ALA A N 1
ATOM 2557 C CA . ALA A 1 343 ? -0.309 3.440 -16.859 1.00 90.44 343 ALA A CA 1
ATOM 2558 C C . ALA A 1 343 ? 0.957 2.594 -16.913 1.00 90.44 343 ALA A C 1
ATOM 2560 O O . ALA A 1 343 ? 2.056 3.140 -17.036 1.00 90.44 343 ALA A O 1
ATOM 2561 N N . THR A 1 344 ? 0.798 1.274 -16.822 1.00 88.94 344 THR A N 1
ATOM 2562 C CA . THR A 1 344 ? 1.941 0.374 -16.695 1.00 88.94 344 THR A CA 1
ATOM 2563 C C . THR A 1 344 ? 2.928 0.534 -17.845 1.00 88.94 344 THR A C 1
ATOM 2565 O O . THR A 1 344 ? 2.550 0.391 -19.006 1.00 88.94 344 THR A O 1
ATOM 2568 N N . ASP A 1 345 ? 4.176 0.858 -17.512 1.00 90.19 345 ASP A N 1
ATOM 2569 C CA . ASP A 1 345 ? 5.289 1.094 -18.435 1.00 90.19 345 ASP A CA 1
ATOM 2570 C C . ASP A 1 345 ? 5.020 2.152 -19.535 1.00 90.19 345 ASP A C 1
ATOM 2572 O O . ASP A 1 345 ? 5.765 2.236 -20.507 1.00 90.19 345 ASP A O 1
ATOM 2576 N N . HIS A 1 346 ? 3.983 2.985 -19.403 1.00 92.94 346 HIS A N 1
ATOM 2577 C CA . HIS A 1 346 ? 3.731 4.108 -20.311 1.00 92.94 346 HIS A CA 1
ATOM 2578 C C . HIS A 1 346 ? 4.454 5.363 -19.826 1.00 92.94 346 HIS A C 1
ATOM 2580 O O . HIS A 1 346 ? 4.649 5.559 -18.626 1.00 92.94 346 HIS A O 1
ATOM 2586 N N . ARG A 1 347 ? 4.774 6.277 -20.746 1.00 93.31 347 ARG A N 1
ATOM 2587 C CA . ARG A 1 347 ? 5.182 7.634 -20.361 1.00 93.31 347 ARG A CA 1
ATOM 2588 C C . ARG A 1 347 ? 3.949 8.523 -20.212 1.00 93.31 347 ARG A C 1
ATOM 2590 O O . ARG A 1 347 ? 3.151 8.659 -21.141 1.00 93.31 347 ARG A O 1
ATOM 2597 N N . SER A 1 348 ? 3.799 9.117 -19.027 1.00 92.50 348 SER A N 1
ATOM 2598 C CA . SER A 1 348 ? 2.666 9.979 -18.681 1.00 92.50 348 SER A CA 1
ATOM 2599 C C . SER A 1 348 ? 2.658 11.302 -19.459 1.00 92.50 348 SER A C 1
ATOM 2601 O O . SER A 1 348 ? 3.718 11.908 -19.649 1.00 92.50 348 SER A O 1
ATOM 2603 N N . PRO A 1 349 ? 1.471 11.824 -19.824 1.00 91.81 349 PRO A N 1
ATOM 2604 C CA . PRO A 1 349 ? 1.331 13.201 -20.283 1.00 91.81 349 PRO A CA 1
ATOM 2605 C C . PRO A 1 349 ? 1.583 14.193 -19.128 1.00 91.81 349 PRO A C 1
ATOM 2607 O O . PRO A 1 349 ? 1.598 13.793 -17.958 1.00 91.81 349 PRO A O 1
ATOM 2610 N N . PRO A 1 350 ? 1.747 15.499 -19.410 1.00 91.44 350 PRO A N 1
ATOM 2611 C CA . PRO A 1 350 ? 1.811 16.526 -18.371 1.00 91.44 350 PRO A CA 1
ATOM 2612 C C . PRO A 1 350 ? 0.579 16.523 -17.454 1.00 91.44 350 PRO A C 1
ATOM 2614 O O . PRO A 1 350 ? -0.536 16.226 -17.893 1.00 91.44 350 PRO A O 1
ATOM 2617 N N . ALA A 1 351 ? 0.776 16.895 -16.187 1.00 94.56 351 ALA A N 1
ATOM 2618 C CA . ALA A 1 351 ? -0.319 17.078 -15.240 1.00 94.56 351 ALA A CA 1
ATOM 2619 C C . ALA A 1 351 ? -1.254 18.226 -15.667 1.00 94.56 351 ALA A C 1
ATOM 2621 O O . ALA A 1 351 ? -0.835 19.188 -16.316 1.00 94.56 351 ALA A O 1
ATOM 2622 N N . ARG A 1 352 ? -2.526 18.133 -15.275 1.00 95.50 352 ARG A N 1
ATOM 2623 C CA . ARG A 1 352 ? -3.561 19.149 -15.500 1.00 95.50 352 ARG A CA 1
ATOM 2624 C C . ARG A 1 352 ? -4.021 19.727 -14.172 1.00 95.50 352 ARG A C 1
ATOM 2626 O O . ARG A 1 352 ? -4.223 18.987 -13.216 1.00 95.50 352 ARG A O 1
ATOM 2633 N N . GLU A 1 353 ? -4.232 21.035 -14.118 1.00 97.00 353 GLU A N 1
ATOM 2634 C CA . GLU A 1 353 ? -4.835 21.668 -12.946 1.00 97.00 353 GLU A CA 1
ATOM 2635 C C . GLU A 1 353 ? -6.357 21.538 -12.982 1.00 97.00 353 GLU A C 1
ATOM 2637 O O . GLU A 1 353 ? -6.994 21.775 -14.011 1.00 97.00 353 GLU A O 1
ATOM 2642 N N . VAL A 1 354 ? -6.946 21.194 -11.840 1.00 96.75 354 VAL A N 1
ATOM 2643 C CA . VAL A 1 354 ? -8.397 21.137 -11.653 1.00 96.75 354 VAL A CA 1
ATOM 2644 C C . VAL A 1 354 ? -8.796 21.849 -10.368 1.00 96.75 354 VAL A C 1
ATOM 2646 O O . VAL A 1 354 ? -8.095 21.809 -9.356 1.00 96.75 354 VAL A O 1
ATOM 2649 N N . VAL A 1 355 ? -9.958 22.498 -10.407 1.00 97.06 355 VAL A N 1
ATOM 2650 C CA . VAL A 1 355 ? -10.597 23.093 -9.233 1.00 97.06 355 VAL A CA 1
ATOM 2651 C C . VAL A 1 355 ? -11.861 22.302 -8.947 1.00 97.06 355 VAL A C 1
ATOM 2653 O O . VAL A 1 355 ? -12.777 22.260 -9.764 1.00 97.06 355 VAL A O 1
ATOM 2656 N N . VAL A 1 356 ? -11.890 21.662 -7.788 1.00 95.94 356 VAL A N 1
ATOM 2657 C CA . VAL A 1 356 ? -12.978 20.805 -7.336 1.00 95.94 356 VAL A CA 1
ATOM 2658 C C . VAL A 1 356 ? -13.872 21.603 -6.401 1.00 95.94 356 VAL A C 1
ATOM 2660 O O . VAL A 1 356 ? -13.425 22.048 -5.344 1.00 95.94 356 VAL A O 1
ATOM 2663 N N . THR A 1 357 ? -15.137 21.757 -6.786 1.00 95.81 357 THR A N 1
ATOM 2664 C CA . THR A 1 357 ? -16.184 22.361 -5.952 1.00 95.81 357 THR A CA 1
ATOM 2665 C C . THR A 1 357 ? -17.157 21.279 -5.503 1.00 95.81 357 THR A C 1
ATOM 2667 O O . THR A 1 357 ? -17.529 20.423 -6.304 1.00 95.81 357 THR A O 1
ATOM 2670 N N . SER A 1 358 ? -17.569 21.309 -4.234 1.00 94.50 358 SER A N 1
ATOM 2671 C CA . SER A 1 358 ? -18.482 20.316 -3.657 1.00 94.50 358 SER A CA 1
ATOM 2672 C C . SER A 1 358 ? -19.731 20.085 -4.517 1.00 94.50 358 SER A C 1
ATOM 2674 O O . SER A 1 358 ? -20.373 21.038 -4.962 1.00 94.50 358 SER A O 1
ATOM 2676 N N . GLY A 1 359 ? -20.075 18.815 -4.748 1.00 91.19 359 GLY A N 1
ATOM 2677 C CA . GLY A 1 359 ? -21.263 18.402 -5.503 1.00 91.19 359 GLY A CA 1
ATOM 2678 C C . GLY A 1 359 ? -21.156 18.527 -7.027 1.00 91.19 359 GLY A C 1
ATOM 2679 O O . GLY A 1 359 ? -22.110 18.192 -7.724 1.00 91.19 359 GLY A O 1
ATOM 2680 N N . GLN A 1 360 ? -20.023 18.990 -7.560 1.00 94.00 360 GLN A N 1
ATOM 2681 C CA . GLN A 1 360 ? -19.793 19.066 -9.001 1.00 94.00 360 GLN A CA 1
ATOM 2682 C C . GLN A 1 360 ? -19.486 17.685 -9.617 1.00 94.00 360 GLN A C 1
ATOM 2684 O O . GLN A 1 360 ? -18.908 16.804 -8.976 1.00 94.00 360 GLN A O 1
ATOM 2689 N N . GLU A 1 361 ? -19.803 17.531 -10.903 1.00 95.75 361 GLU A N 1
ATOM 2690 C CA . GLU A 1 361 ? -19.213 16.507 -11.767 1.00 95.75 361 GLU A CA 1
ATOM 2691 C C . GLU A 1 361 ? -18.226 17.161 -12.745 1.00 95.75 361 GLU A C 1
ATOM 2693 O O . GLU A 1 361 ? -18.548 18.130 -13.437 1.00 95.75 361 GLU A O 1
ATOM 2698 N N . LEU A 1 362 ? -16.997 16.655 -12.770 1.00 96.00 362 LEU A N 1
ATOM 2699 C CA . LEU A 1 362 ? -15.901 17.125 -13.609 1.00 96.00 362 LEU A CA 1
ATOM 2700 C C . LEU A 1 362 ? -15.514 16.025 -14.600 1.00 96.00 362 LEU A C 1
ATOM 2702 O O . LEU A 1 362 ? -15.409 14.852 -14.232 1.00 96.00 362 LEU A O 1
ATOM 2706 N N . THR A 1 363 ? -15.266 16.414 -15.850 1.00 96.69 363 THR A N 1
ATOM 2707 C CA . THR A 1 363 ? -14.703 15.528 -16.877 1.00 96.69 363 THR A CA 1
ATOM 2708 C C . THR A 1 363 ? -13.304 16.001 -17.250 1.00 96.69 363 THR A C 1
ATOM 2710 O O . THR A 1 363 ? -13.125 17.172 -17.586 1.00 96.69 363 THR A O 1
ATOM 2713 N N . VAL A 1 364 ? -12.318 15.108 -17.172 1.00 95.50 364 VAL A N 1
ATOM 2714 C CA . VAL A 1 364 ? -10.928 15.364 -17.566 1.00 95.50 364 VAL A CA 1
ATOM 2715 C C . VAL A 1 364 ? -10.406 14.176 -18.355 1.00 95.50 364 VAL A C 1
ATOM 2717 O O . VAL A 1 364 ? -10.222 13.094 -17.808 1.00 95.50 364 VAL A O 1
ATOM 2720 N N . ASP A 1 365 ? -10.125 14.399 -19.633 1.00 95.38 365 ASP A N 1
ATOM 2721 C CA . ASP A 1 365 ? -9.537 13.387 -20.504 1.00 95.38 365 ASP A CA 1
ATOM 2722 C C . ASP A 1 365 ? -8.014 13.513 -20.560 1.00 95.38 365 ASP A C 1
ATOM 2724 O O . ASP A 1 365 ? -7.459 14.618 -20.599 1.00 95.38 365 ASP A O 1
ATOM 2728 N N . PHE A 1 366 ? -7.342 12.367 -20.575 1.00 95.50 366 PHE A N 1
ATOM 2729 C CA . PHE A 1 366 ? -5.901 12.248 -20.727 1.00 95.50 366 PHE A CA 1
ATOM 2730 C C . PHE A 1 366 ? -5.585 11.545 -22.039 1.00 95.50 366 PHE A C 1
ATOM 2732 O O . PHE A 1 366 ? -5.491 10.321 -22.101 1.00 95.50 366 PHE A O 1
ATOM 2739 N N . ASP A 1 367 ? -5.382 12.347 -23.073 1.00 91.94 367 ASP A N 1
ATOM 2740 C CA . ASP A 1 367 ? -4.815 11.896 -24.336 1.00 91.94 367 ASP A CA 1
ATOM 2741 C C . ASP A 1 367 ? -3.294 12.073 -24.304 1.00 91.94 367 ASP A C 1
ATOM 2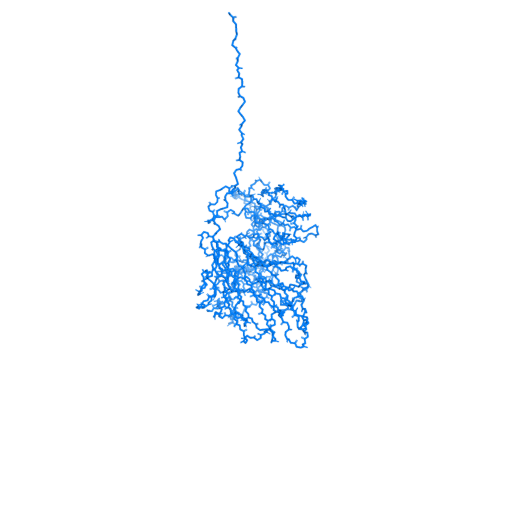743 O O . ASP A 1 367 ? -2.782 13.035 -23.721 1.00 91.94 367 ASP A O 1
ATOM 2747 N N . GLY A 1 368 ? -2.562 11.170 -24.954 1.00 91.69 368 GLY A N 1
ATOM 2748 C CA . GLY A 1 368 ? -1.122 11.337 -25.149 1.00 91.69 368 GLY A CA 1
ATOM 2749 C C . GLY A 1 368 ? -0.228 10.511 -24.235 1.00 91.69 368 GLY A C 1
ATOM 2750 O O . GLY A 1 368 ? 0.945 10.852 -24.106 1.00 91.69 368 GLY A O 1
ATOM 2751 N N . LEU A 1 369 ? -0.730 9.429 -23.628 1.00 94.69 369 LEU A N 1
ATOM 2752 C CA . LEU A 1 369 ? 0.173 8.435 -23.045 1.00 94.69 369 LEU A CA 1
ATOM 2753 C C . LEU A 1 369 ? 1.008 7.813 -24.170 1.00 94.69 369 LEU A C 1
ATOM 2755 O O . LEU A 1 369 ? 0.464 7.340 -25.171 1.00 94.69 369 LEU A O 1
ATOM 2759 N N . GLU A 1 370 ? 2.328 7.805 -24.025 1.00 95.50 370 GLU A N 1
ATOM 2760 C CA . GLU A 1 370 ? 3.191 7.144 -25.004 1.00 95.50 370 GLU A CA 1
ATOM 2761 C C . GLU A 1 370 ? 3.350 5.667 -24.610 1.00 95.50 370 GLU A C 1
ATOM 2763 O O . GLU A 1 370 ? 3.683 5.388 -23.450 1.00 95.50 370 GLU A O 1
ATOM 2768 N N . PRO A 1 371 ? 3.092 4.718 -25.532 1.00 94.25 371 PRO A N 1
ATOM 2769 C CA . PRO A 1 371 ? 3.156 3.293 -25.226 1.00 94.25 371 PRO A CA 1
ATOM 2770 C C . PRO A 1 371 ? 4.585 2.851 -24.881 1.00 94.25 371 PRO A C 1
ATOM 2772 O O . PRO A 1 371 ? 5.544 3.455 -25.378 1.00 94.25 371 PRO A O 1
ATOM 2775 N N . PRO A 1 372 ? 4.746 1.780 -24.081 1.00 94.88 372 PRO A N 1
ATOM 2776 C CA . PRO A 1 372 ? 6.055 1.242 -23.732 1.00 94.88 372 PRO A CA 1
ATOM 2777 C C . PRO A 1 372 ? 6.889 0.917 -24.973 1.00 94.88 372 PRO A C 1
ATOM 2779 O O . PRO A 1 372 ? 6.379 0.420 -25.982 1.00 94.88 372 PRO A O 1
ATOM 2782 N N . GLY A 1 373 ? 8.194 1.152 -24.877 1.00 96.19 373 GLY A N 1
ATOM 2783 C CA . GLY A 1 373 ? 9.170 0.451 -25.704 1.00 96.19 373 GLY A CA 1
ATOM 2784 C C . GLY A 1 373 ? 9.591 -0.864 -25.044 1.00 96.19 373 GLY A C 1
ATOM 2785 O O . GLY A 1 373 ? 9.083 -1.259 -23.994 1.00 96.19 373 GLY A O 1
ATOM 2786 N N . THR A 1 374 ? 10.544 -1.557 -25.654 1.00 97.31 374 THR A N 1
ATOM 2787 C CA . THR A 1 374 ? 11.161 -2.776 -25.115 1.00 97.31 374 THR A CA 1
ATOM 2788 C C . THR A 1 374 ? 12.651 -2.549 -24.917 1.00 97.31 374 THR A C 1
ATOM 2790 O O . THR A 1 374 ? 13.325 -2.026 -25.798 1.00 97.31 374 THR A O 1
ATOM 2793 N N . VAL A 1 375 ? 13.192 -2.977 -23.782 1.00 97.31 375 VAL A N 1
ATOM 2794 C CA . VAL A 1 375 ? 14.638 -3.076 -23.567 1.00 97.31 375 VAL A CA 1
ATOM 2795 C C . VAL A 1 375 ? 15.052 -4.532 -23.744 1.00 97.31 375 VAL A C 1
ATOM 2797 O O . VAL A 1 375 ? 14.403 -5.429 -23.201 1.00 97.31 375 VAL A O 1
ATOM 2800 N N . ARG A 1 376 ? 16.128 -4.771 -24.500 1.00 97.75 376 ARG A N 1
ATOM 2801 C CA . ARG A 1 376 ? 16.788 -6.075 -24.625 1.00 97.75 376 ARG A CA 1
ATOM 2802 C C . ARG A 1 376 ? 18.257 -5.955 -24.226 1.00 97.75 376 ARG A C 1
ATOM 2804 O O . ARG A 1 376 ? 19.002 -5.193 -24.838 1.00 97.75 376 ARG A O 1
ATOM 2811 N N . LEU A 1 377 ? 18.668 -6.706 -23.207 1.00 96.56 377 LEU A N 1
ATOM 2812 C CA . LEU A 1 377 ? 20.050 -6.730 -22.730 1.00 96.56 377 LEU A CA 1
ATOM 2813 C C . LEU A 1 377 ? 20.672 -8.110 -22.934 1.00 96.56 377 LEU A C 1
ATOM 2815 O O . LEU A 1 377 ? 20.128 -9.111 -22.470 1.00 96.56 377 LEU A O 1
ATOM 2819 N N . HIS A 1 378 ? 21.847 -8.123 -23.558 1.00 96.06 378 HIS A N 1
ATOM 2820 C CA . HIS A 1 378 ? 22.740 -9.274 -23.632 1.00 96.06 378 HIS A CA 1
ATOM 2821 C C . HIS A 1 378 ? 23.839 -9.106 -22.582 1.00 96.06 378 HIS A C 1
ATOM 2823 O O . HIS A 1 378 ? 24.788 -8.349 -22.775 1.00 96.06 378 HIS A O 1
ATOM 2829 N N . VAL A 1 379 ? 23.719 -9.785 -21.449 1.00 95.44 379 VAL A N 1
ATOM 2830 C CA . VAL A 1 379 ? 24.676 -9.709 -20.343 1.00 95.44 379 VAL A CA 1
ATOM 2831 C C . VAL A 1 379 ? 25.680 -10.845 -20.453 1.00 95.44 379 VAL A C 1
ATOM 2833 O O . VAL A 1 379 ? 25.308 -12.018 -20.571 1.00 95.44 379 VAL A O 1
ATOM 2836 N N . ARG A 1 380 ? 26.966 -10.499 -20.443 1.00 93.31 380 ARG A N 1
ATOM 2837 C CA . ARG A 1 380 ? 28.072 -11.442 -20.606 1.00 93.31 380 ARG A CA 1
ATOM 2838 C C . ARG A 1 380 ? 29.157 -11.197 -19.571 1.00 93.31 380 ARG A C 1
ATOM 2840 O O . ARG A 1 380 ? 29.438 -10.051 -19.237 1.00 93.31 380 ARG A O 1
ATOM 2847 N N . MET A 1 381 ? 29.820 -12.259 -19.125 1.00 88.19 381 MET A N 1
ATOM 2848 C CA . MET A 1 381 ? 31.066 -12.116 -18.372 1.00 88.19 381 MET A CA 1
ATOM 2849 C C . MET A 1 381 ? 32.211 -11.760 -19.315 1.00 88.19 381 MET A C 1
ATOM 2851 O O . MET A 1 381 ? 32.442 -12.439 -20.319 1.00 88.19 381 MET A O 1
ATOM 2855 N N . ALA A 1 382 ? 32.949 -10.716 -18.960 1.00 79.94 382 ALA A N 1
ATOM 2856 C CA . ALA A 1 382 ? 34.204 -10.363 -19.592 1.00 79.94 382 ALA A CA 1
ATOM 2857 C C . ALA A 1 382 ? 35.335 -11.246 -19.026 1.00 79.94 382 ALA A C 1
ATOM 2859 O O . ALA A 1 382 ? 35.332 -11.609 -17.845 1.00 79.94 382 ALA A O 1
ATOM 2860 N N . GLY A 1 383 ? 36.304 -11.611 -19.872 1.00 65.44 383 GLY A N 1
ATOM 2861 C CA . GLY A 1 383 ? 37.514 -12.306 -19.424 1.00 65.44 383 GLY A CA 1
ATOM 2862 C C . GLY A 1 383 ? 38.348 -11.441 -18.461 1.00 65.44 383 GLY A C 1
ATOM 2863 O O . GLY A 1 383 ? 38.154 -10.228 -18.426 1.00 65.44 383 GLY A O 1
ATOM 2864 N N . PRO A 1 384 ? 39.295 -12.032 -17.709 1.00 55.28 384 PRO A N 1
ATOM 2865 C CA . PRO A 1 384 ? 40.085 -11.318 -16.695 1.00 55.28 384 PRO A CA 1
ATOM 2866 C C . PRO A 1 384 ? 40.902 -10.126 -17.236 1.00 55.28 384 PRO A C 1
ATOM 2868 O O . PRO A 1 384 ? 41.250 -9.245 -16.458 1.00 55.28 384 PRO A O 1
ATOM 2871 N N . ASP A 1 385 ? 41.143 -10.063 -18.553 1.00 47.38 385 ASP A N 1
ATOM 2872 C CA . ASP A 1 385 ? 41.907 -8.996 -19.224 1.00 47.38 385 ASP A CA 1
ATOM 2873 C C . ASP A 1 385 ? 41.040 -8.046 -20.079 1.00 47.38 385 ASP A C 1
ATOM 2875 O O . ASP A 1 385 ? 41.561 -7.227 -20.841 1.00 47.38 385 ASP A O 1
ATOM 2879 N N . ALA A 1 386 ? 39.710 -8.164 -20.023 1.00 49.31 386 ALA A N 1
ATOM 2880 C CA . ALA A 1 386 ? 38.823 -7.294 -20.787 1.00 49.31 386 ALA A CA 1
ATOM 2881 C C . ALA A 1 386 ? 38.701 -5.925 -20.101 1.00 49.31 386 ALA A C 1
ATOM 2883 O O . ALA A 1 386 ? 38.284 -5.833 -18.947 1.00 49.31 386 ALA A O 1
ATOM 2884 N N . ALA A 1 387 ? 39.063 -4.856 -20.817 1.00 43.59 387 ALA A N 1
ATOM 2885 C CA . ALA A 1 387 ? 38.850 -3.490 -20.352 1.00 43.59 387 ALA A CA 1
ATOM 2886 C C . ALA A 1 387 ? 37.358 -3.259 -20.060 1.00 43.59 387 ALA A C 1
ATOM 2888 O O . ALA A 1 387 ? 36.497 -3.686 -20.832 1.00 43.59 387 ALA A O 1
ATOM 2889 N N . THR A 1 388 ? 37.072 -2.589 -18.943 1.00 43.72 388 THR A N 1
ATOM 2890 C CA . THR A 1 388 ? 35.718 -2.200 -18.547 1.00 43.72 388 THR A CA 1
ATOM 2891 C C . THR A 1 388 ? 35.059 -1.372 -19.644 1.00 43.72 388 THR A C 1
ATOM 2893 O O . THR A 1 388 ? 35.709 -0.552 -20.303 1.00 43.72 388 THR A O 1
ATOM 2896 N N . SER A 1 389 ? 33.754 -1.555 -19.839 1.00 43.72 389 SER A N 1
ATOM 2897 C CA . SER A 1 389 ? 32.974 -0.602 -20.616 1.00 43.72 389 SER A CA 1
ATOM 2898 C C . SER A 1 389 ? 33.048 0.758 -19.921 1.00 43.72 389 SER A C 1
ATOM 2900 O O . SER A 1 389 ? 32.533 0.940 -18.822 1.00 43.72 389 SER A O 1
ATOM 2902 N N . GLY A 1 390 ? 33.703 1.737 -20.548 1.00 37.59 390 GLY A N 1
ATOM 2903 C CA . GLY A 1 390 ? 33.462 3.136 -20.202 1.00 37.59 390 GLY A CA 1
ATOM 2904 C C . GLY A 1 390 ? 31.972 3.472 -20.390 1.00 37.59 390 GLY A C 1
ATOM 2905 O O . GLY A 1 390 ? 31.276 2.745 -21.102 1.00 37.59 390 GLY A O 1
ATOM 2906 N N . PRO A 1 391 ? 31.471 4.577 -19.810 1.00 40.00 391 PRO A N 1
ATOM 2907 C CA . PRO A 1 391 ? 30.055 4.955 -19.901 1.00 40.00 391 PRO A CA 1
ATOM 2908 C C . PRO A 1 391 ? 29.521 5.086 -21.344 1.00 40.00 391 PRO A C 1
ATOM 2910 O O . PRO A 1 391 ? 28.312 5.002 -21.538 1.00 40.00 391 PRO A O 1
ATOM 2913 N N . ASP A 1 392 ? 30.408 5.201 -22.341 1.00 38.75 392 ASP A N 1
ATOM 2914 C CA . ASP A 1 392 ? 30.089 5.291 -23.775 1.00 38.75 392 ASP A CA 1
ATOM 2915 C C . ASP A 1 392 ? 30.430 4.019 -24.589 1.00 38.75 392 ASP A C 1
ATOM 2917 O O . ASP A 1 392 ? 30.276 4.001 -25.807 1.00 38.75 392 ASP A O 1
ATOM 2921 N N . ALA A 1 393 ? 30.919 2.943 -23.959 1.00 35.66 393 ALA A N 1
ATOM 2922 C CA . ALA A 1 393 ? 31.440 1.756 -24.657 1.00 35.66 393 ALA A CA 1
ATOM 2923 C C . ALA A 1 393 ? 30.416 0.617 -24.834 1.00 35.66 393 ALA A C 1
ATOM 2925 O O . ALA A 1 393 ? 30.788 -0.505 -25.183 1.00 35.66 393 ALA A O 1
ATOM 2926 N N . THR A 1 394 ? 29.129 0.876 -24.600 1.00 43.47 394 THR A N 1
ATOM 2927 C CA . THR A 1 394 ? 28.074 -0.102 -24.892 1.00 43.47 394 THR A CA 1
ATOM 2928 C C . THR A 1 394 ? 27.629 0.068 -26.340 1.00 43.47 394 THR A C 1
ATOM 2930 O O . THR A 1 394 ? 27.269 1.162 -26.768 1.00 43.47 394 THR A O 1
ATOM 2933 N N . GLY A 1 395 ? 27.678 -1.014 -27.124 1.00 43.03 395 GLY A N 1
ATOM 2934 C CA . GLY A 1 395 ? 27.087 -1.062 -28.461 1.00 43.03 395 GLY A CA 1
ATOM 2935 C C . GLY A 1 395 ? 25.568 -0.982 -28.352 1.00 43.03 395 GLY A C 1
ATOM 2936 O O . GLY A 1 395 ? 24.889 -2.003 -28.432 1.00 43.03 395 GLY A O 1
ATOM 2937 N N . ALA A 1 396 ? 25.049 0.213 -28.084 1.00 41.88 396 ALA A N 1
ATOM 2938 C CA . ALA A 1 396 ? 23.630 0.501 -28.102 1.00 41.88 396 ALA A CA 1
ATOM 2939 C C . ALA A 1 396 ? 23.204 0.644 -29.563 1.00 41.88 396 ALA A C 1
ATOM 2941 O O . ALA A 1 396 ? 23.750 1.456 -30.311 1.00 41.88 396 ALA A O 1
ATOM 2942 N N . SER A 1 397 ? 22.239 -0.163 -29.985 1.00 47.47 397 SER A N 1
ATOM 2943 C CA . SER A 1 397 ? 21.617 -0.012 -31.297 1.00 47.47 397 SER A CA 1
ATOM 2944 C C . SER A 1 397 ? 20.104 -0.069 -31.145 1.00 47.47 397 SER A C 1
ATOM 2946 O O . SER A 1 397 ? 19.567 -0.799 -30.310 1.00 47.47 397 SER A O 1
ATOM 2948 N N . VAL A 1 398 ? 19.415 0.759 -31.927 1.00 44.91 398 VAL A N 1
ATOM 2949 C CA . VAL A 1 398 ? 17.958 0.731 -32.037 1.00 44.91 398 VAL A CA 1
ATOM 2950 C C . VAL A 1 398 ? 17.634 -0.149 -33.235 1.00 44.91 398 VAL A C 1
ATOM 2952 O O . VAL A 1 398 ? 17.901 0.230 -34.377 1.00 44.91 398 VAL A O 1
ATOM 2955 N N . GLU A 1 399 ? 17.076 -1.332 -32.989 1.00 45.44 399 GLU A N 1
ATOM 2956 C CA . GLU A 1 399 ? 16.569 -2.162 -34.078 1.00 45.44 399 GLU A CA 1
ATOM 2957 C C . GLU A 1 399 ? 15.270 -1.540 -34.599 1.00 45.44 399 GLU A C 1
ATOM 2959 O O . GLU A 1 399 ? 14.251 -1.478 -33.907 1.00 45.44 399 GLU A O 1
ATOM 2964 N N . THR A 1 400 ? 15.303 -1.060 -35.843 1.00 36.91 400 THR A N 1
ATOM 2965 C CA . THR A 1 400 ? 14.089 -0.703 -36.578 1.00 36.91 400 THR A CA 1
ATOM 2966 C C . THR A 1 400 ? 13.640 -1.934 -37.355 1.00 36.91 400 THR A C 1
ATOM 2968 O O . THR A 1 400 ? 14.365 -2.460 -38.196 1.00 36.91 400 THR A O 1
ATOM 2971 N N . GLY A 1 401 ? 12.459 -2.456 -37.027 1.00 31.50 401 GLY A N 1
ATOM 2972 C CA . GLY A 1 401 ? 11.912 -3.638 -37.683 1.00 31.50 401 GLY A CA 1
ATOM 2973 C C . GLY A 1 401 ? 11.576 -3.362 -39.149 1.00 31.50 401 GLY A C 1
ATOM 2974 O O . GLY A 1 401 ? 10.497 -2.860 -39.449 1.00 31.50 401 GLY A O 1
ATOM 2975 N N . ALA A 1 402 ? 12.478 -3.722 -40.061 1.00 29.23 402 ALA A N 1
ATOM 2976 C CA . ALA A 1 402 ? 12.181 -3.912 -41.477 1.00 29.23 402 ALA A CA 1
ATOM 2977 C C . ALA A 1 402 ? 13.038 -5.063 -42.031 1.00 29.23 402 ALA A C 1
ATOM 2979 O O . ALA A 1 402 ? 14.238 -4.923 -42.254 1.00 29.23 402 ALA A O 1
ATOM 2980 N N . HIS A 1 403 ? 12.417 -6.226 -42.243 1.00 33.19 403 HIS A N 1
ATOM 2981 C CA . HIS A 1 403 ? 13.046 -7.369 -42.904 1.00 33.19 403 HIS A CA 1
ATOM 2982 C C . HIS A 1 403 ? 13.206 -7.108 -44.413 1.00 33.19 403 HIS A C 1
ATOM 2984 O O . HIS A 1 403 ? 12.216 -6.908 -45.116 1.00 33.19 403 HIS A O 1
ATOM 2990 N N . GLY A 1 404 ? 14.440 -7.183 -44.920 1.00 25.59 404 GLY A N 1
ATOM 2991 C CA . GLY A 1 404 ? 14.772 -7.227 -46.350 1.00 25.59 404 GLY A CA 1
ATOM 2992 C C . GLY A 1 404 ? 16.105 -7.965 -46.580 1.00 25.59 404 GLY A C 1
ATOM 2993 O O . GLY A 1 404 ? 16.988 -7.860 -45.730 1.00 25.59 404 GLY A O 1
ATOM 2994 N N . PRO A 1 405 ? 16.258 -8.764 -47.656 1.00 29.75 405 PRO A N 1
ATOM 2995 C CA . PRO A 1 405 ? 17.318 -9.768 -47.760 1.00 29.75 405 PRO A CA 1
ATOM 2996 C C . PRO A 1 405 ? 18.673 -9.196 -48.211 1.00 29.75 405 PRO A C 1
ATOM 2998 O O . PRO A 1 405 ? 18.746 -8.283 -49.030 1.00 29.75 405 PRO A O 1
ATOM 3001 N N . LEU A 1 406 ? 19.746 -9.804 -47.696 1.00 27.95 406 LEU A N 1
ATOM 3002 C CA . LEU A 1 406 ? 21.146 -9.577 -48.064 1.00 27.95 406 LEU A CA 1
ATOM 3003 C C . LEU A 1 406 ? 21.434 -10.039 -49.504 1.00 27.95 406 LEU A C 1
ATOM 3005 O O . LEU A 1 406 ? 21.127 -11.175 -49.864 1.00 27.95 406 LEU A O 1
ATOM 3009 N N . SER A 1 407 ? 22.096 -9.189 -50.295 1.00 28.56 407 SER A N 1
ATOM 3010 C CA . SER A 1 407 ? 22.729 -9.564 -51.565 1.00 28.56 407 SER A CA 1
ATOM 3011 C C . SER A 1 407 ? 24.242 -9.345 -51.514 1.00 28.56 407 SER A C 1
ATOM 3013 O O . SER A 1 407 ? 24.710 -8.279 -51.116 1.00 28.56 407 SER A O 1
ATOM 3015 N N . GLU A 1 408 ? 24.980 -10.359 -51.959 1.00 30.84 408 GLU A N 1
ATOM 3016 C CA . GLU A 1 408 ? 26.438 -10.431 -52.098 1.00 30.84 408 GLU A CA 1
ATOM 3017 C C . GLU A 1 408 ? 27.030 -9.438 -53.122 1.00 30.84 408 GLU A C 1
ATOM 3019 O O . GLU A 1 408 ? 26.412 -9.196 -54.161 1.00 30.84 408 GLU A O 1
ATOM 3024 N N . ARG A 1 409 ? 28.284 -8.991 -52.895 1.00 30.59 409 ARG A N 1
ATOM 3025 C CA . ARG A 1 409 ? 29.466 -9.179 -53.788 1.00 30.59 409 ARG A CA 1
ATOM 3026 C C . ARG A 1 409 ? 30.651 -8.245 -53.464 1.00 30.59 409 ARG A C 1
ATOM 3028 O O . ARG A 1 409 ? 30.546 -7.048 -53.685 1.00 30.59 409 ARG A O 1
ATOM 3035 N N . GLY A 1 410 ? 31.807 -8.863 -53.170 1.00 26.28 410 GLY A N 1
ATOM 3036 C CA . GLY A 1 410 ? 33.136 -8.544 -53.751 1.00 26.28 410 GLY A CA 1
ATOM 3037 C C . GLY A 1 410 ? 33.889 -7.326 -53.182 1.00 26.28 410 GLY A C 1
ATOM 3038 O O . GLY A 1 410 ? 33.269 -6.347 -52.815 1.00 26.28 410 GLY A O 1
ATOM 3039 N N . SER A 1 411 ? 35.218 -7.255 -53.087 1.00 27.66 411 SER A N 1
ATOM 3040 C CA . SER A 1 411 ? 36.342 -8.057 -53.580 1.00 27.66 411 SER A CA 1
ATOM 3041 C C . SER A 1 411 ? 37.592 -7.752 -52.732 1.00 27.66 411 SER A C 1
ATOM 3043 O O . SER A 1 411 ? 37.652 -6.751 -52.027 1.00 27.66 411 SER A O 1
ATOM 3045 N N . VAL A 1 412 ? 38.581 -8.635 -52.848 1.00 31.42 412 VAL A N 1
ATOM 3046 C CA . VAL A 1 412 ? 39.880 -8.690 -52.161 1.00 31.42 412 VAL A CA 1
ATOM 3047 C C . VAL A 1 412 ? 40.790 -7.503 -52.504 1.00 31.42 412 VAL A C 1
ATOM 3049 O O . VAL A 1 412 ? 40.879 -7.145 -53.676 1.00 31.42 412 VAL A O 1
ATOM 3052 N N . ASP A 1 413 ? 41.555 -7.005 -51.527 1.00 28.78 413 ASP A N 1
ATOM 3053 C CA . ASP A 1 413 ? 42.930 -6.562 -51.782 1.00 28.78 413 ASP A CA 1
ATOM 3054 C C . ASP A 1 413 ? 43.848 -6.900 -50.594 1.00 28.78 413 ASP A C 1
ATOM 3056 O O . ASP A 1 413 ? 43.438 -6.852 -49.432 1.00 28.78 413 ASP A O 1
ATOM 3060 N N . ALA A 1 414 ? 45.065 -7.334 -50.910 1.00 32.41 414 ALA A N 1
ATOM 3061 C CA . ALA A 1 414 ? 46.002 -7.975 -49.998 1.00 32.41 414 ALA A CA 1
ATOM 3062 C C . ALA A 1 414 ? 47.224 -7.084 -49.747 1.00 32.41 414 ALA A C 1
ATOM 3064 O O . ALA A 1 414 ? 47.978 -6.777 -50.666 1.00 32.41 414 ALA A O 1
ATOM 3065 N N . SER A 1 415 ? 47.497 -6.771 -48.481 1.00 30.97 415 SER A N 1
ATOM 3066 C CA . SER A 1 415 ? 48.819 -6.320 -48.042 1.00 30.97 415 SER A CA 1
ATOM 3067 C C . SER A 1 415 ? 49.146 -6.922 -46.680 1.00 30.97 415 SER A C 1
ATOM 3069 O O . SER A 1 415 ? 48.448 -6.703 -45.693 1.00 30.97 415 SER A O 1
ATOM 3071 N N . SER A 1 416 ? 50.204 -7.727 -46.665 1.00 34.31 416 SER A N 1
ATOM 3072 C CA . SER A 1 416 ? 50.717 -8.469 -45.523 1.00 34.31 416 SER A CA 1
ATOM 3073 C C . SER A 1 416 ? 51.394 -7.552 -44.501 1.00 34.31 416 SER A C 1
ATOM 3075 O O . SER A 1 416 ? 52.506 -7.077 -44.735 1.00 34.31 416 SER A O 1
ATOM 3077 N N . GLU A 1 417 ? 50.781 -7.403 -43.334 1.00 34.19 417 GLU A N 1
ATOM 3078 C CA . GLU A 1 417 ? 51.466 -7.043 -42.094 1.00 34.19 417 GLU A CA 1
ATOM 3079 C C . GLU A 1 417 ? 51.349 -8.223 -41.127 1.00 34.19 417 GLU A C 1
ATOM 3081 O O . GLU A 1 417 ? 50.313 -8.882 -41.049 1.00 34.19 417 GLU A O 1
ATOM 3086 N N . LYS A 1 418 ? 52.455 -8.556 -40.454 1.00 35.69 418 LYS A N 1
ATOM 3087 C CA . LYS A 1 418 ? 52.581 -9.710 -39.556 1.00 35.69 418 LYS A CA 1
ATOM 3088 C C . LYS A 1 418 ? 51.494 -9.680 -38.476 1.00 35.69 418 LYS A C 1
ATOM 3090 O O . LYS A 1 418 ? 51.645 -8.998 -37.466 1.00 35.69 418 LYS A O 1
ATOM 3095 N N . ALA A 1 419 ? 50.444 -10.473 -38.669 1.00 32.19 419 ALA A N 1
ATOM 3096 C CA . ALA A 1 419 ? 49.473 -10.779 -37.637 1.00 32.19 419 ALA A CA 1
ATOM 3097 C C . ALA A 1 419 ? 50.169 -11.615 -36.556 1.00 32.19 419 ALA A C 1
ATOM 3099 O O . ALA A 1 419 ? 50.498 -12.783 -36.759 1.00 32.19 419 ALA A O 1
ATOM 3100 N N . THR A 1 420 ? 50.417 -11.010 -35.398 1.00 35.59 420 THR A N 1
ATOM 3101 C CA . THR A 1 420 ? 50.454 -11.770 -34.154 1.00 35.59 420 THR A CA 1
ATOM 3102 C C . THR A 1 420 ? 49.102 -12.457 -34.039 1.00 35.59 420 THR A C 1
ATOM 3104 O O . THR A 1 420 ? 48.070 -11.799 -33.923 1.00 35.59 420 THR A O 1
ATOM 3107 N N . GLU A 1 421 ? 49.107 -13.780 -34.158 1.00 36.06 421 GLU A N 1
ATOM 3108 C CA . GLU A 1 421 ? 47.936 -14.632 -33.999 1.00 36.06 421 GLU A CA 1
ATOM 3109 C C . GLU A 1 421 ? 47.434 -14.469 -32.555 1.00 36.06 421 GLU A C 1
ATOM 3111 O O . GLU A 1 421 ? 47.868 -15.153 -31.629 1.00 36.06 421 GLU A O 1
ATOM 3116 N N . ARG A 1 422 ? 46.582 -13.460 -32.322 1.00 39.41 422 ARG A N 1
ATOM 3117 C CA . ARG A 1 422 ? 45.798 -13.371 -31.094 1.00 39.41 422 ARG A CA 1
ATOM 3118 C C . ARG A 1 422 ? 44.882 -14.583 -31.122 1.00 39.41 422 ARG A C 1
ATOM 3120 O O . ARG A 1 422 ? 44.027 -14.679 -32.001 1.00 39.41 422 ARG A O 1
ATOM 3127 N N . LEU A 1 423 ? 45.079 -15.493 -30.169 1.00 34.59 423 LEU A N 1
ATOM 3128 C CA . LEU A 1 423 ? 44.095 -16.519 -29.836 1.00 34.59 423 LEU A CA 1
ATOM 3129 C C . LEU A 1 423 ? 42.700 -15.865 -29.835 1.00 34.59 423 LEU A C 1
ATOM 3131 O O . LEU A 1 423 ? 42.577 -14.752 -29.306 1.00 34.59 423 LEU A O 1
ATOM 3135 N N . PRO A 1 424 ? 41.671 -16.492 -30.435 1.00 38.47 424 PRO A N 1
ATOM 3136 C CA . PRO A 1 424 ? 40.326 -15.939 -30.394 1.00 38.47 424 PRO A CA 1
ATOM 3137 C C . PRO A 1 424 ? 39.967 -15.682 -28.932 1.00 38.47 424 PRO A C 1
ATOM 3139 O O . PRO A 1 424 ? 40.172 -16.552 -28.080 1.00 38.47 424 PRO A O 1
ATOM 3142 N N . ALA A 1 425 ? 39.493 -14.468 -28.637 1.00 49.78 425 ALA A N 1
ATOM 3143 C CA . ALA A 1 425 ? 39.009 -14.145 -27.303 1.00 49.78 425 ALA A CA 1
ATOM 3144 C C . ALA A 1 425 ? 38.007 -15.237 -26.887 1.00 49.78 425 ALA A C 1
ATOM 3146 O O . ALA A 1 425 ? 37.192 -15.644 -27.726 1.00 49.78 425 ALA A O 1
ATOM 3147 N N . PRO A 1 426 ? 38.086 -15.760 -25.650 1.00 49.56 426 PRO A N 1
ATOM 3148 C CA . PRO A 1 426 ? 37.160 -16.790 -25.205 1.00 49.56 426 PRO A CA 1
ATOM 3149 C C . PRO A 1 426 ? 35.718 -16.323 -25.457 1.00 49.56 426 PRO A C 1
ATOM 3151 O O . PRO A 1 426 ? 35.437 -15.129 -25.300 1.00 49.56 426 PRO A O 1
ATOM 3154 N N . PRO A 1 427 ? 34.810 -17.225 -25.875 1.00 55.78 427 PRO A N 1
ATOM 3155 C CA . PRO A 1 427 ? 33.433 -16.848 -26.148 1.00 55.78 427 PRO A CA 1
ATOM 3156 C C . PRO A 1 427 ? 32.840 -16.196 -24.901 1.00 55.78 427 PRO A C 1
ATOM 3158 O O . PRO A 1 427 ? 32.926 -16.741 -23.801 1.00 55.78 427 PRO A O 1
ATOM 3161 N N . LEU A 1 428 ? 32.268 -15.008 -25.082 1.00 70.12 428 LEU A N 1
ATOM 3162 C CA . LEU A 1 428 ? 31.574 -14.282 -24.028 1.00 70.12 428 LEU A CA 1
ATOM 3163 C C . LEU A 1 428 ? 30.446 -15.160 -23.473 1.00 70.12 428 LEU A C 1
ATOM 3165 O O . LEU A 1 428 ? 29.516 -15.517 -24.197 1.00 70.12 428 LEU A O 1
ATOM 3169 N N . VAL A 1 429 ? 30.535 -15.522 -22.193 1.00 83.06 429 VAL A N 1
ATOM 3170 C CA . VAL A 1 429 ? 29.580 -16.432 -21.545 1.00 83.06 429 VAL A CA 1
ATOM 3171 C C . VAL A 1 429 ? 28.418 -15.626 -20.970 1.00 83.06 429 VAL A C 1
ATOM 3173 O O . VAL A 1 429 ? 28.641 -14.664 -20.235 1.00 83.06 429 VAL A O 1
ATOM 3176 N N . GLY A 1 430 ? 27.185 -16.022 -21.297 1.00 90.12 430 GLY A N 1
ATOM 3177 C CA . GLY A 1 430 ? 25.967 -15.480 -20.689 1.00 90.12 430 GLY A CA 1
ATOM 3178 C C . GLY A 1 430 ? 25.946 -15.692 -19.178 1.00 90.12 430 GLY A C 1
ATOM 3179 O O . GLY A 1 430 ? 26.324 -16.762 -18.694 1.00 90.12 430 GLY A O 1
ATOM 3180 N N . VAL A 1 431 ? 25.517 -14.676 -18.431 1.00 91.94 431 VAL A N 1
ATOM 3181 C CA . VAL A 1 431 ? 25.504 -14.714 -16.966 1.00 91.94 431 VAL A CA 1
ATOM 3182 C C . VAL A 1 431 ? 24.203 -14.185 -16.400 1.00 91.94 431 VAL A C 1
ATOM 3184 O O . VAL A 1 431 ? 23.639 -13.224 -16.916 1.00 91.94 431 VAL A O 1
ATOM 3187 N N . ASP A 1 432 ? 23.752 -14.816 -15.322 1.00 94.69 432 ASP A N 1
ATOM 3188 C CA . ASP A 1 432 ? 22.580 -14.371 -14.593 1.00 94.69 432 ASP A CA 1
ATOM 3189 C C . ASP A 1 432 ? 22.864 -13.037 -13.916 1.00 94.69 432 ASP A C 1
ATOM 3191 O O . ASP A 1 432 ? 23.841 -12.906 -13.175 1.00 94.69 432 ASP A O 1
ATOM 3195 N N . ALA A 1 433 ? 22.033 -12.037 -14.182 1.00 95.44 433 ALA A N 1
ATOM 3196 C CA . ALA A 1 433 ? 22.276 -10.685 -13.717 1.00 95.44 433 ALA A CA 1
ATOM 3197 C C . ALA A 1 433 ? 21.009 -10.013 -13.205 1.00 95.44 433 ALA A C 1
ATOM 3199 O O . ALA A 1 433 ? 19.907 -10.206 -13.722 1.00 95.44 433 ALA A O 1
ATOM 3200 N N . ARG A 1 434 ? 21.204 -9.175 -12.189 1.00 96.31 434 ARG A N 1
ATOM 3201 C CA . ARG A 1 434 ? 20.201 -8.261 -11.661 1.00 96.31 434 ARG A CA 1
ATOM 3202 C C . ARG A 1 434 ? 20.328 -6.947 -12.414 1.00 96.31 434 ARG A C 1
ATOM 3204 O O . ARG A 1 434 ? 21.415 -6.384 -12.502 1.00 96.31 434 ARG A O 1
ATOM 3211 N N . ILE A 1 435 ? 19.211 -6.452 -12.921 1.00 95.94 435 ILE A N 1
ATOM 3212 C CA . ILE A 1 435 ? 19.117 -5.212 -13.685 1.00 95.94 435 ILE A CA 1
ATOM 3213 C C . ILE A 1 435 ? 18.216 -4.266 -12.894 1.00 95.94 435 ILE A C 1
ATOM 3215 O O . ILE A 1 435 ? 17.050 -4.565 -12.637 1.00 95.94 435 ILE A O 1
ATOM 3219 N N . VAL A 1 436 ? 18.764 -3.129 -12.477 1.00 94.31 436 VAL A N 1
ATOM 3220 C CA . VAL A 1 436 ? 18.054 -2.111 -11.701 1.00 94.31 436 VAL A CA 1
ATOM 3221 C C . VAL A 1 436 ? 17.999 -0.826 -12.507 1.00 94.31 436 VAL A C 1
ATOM 3223 O O . VAL A 1 436 ? 19.039 -0.259 -12.829 1.00 94.31 436 VAL A O 1
ATOM 3226 N N . ARG A 1 437 ? 16.802 -0.328 -12.811 1.00 93.31 437 ARG A N 1
ATOM 3227 C CA . ARG A 1 437 ? 16.659 1.003 -13.403 1.00 93.31 437 ARG A CA 1
ATOM 3228 C C . ARG A 1 437 ? 16.989 2.063 -12.355 1.00 93.31 437 ARG A C 1
ATOM 3230 O O . ARG A 1 437 ? 16.442 2.048 -11.254 1.00 93.31 437 ARG A O 1
ATOM 3237 N N . VAL A 1 438 ? 17.886 2.978 -12.696 1.00 92.00 438 VAL A N 1
ATOM 3238 C CA . VAL A 1 438 ? 18.276 4.099 -11.841 1.00 92.00 438 VAL A CA 1
ATOM 3239 C C . VAL A 1 438 ? 17.188 5.170 -11.899 1.00 92.00 438 VAL A C 1
ATOM 3241 O O . VAL A 1 438 ? 16.745 5.555 -12.977 1.00 92.00 438 VAL A O 1
ATOM 3244 N N . GLY A 1 439 ? 16.758 5.657 -10.736 1.00 86.56 439 GLY A N 1
ATOM 3245 C CA . GLY A 1 439 ? 15.747 6.707 -10.620 1.00 86.56 439 GLY A CA 1
ATOM 3246 C C . GLY A 1 439 ? 14.810 6.487 -9.438 1.00 86.56 439 GLY A C 1
ATOM 3247 O O . GLY A 1 439 ? 14.977 5.550 -8.654 1.00 86.56 439 GLY A O 1
ATOM 3248 N N . THR A 1 440 ? 13.813 7.359 -9.321 1.00 82.00 440 THR A N 1
ATOM 3249 C CA . THR A 1 440 ? 12.787 7.285 -8.276 1.00 82.00 440 THR A CA 1
ATOM 3250 C C . THR A 1 440 ? 11.588 6.486 -8.784 1.00 82.00 440 THR A C 1
ATOM 3252 O O . THR A 1 440 ? 11.042 6.839 -9.829 1.00 82.00 440 THR A O 1
ATOM 3255 N N . PRO A 1 441 ? 11.145 5.436 -8.067 1.00 82.31 441 PRO A N 1
ATOM 3256 C CA . PRO A 1 441 ? 9.912 4.734 -8.399 1.00 82.31 441 PRO A CA 1
ATOM 3257 C C . PRO A 1 441 ? 8.679 5.637 -8.410 1.00 82.31 441 PRO A C 1
ATOM 3259 O O . PRO A 1 441 ? 8.594 6.527 -7.559 1.00 82.31 441 PRO A O 1
ATOM 3262 N N . PRO A 1 442 ? 7.707 5.406 -9.314 1.00 85.12 442 PRO A N 1
ATOM 3263 C CA . PRO A 1 442 ? 6.453 6.137 -9.288 1.00 85.12 442 PRO A CA 1
ATOM 3264 C C . PRO A 1 442 ? 5.695 5.840 -7.983 1.00 85.12 442 PRO A C 1
ATOM 3266 O O . PRO A 1 442 ? 5.896 4.778 -7.377 1.00 85.12 442 PRO A O 1
ATOM 3269 N N . PRO A 1 443 ? 4.779 6.734 -7.563 1.00 87.06 443 PRO A N 1
ATOM 3270 C CA . PRO A 1 443 ? 3.945 6.517 -6.382 1.00 87.06 443 PRO A CA 1
ATOM 3271 C C . PRO A 1 443 ? 3.178 5.193 -6.422 1.00 87.06 443 PRO A C 1
ATOM 3273 O O . PRO A 1 443 ? 3.094 4.518 -5.401 1.00 87.06 443 PRO A O 1
ATOM 3276 N N . VAL A 1 444 ? 2.684 4.797 -7.603 1.00 89.69 444 VAL A N 1
ATOM 3277 C CA . VAL A 1 444 ? 2.081 3.481 -7.852 1.00 89.69 444 VAL A CA 1
ATOM 3278 C C . VAL A 1 444 ? 3.186 2.500 -8.235 1.00 89.69 444 VAL A C 1
ATOM 3280 O O . VAL A 1 444 ? 3.512 2.337 -9.409 1.00 89.69 444 VAL A O 1
ATOM 3283 N N . ARG A 1 445 ? 3.807 1.857 -7.244 1.00 85.94 445 ARG A N 1
ATOM 3284 C CA . ARG A 1 445 ? 5.073 1.124 -7.446 1.00 85.94 445 ARG A CA 1
ATOM 3285 C C . ARG A 1 445 ? 5.009 -0.024 -8.455 1.00 85.94 445 ARG A C 1
ATOM 3287 O O . ARG A 1 445 ? 6.028 -0.332 -9.060 1.00 85.94 445 ARG A O 1
ATOM 3294 N N . HIS A 1 446 ? 3.850 -0.651 -8.652 1.00 83.25 446 HIS A N 1
ATOM 3295 C CA . HIS A 1 446 ? 3.666 -1.724 -9.640 1.00 83.25 446 HIS A CA 1
ATOM 3296 C C . HIS A 1 446 ? 3.317 -1.223 -11.051 1.00 83.25 446 HIS A C 1
ATOM 3298 O O . HIS A 1 446 ? 3.185 -2.041 -11.958 1.00 83.25 446 HIS A O 1
ATOM 3304 N N . ALA A 1 447 ? 3.185 0.092 -11.257 1.00 85.12 447 ALA A N 1
ATOM 3305 C CA . ALA A 1 447 ? 3.012 0.668 -12.590 1.00 85.12 447 ALA A CA 1
ATOM 3306 C C . ALA A 1 447 ? 4.316 0.656 -13.406 1.00 85.12 447 ALA A C 1
ATOM 3308 O O . ALA A 1 447 ? 4.274 0.775 -14.621 1.00 85.12 447 ALA A O 1
ATOM 3309 N N . GLU A 1 448 ? 5.484 0.497 -12.784 1.00 83.62 448 GLU A N 1
ATOM 3310 C CA . GLU A 1 448 ? 6.740 0.420 -13.530 1.00 83.62 448 GLU A CA 1
ATOM 3311 C C . GLU A 1 448 ? 7.713 -0.570 -12.896 1.00 83.62 448 GLU A C 1
ATOM 3313 O O . GLU A 1 448 ? 7.857 -0.649 -11.673 1.00 83.62 448 GLU A O 1
ATOM 3318 N N . ARG A 1 449 ? 8.445 -1.304 -13.736 1.00 83.81 449 ARG A N 1
ATOM 3319 C CA . ARG A 1 449 ? 9.461 -2.256 -13.270 1.00 83.81 449 ARG A CA 1
ATOM 3320 C C . ARG A 1 449 ? 10.793 -1.551 -13.021 1.00 83.81 449 ARG A C 1
ATOM 3322 O O . ARG A 1 449 ? 11.431 -1.050 -13.941 1.00 83.81 449 ARG A O 1
ATOM 3329 N N . PHE A 1 450 ? 11.242 -1.548 -11.767 1.00 88.06 450 PHE A N 1
ATOM 3330 C CA . PHE A 1 450 ? 12.564 -1.022 -11.388 1.00 88.06 450 PHE A CA 1
ATOM 3331 C C . PHE A 1 450 ? 13.633 -2.090 -11.241 1.00 88.06 450 PHE A C 1
ATOM 3333 O O . PHE A 1 450 ? 14.813 -1.782 -11.374 1.00 88.06 450 PHE A O 1
ATOM 3340 N N . VAL A 1 451 ? 13.236 -3.324 -10.945 1.00 90.06 451 VAL A N 1
ATOM 3341 C CA . VAL A 1 451 ? 14.144 -4.461 -10.822 1.00 90.06 451 VAL A CA 1
ATOM 3342 C C . VAL A 1 451 ? 13.660 -5.537 -11.775 1.00 90.06 451 VAL A C 1
ATOM 3344 O O . VAL A 1 451 ? 12.480 -5.879 -11.786 1.00 90.06 451 VAL A O 1
ATOM 3347 N N . THR A 1 452 ? 14.579 -6.044 -12.578 1.00 93.19 452 THR A N 1
ATOM 3348 C CA . THR A 1 452 ? 14.373 -7.181 -13.466 1.00 93.19 452 THR A CA 1
ATOM 3349 C C . THR A 1 452 ? 15.622 -8.055 -13.448 1.00 93.19 452 THR A C 1
ATOM 3351 O O . THR A 1 452 ? 16.666 -7.661 -12.918 1.00 93.19 452 THR A O 1
ATOM 3354 N N . TYR A 1 453 ? 15.512 -9.253 -13.999 1.00 95.44 453 TYR A N 1
ATOM 3355 C CA . TYR A 1 453 ? 16.585 -10.235 -14.043 1.00 95.44 453 TYR A CA 1
ATOM 3356 C C . TYR A 1 453 ? 16.721 -10.773 -15.465 1.00 95.44 453 TYR A C 1
ATOM 3358 O O . TYR A 1 453 ? 15.786 -10.699 -16.265 1.00 95.44 453 TYR A O 1
ATOM 3366 N N . THR A 1 454 ? 17.893 -11.304 -15.792 1.00 95.50 454 THR A N 1
ATOM 3367 C CA . THR A 1 454 ? 18.048 -12.152 -16.981 1.00 95.50 454 THR A CA 1
ATOM 3368 C C . THR A 1 454 ? 17.227 -13.435 -16.839 1.00 95.50 454 THR A C 1
ATOM 3370 O O . THR A 1 454 ? 16.981 -13.893 -15.731 1.00 95.50 454 THR A O 1
ATOM 3373 N N . SER A 1 455 ? 16.825 -14.021 -17.959 1.00 91.06 455 SER A N 1
ATOM 3374 C CA . SER A 1 455 ? 16.027 -15.240 -18.065 1.00 91.06 455 SER A CA 1
ATOM 3375 C C . SER A 1 455 ? 16.729 -16.459 -17.457 1.00 91.06 455 SER A C 1
ATOM 3377 O O . SER A 1 455 ? 17.937 -16.628 -17.623 1.00 91.06 455 SER A O 1
ATOM 3379 N N . LEU A 1 456 ? 15.953 -17.343 -16.811 1.00 84.62 456 LEU A N 1
ATOM 3380 C CA . LEU A 1 456 ? 16.439 -18.661 -16.375 1.00 84.62 456 LEU A CA 1
ATOM 3381 C C . LEU A 1 456 ? 16.668 -19.603 -17.562 1.00 84.62 456 LEU A C 1
ATOM 3383 O O . LEU A 1 456 ? 17.530 -20.476 -17.498 1.00 84.62 456 LEU A O 1
ATOM 3387 N N . GLN A 1 457 ? 15.866 -19.466 -18.621 1.00 87.75 457 GLN A N 1
ATOM 3388 C CA . GLN A 1 457 ? 15.925 -20.327 -19.802 1.00 87.75 457 GLN A CA 1
ATOM 3389 C C . GLN A 1 457 ? 17.057 -19.903 -20.740 1.00 87.75 457 GLN A C 1
ATOM 3391 O O . GLN A 1 457 ? 17.773 -20.750 -21.272 1.00 87.75 457 GLN A O 1
ATOM 3396 N N . ASP A 1 458 ? 17.245 -18.591 -20.882 1.00 90.38 458 ASP A N 1
ATOM 3397 C CA . ASP A 1 458 ? 18.221 -17.980 -21.778 1.00 90.38 458 ASP A CA 1
ATOM 3398 C C . ASP A 1 458 ? 19.223 -17.169 -20.952 1.00 90.38 458 ASP A C 1
ATOM 3400 O O . ASP A 1 458 ? 19.102 -15.956 -20.766 1.00 90.38 458 ASP A O 1
ATOM 3404 N N . ARG A 1 459 ? 20.214 -17.869 -20.399 1.00 90.62 459 ARG A N 1
ATOM 3405 C CA . ARG A 1 459 ? 21.191 -17.275 -19.483 1.00 90.62 459 ARG A CA 1
ATOM 3406 C C . ARG A 1 459 ? 21.888 -16.062 -20.105 1.00 90.62 459 ARG A C 1
ATOM 3408 O O . ARG A 1 459 ? 22.511 -16.161 -21.163 1.00 90.62 459 ARG A O 1
ATOM 3415 N N . GLY A 1 460 ? 21.861 -14.932 -19.401 1.00 93.88 460 GLY A N 1
ATOM 3416 C CA . GLY A 1 460 ? 22.428 -13.671 -19.884 1.00 93.88 460 GLY A CA 1
ATOM 3417 C C . GLY A 1 460 ? 21.518 -12.878 -20.816 1.00 93.88 460 GLY A C 1
ATOM 3418 O O . GLY A 1 460 ? 21.956 -11.859 -21.335 1.00 93.88 460 GLY A O 1
ATOM 3419 N N . GLU A 1 461 ? 20.274 -13.294 -21.029 1.00 96.69 461 GLU A N 1
ATOM 3420 C CA . GLU A 1 461 ? 19.306 -12.568 -21.851 1.00 96.69 461 GLU A CA 1
ATOM 3421 C C . GLU A 1 461 ? 18.235 -11.924 -20.980 1.00 96.69 461 GLU A C 1
ATOM 3423 O O . GLU A 1 461 ? 17.639 -12.587 -20.139 1.00 96.69 461 GLU A O 1
ATOM 3428 N N . ALA A 1 462 ? 17.944 -10.642 -21.182 1.00 96.38 462 ALA A N 1
ATOM 3429 C CA . ALA A 1 462 ? 16.800 -9.982 -20.560 1.00 96.38 462 ALA A CA 1
ATOM 3430 C C . ALA A 1 462 ? 15.991 -9.230 -21.614 1.00 96.38 462 ALA A C 1
ATOM 3432 O O . ALA A 1 462 ? 16.558 -8.504 -22.429 1.00 96.38 462 ALA A O 1
ATOM 3433 N N . SER A 1 463 ? 14.664 -9.359 -21.575 1.00 96.12 463 SER A N 1
ATOM 3434 C CA . SER A 1 463 ? 13.758 -8.555 -22.394 1.00 96.12 463 SER A CA 1
ATOM 3435 C C . SER A 1 463 ? 12.551 -8.122 -21.572 1.00 96.12 463 SER A C 1
ATOM 3437 O O . SER A 1 463 ? 11.880 -8.956 -20.967 1.00 96.12 463 SER A O 1
ATOM 3439 N N . PHE A 1 464 ? 12.303 -6.816 -21.500 1.00 95.06 464 PHE A N 1
ATOM 3440 C CA . PHE A 1 464 ? 11.244 -6.260 -20.660 1.00 95.06 464 PHE A CA 1
ATOM 3441 C C . PHE A 1 464 ? 10.698 -4.936 -21.220 1.00 95.06 464 PHE A C 1
ATOM 3443 O O . PHE A 1 464 ? 11.441 -4.199 -21.875 1.00 95.06 464 PHE A O 1
ATOM 3450 N N . PRO A 1 465 ? 9.408 -4.628 -20.982 1.00 94.88 465 PRO A N 1
ATOM 3451 C CA . PRO A 1 465 ? 8.831 -3.332 -21.330 1.00 94.88 465 PRO A CA 1
ATOM 3452 C C . PRO A 1 465 ? 9.477 -2.203 -20.517 1.00 94.88 465 PRO A C 1
ATOM 3454 O O . PRO A 1 465 ? 9.911 -2.412 -19.383 1.00 94.88 465 PRO A O 1
ATOM 3457 N N . CYS A 1 466 ? 9.549 -1.006 -21.097 1.00 94.31 466 CYS A N 1
ATOM 3458 C CA . CYS A 1 466 ? 10.087 0.179 -20.438 1.00 94.31 466 CYS A CA 1
ATOM 3459 C C . CYS A 1 466 ? 9.385 1.449 -20.955 1.00 94.31 466 CYS A C 1
ATOM 3461 O O . CYS A 1 466 ? 9.182 1.558 -22.171 1.00 94.31 466 CYS A O 1
ATOM 3463 N N . PRO A 1 467 ? 9.049 2.419 -20.081 1.00 93.94 467 PRO A N 1
ATOM 3464 C CA . PRO A 1 467 ? 8.554 3.721 -20.512 1.00 93.94 467 PRO A CA 1
ATOM 3465 C C . PRO A 1 467 ? 9.471 4.384 -21.537 1.00 93.94 467 PRO A C 1
ATOM 3467 O O . PRO A 1 467 ? 10.691 4.285 -21.410 1.00 93.94 467 PRO A O 1
ATOM 3470 N N . PRO A 1 468 ? 8.928 5.108 -22.523 1.00 95.44 468 PRO A N 1
ATOM 3471 C CA . PRO A 1 468 ? 9.744 5.934 -23.401 1.00 95.44 468 PRO A CA 1
ATOM 3472 C C . PRO A 1 468 ? 10.596 6.950 -22.630 1.00 95.44 468 PRO A C 1
ATOM 3474 O O . PRO A 1 468 ? 10.162 7.486 -21.610 1.00 95.44 468 PRO A O 1
ATOM 3477 N N . GLY A 1 469 ? 11.801 7.234 -23.119 1.00 94.94 469 GLY A N 1
ATOM 3478 C CA . GLY A 1 469 ? 12.720 8.210 -22.530 1.00 94.94 469 GLY A CA 1
ATOM 3479 C C . GLY A 1 469 ? 14.158 7.714 -22.403 1.00 94.94 469 GLY A C 1
ATOM 3480 O O . GLY A 1 469 ? 14.509 6.626 -22.859 1.00 94.94 469 GLY A O 1
ATOM 3481 N N . GLU A 1 470 ? 14.996 8.543 -21.788 1.00 96.12 470 GLU A N 1
ATOM 3482 C CA . GLU A 1 470 ? 16.370 8.188 -21.437 1.00 96.12 470 GLU A CA 1
ATOM 3483 C C . GLU A 1 470 ? 16.391 7.444 -20.103 1.00 96.12 470 GLU A C 1
ATOM 3485 O O . GLU A 1 470 ? 15.864 7.930 -19.100 1.00 96.12 470 GLU A O 1
ATOM 3490 N N . HIS A 1 471 ? 17.026 6.277 -20.083 1.00 95.00 471 HIS A N 1
ATOM 3491 C CA . HIS A 1 471 ? 17.139 5.437 -18.897 1.00 95.00 471 HIS A CA 1
ATOM 3492 C C . HIS A 1 471 ? 18.584 5.042 -18.661 1.00 95.00 471 HIS A C 1
ATOM 3494 O O . HIS A 1 471 ? 19.334 4.769 -19.597 1.00 95.00 471 HIS A O 1
ATOM 3500 N N . GLU A 1 472 ? 18.954 4.946 -17.390 1.00 96.19 472 GLU A N 1
ATOM 3501 C CA . GLU A 1 472 ? 20.190 4.306 -16.960 1.00 96.19 472 GLU A CA 1
ATOM 3502 C C . GLU A 1 472 ? 19.836 3.037 -16.181 1.00 96.19 472 GLU A C 1
ATOM 3504 O O . GLU A 1 472 ? 18.980 3.053 -15.294 1.00 96.19 472 GLU A O 1
ATOM 3509 N N . PHE A 1 473 ? 20.497 1.932 -16.506 1.00 95.38 473 PHE A N 1
ATOM 3510 C CA . PHE A 1 473 ? 20.360 0.665 -15.804 1.00 95.38 473 PHE A CA 1
ATOM 3511 C C . PHE A 1 473 ? 21.683 0.291 -15.152 1.00 95.38 473 PHE A C 1
ATOM 3513 O O . PHE A 1 473 ? 22.742 0.354 -15.775 1.00 95.38 473 PHE A O 1
ATOM 3520 N N . LEU A 1 474 ? 21.597 -0.127 -13.897 1.00 95.62 474 LEU A N 1
ATOM 3521 C CA . LEU A 1 474 ? 22.668 -0.748 -13.146 1.00 95.62 474 LEU A CA 1
ATOM 3522 C C . LEU A 1 474 ? 22.538 -2.266 -13.293 1.00 95.62 474 LEU A C 1
ATOM 3524 O O . LEU A 1 474 ? 21.531 -2.843 -12.882 1.00 95.62 474 LEU A O 1
ATOM 3528 N N . VAL A 1 475 ? 23.541 -2.909 -13.877 1.00 95.75 475 VAL A N 1
ATOM 3529 C CA . VAL A 1 475 ? 23.554 -4.348 -14.151 1.00 95.75 475 VAL A CA 1
ATOM 3530 C C . VAL A 1 475 ? 24.639 -4.999 -13.306 1.00 95.75 475 VAL A C 1
ATOM 3532 O O . VAL A 1 475 ? 25.771 -4.518 -13.273 1.00 95.75 475 VAL A O 1
ATOM 3535 N N . SER A 1 476 ? 24.314 -6.081 -12.602 1.00 94.00 476 SER A N 1
ATOM 3536 C CA . SER A 1 476 ? 25.301 -6.784 -11.783 1.00 94.00 476 SER A CA 1
ATOM 3537 C C . SER A 1 476 ? 25.108 -8.286 -11.715 1.00 94.00 476 SER A C 1
ATOM 3539 O O . SER A 1 476 ? 23.993 -8.802 -11.746 1.00 94.00 476 SER A O 1
ATOM 3541 N N . HIS A 1 477 ? 26.241 -8.962 -11.549 1.00 93.12 477 HIS A N 1
ATOM 3542 C CA . HIS A 1 477 ? 26.350 -10.355 -11.155 1.00 93.12 477 HIS A CA 1
ATOM 3543 C C . HIS A 1 477 ? 27.147 -10.420 -9.847 1.00 93.12 477 HIS A C 1
ATOM 3545 O O . HIS A 1 477 ? 28.177 -9.759 -9.716 1.00 93.12 477 HIS A O 1
ATOM 3551 N N . GLY A 1 478 ? 26.673 -11.164 -8.849 1.00 89.25 478 GLY A N 1
ATOM 3552 C CA . GLY A 1 478 ? 27.377 -11.264 -7.566 1.00 89.25 478 GLY A CA 1
ATOM 3553 C C . GLY A 1 478 ? 27.219 -10.059 -6.634 1.00 89.25 478 GLY A C 1
ATOM 3554 O O . GLY A 1 478 ? 27.998 -9.910 -5.697 1.00 89.25 478 GLY A O 1
ATOM 3555 N N . GLY A 1 479 ? 26.265 -9.160 -6.905 1.00 83.94 479 GLY A N 1
ATOM 3556 C CA . GLY A 1 479 ? 25.882 -8.069 -5.998 1.00 83.94 479 GLY A CA 1
ATOM 3557 C C . GLY A 1 479 ? 26.974 -7.043 -5.662 1.00 83.94 479 GLY A C 1
ATOM 3558 O O . GLY A 1 479 ? 26.859 -6.378 -4.636 1.00 83.94 479 GLY A O 1
ATOM 3559 N N . GLY A 1 480 ? 28.022 -6.913 -6.482 1.00 85.75 480 GLY A N 1
ATOM 3560 C CA . GLY A 1 480 ? 29.184 -6.065 -6.184 1.00 85.75 480 GLY A CA 1
ATOM 3561 C C . GLY A 1 480 ? 30.345 -6.798 -5.500 1.00 85.75 480 GLY A C 1
ATOM 3562 O O . GLY A 1 480 ? 31.423 -6.226 -5.369 1.00 85.75 480 GLY A O 1
ATOM 3563 N N . PHE A 1 481 ? 30.144 -8.048 -5.066 1.00 85.38 481 PHE A N 1
ATOM 3564 C CA . PHE A 1 481 ? 31.165 -8.852 -4.385 1.00 85.38 481 PHE A CA 1
ATOM 3565 C C . PHE A 1 481 ? 32.015 -9.670 -5.363 1.00 85.38 481 PHE A C 1
ATOM 3567 O O . PHE A 1 481 ? 33.229 -9.750 -5.199 1.00 85.38 481 PHE A O 1
ATOM 3574 N N . LEU A 1 482 ? 31.384 -10.281 -6.375 1.00 87.31 482 LEU A N 1
ATOM 3575 C CA . LEU A 1 482 ? 32.074 -11.112 -7.380 1.00 87.31 482 LEU A CA 1
ATOM 3576 C C . LEU A 1 482 ? 32.509 -10.315 -8.615 1.00 87.31 482 LEU A C 1
ATOM 3578 O O . LEU A 1 482 ? 33.464 -10.677 -9.305 1.00 87.31 482 LEU A O 1
ATOM 3582 N N . ALA A 1 483 ? 31.786 -9.235 -8.894 1.00 87.75 483 ALA A N 1
ATOM 3583 C CA . ALA A 1 483 ? 32.026 -8.313 -9.987 1.00 87.75 483 ALA A CA 1
ATOM 3584 C C . ALA A 1 483 ? 31.453 -6.933 -9.628 1.00 87.75 483 ALA A C 1
ATOM 3586 O O . ALA A 1 483 ? 30.466 -6.867 -8.884 1.00 87.75 483 ALA A O 1
ATOM 3587 N N . PRO A 1 484 ? 32.033 -5.835 -10.144 1.00 86.75 484 PRO A N 1
ATOM 3588 C CA . PRO A 1 484 ? 31.456 -4.507 -10.002 1.00 86.75 484 PRO A CA 1
ATOM 3589 C C . PRO A 1 484 ? 30.114 -4.396 -10.739 1.00 86.75 484 PRO A C 1
ATOM 3591 O O . PRO A 1 484 ? 29.734 -5.241 -11.550 1.00 86.75 484 PRO A O 1
ATOM 3594 N N . PHE A 1 485 ? 29.391 -3.319 -10.446 1.00 89.44 485 PHE A N 1
ATOM 3595 C CA . PHE A 1 485 ? 28.192 -2.966 -11.194 1.00 89.44 485 PHE A CA 1
ATOM 3596 C C . PHE A 1 485 ? 28.571 -2.254 -12.493 1.00 89.44 485 PHE A C 1
ATOM 3598 O O . PHE A 1 485 ? 29.367 -1.317 -12.472 1.00 89.44 485 PHE A O 1
ATOM 3605 N N . GLU A 1 486 ? 27.915 -2.626 -13.585 1.00 93.56 486 GLU A N 1
ATOM 3606 C CA . GLU A 1 486 ? 28.016 -1.936 -14.867 1.00 93.56 486 GLU A CA 1
ATOM 3607 C C . GLU A 1 486 ? 26.826 -0.998 -15.062 1.00 93.56 486 GLU A C 1
ATOM 3609 O O . GLU A 1 486 ? 25.709 -1.279 -14.618 1.00 93.56 486 GLU A O 1
ATOM 3614 N N . ARG A 1 487 ? 27.060 0.131 -15.732 1.00 93.81 487 ARG A N 1
ATOM 3615 C CA . ARG A 1 487 ? 26.010 1.091 -16.086 1.00 93.81 487 ARG A CA 1
ATOM 3616 C C . ARG A 1 487 ? 25.793 1.074 -17.587 1.00 93.81 487 ARG A C 1
ATOM 3618 O O . ARG A 1 487 ? 26.745 1.200 -18.348 1.00 93.81 487 ARG A O 1
ATOM 3625 N N . VAL A 1 488 ? 24.537 0.981 -18.004 1.00 94.88 488 VAL A N 1
ATOM 3626 C CA . VAL A 1 488 ? 24.144 1.109 -19.409 1.00 94.88 488 VAL A CA 1
ATOM 3627 C C . VAL A 1 488 ? 23.085 2.190 -19.545 1.00 94.88 488 VAL A C 1
ATOM 3629 O O . VAL A 1 488 ? 22.111 2.212 -18.794 1.00 94.88 488 VAL A O 1
ATOM 3632 N N . ARG A 1 489 ? 23.288 3.102 -20.495 1.00 96.12 489 ARG A N 1
ATOM 3633 C CA . ARG A 1 489 ? 22.330 4.155 -20.832 1.00 96.12 489 ARG A CA 1
ATOM 3634 C C . ARG A 1 489 ? 21.653 3.819 -22.144 1.00 96.12 489 ARG A C 1
ATOM 3636 O O . ARG A 1 489 ? 22.328 3.460 -23.104 1.00 96.12 489 ARG A O 1
ATOM 3643 N N . LEU A 1 490 ? 20.331 3.930 -22.179 1.00 95.50 490 LEU A N 1
ATOM 3644 C CA . LEU A 1 490 ? 19.528 3.658 -23.365 1.00 95.50 490 LEU A CA 1
ATOM 3645 C C . LEU A 1 490 ? 18.475 4.736 -23.550 1.00 95.50 490 LEU A C 1
ATOM 3647 O O . LEU A 1 490 ? 17.874 5.206 -22.586 1.00 95.50 490 LEU A O 1
ATOM 3651 N N . VAL A 1 491 ? 18.220 5.069 -24.810 1.00 96.69 491 VAL A N 1
ATOM 3652 C CA . VAL A 1 491 ? 17.041 5.831 -25.208 1.00 96.69 491 VAL A CA 1
ATOM 3653 C C . VAL A 1 491 ? 15.999 4.831 -25.684 1.00 96.69 491 VAL A C 1
ATOM 3655 O O . VAL A 1 491 ? 16.228 4.093 -26.642 1.00 96.69 491 VAL A O 1
ATOM 3658 N N . VAL A 1 492 ? 14.867 4.780 -24.992 1.00 96.38 492 VAL A N 1
ATOM 3659 C CA . VAL A 1 492 ? 13.731 3.933 -25.346 1.00 96.38 492 VAL A CA 1
ATOM 3660 C C . VAL A 1 492 ? 12.719 4.796 -26.084 1.00 96.38 492 VAL A C 1
ATOM 3662 O O . VAL A 1 492 ? 12.170 5.743 -25.525 1.00 96.38 492 VAL A O 1
ATOM 3665 N N . GLU A 1 493 ? 12.470 4.480 -27.349 1.00 95.81 493 GLU A N 1
ATOM 3666 C CA . GLU A 1 493 ? 11.430 5.146 -28.132 1.00 95.81 493 GLU A CA 1
ATOM 3667 C C . GLU A 1 493 ? 10.083 4.412 -27.998 1.00 95.81 493 GLU A C 1
ATOM 3669 O O . GLU A 1 493 ? 10.074 3.183 -27.853 1.00 95.81 493 GLU A O 1
ATOM 3674 N N . PRO A 1 494 ? 8.940 5.124 -28.090 1.00 95.00 494 PRO A N 1
ATOM 3675 C CA . PRO A 1 494 ? 7.618 4.505 -28.002 1.00 95.00 494 PRO A CA 1
ATOM 3676 C C . PRO A 1 494 ? 7.443 3.356 -29.000 1.00 95.00 494 PRO A C 1
ATOM 3678 O O . PRO A 1 494 ? 7.657 3.525 -30.202 1.00 95.00 494 PRO A O 1
ATOM 3681 N N . GLY A 1 495 ? 7.068 2.175 -28.499 1.00 94.12 495 GLY A N 1
ATOM 3682 C CA . GLY A 1 495 ? 6.833 0.975 -29.308 1.00 94.12 495 GLY A CA 1
ATOM 3683 C C . GLY A 1 495 ? 8.071 0.357 -29.978 1.00 94.12 495 GLY A C 1
ATOM 3684 O O . GLY A 1 495 ? 7.919 -0.603 -30.734 1.00 94.12 495 GLY A O 1
ATOM 3685 N N . LYS A 1 496 ? 9.288 0.866 -29.735 1.00 96.31 496 LYS A N 1
ATOM 3686 C CA . LYS A 1 496 ? 10.531 0.336 -30.330 1.00 96.31 496 LYS A CA 1
ATOM 3687 C C . LYS A 1 496 ? 11.342 -0.495 -29.342 1.00 96.31 496 LYS A C 1
ATOM 3689 O O . LYS A 1 496 ? 11.147 -0.406 -28.133 1.00 96.31 496 LYS A O 1
ATOM 3694 N N . THR A 1 497 ? 12.278 -1.290 -29.866 1.00 97.62 497 THR A N 1
ATOM 3695 C CA . THR A 1 497 ? 13.231 -2.056 -29.051 1.00 97.62 497 THR A CA 1
ATOM 3696 C C . THR A 1 497 ? 14.588 -1.354 -28.992 1.00 97.62 497 THR A C 1
ATOM 3698 O O . THR A 1 497 ? 15.203 -1.103 -30.028 1.00 97.62 497 THR A O 1
ATOM 3701 N N . ALA A 1 498 ? 15.067 -1.074 -27.782 1.00 96.62 498 ALA A N 1
ATOM 3702 C CA . ALA A 1 498 ? 16.432 -0.643 -27.506 1.00 96.62 498 ALA A CA 1
ATOM 3703 C C . ALA A 1 498 ? 17.273 -1.855 -27.081 1.00 96.62 498 ALA A C 1
ATOM 3705 O O . ALA A 1 498 ? 16.899 -2.572 -26.149 1.00 96.62 498 ALA A O 1
ATOM 3706 N N . VAL A 1 499 ? 18.400 -2.088 -27.759 1.00 96.56 499 VAL A N 1
ATOM 3707 C CA . VAL A 1 499 ? 19.266 -3.253 -27.527 1.00 96.56 499 VAL A CA 1
ATOM 3708 C C . VAL A 1 499 ? 20.637 -2.806 -27.032 1.00 96.56 499 VAL A C 1
ATOM 3710 O O . VAL A 1 499 ? 21.220 -1.875 -27.591 1.00 96.56 499 VAL A O 1
ATOM 3713 N N . ALA A 1 500 ? 21.183 -3.497 -26.028 1.00 95.00 500 ALA A N 1
ATOM 3714 C CA . ALA A 1 500 ? 22.579 -3.342 -25.625 1.00 95.00 500 ALA A CA 1
ATOM 3715 C C . ALA A 1 500 ? 23.219 -4.651 -25.163 1.00 95.00 500 ALA A C 1
ATOM 3717 O O . ALA A 1 500 ? 22.573 -5.525 -24.589 1.00 95.00 500 ALA A O 1
ATOM 3718 N N . THR A 1 501 ? 24.530 -4.753 -25.380 1.00 94.75 501 THR A N 1
ATOM 3719 C CA . THR A 1 501 ? 25.371 -5.786 -24.765 1.00 94.75 501 THR A CA 1
ATOM 3720 C C . THR A 1 501 ? 26.121 -5.187 -23.582 1.00 94.75 501 THR A C 1
ATOM 3722 O O . THR A 1 501 ? 26.743 -4.134 -23.719 1.00 94.75 501 THR A O 1
ATOM 3725 N N . VAL A 1 502 ? 26.073 -5.862 -22.435 1.00 93.88 502 VAL A N 1
ATOM 3726 C CA . VAL A 1 502 ? 26.732 -5.455 -21.190 1.00 93.88 502 VAL A CA 1
ATOM 3727 C C . VAL A 1 502 ? 27.798 -6.485 -20.836 1.00 93.88 502 VAL A C 1
ATOM 3729 O O . VAL A 1 502 ? 27.500 -7.675 -20.714 1.00 93.88 502 VAL A O 1
ATOM 3732 N N . LEU A 1 503 ? 29.039 -6.026 -20.672 1.00 92.25 503 LEU A N 1
ATOM 3733 C CA . LEU A 1 503 ? 30.175 -6.864 -20.299 1.00 92.25 503 LEU A CA 1
ATOM 3734 C C . LEU A 1 503 ? 30.499 -6.651 -18.822 1.00 92.25 503 LEU A C 1
ATOM 3736 O O . LEU A 1 503 ? 30.992 -5.595 -18.449 1.00 92.25 503 LEU A O 1
ATOM 3740 N N . ILE A 1 504 ? 30.246 -7.659 -17.992 1.00 89.88 504 ILE A N 1
ATOM 3741 C CA . ILE A 1 504 ? 30.550 -7.620 -16.561 1.00 89.88 504 ILE A CA 1
ATOM 3742 C C . ILE A 1 504 ? 31.960 -8.184 -16.342 1.00 89.88 504 ILE A C 1
ATOM 3744 O O . ILE A 1 504 ? 32.184 -9.368 -16.619 1.00 89.88 504 ILE A O 1
ATOM 3748 N N . PRO A 1 505 ? 32.926 -7.395 -15.844 1.00 85.31 505 PRO A N 1
ATOM 3749 C CA . PRO A 1 505 ? 34.268 -7.893 -15.580 1.00 85.31 505 PRO A CA 1
ATOM 3750 C C . PRO A 1 505 ? 34.249 -8.864 -14.397 1.00 85.31 505 PRO A C 1
ATOM 3752 O O . PRO A 1 505 ? 33.693 -8.578 -13.337 1.00 85.31 505 PRO A O 1
ATOM 3755 N N . ARG A 1 506 ? 34.877 -10.032 -14.559 1.00 82.56 506 ARG A N 1
ATOM 3756 C CA . ARG A 1 506 ? 35.030 -10.983 -13.454 1.00 82.56 506 ARG A CA 1
ATOM 3757 C C . ARG A 1 506 ? 36.113 -10.493 -12.497 1.00 82.56 506 ARG A C 1
ATOM 3759 O O . ARG A 1 506 ? 37.276 -10.460 -12.887 1.00 82.56 506 ARG A O 1
ATOM 3766 N N . GLN A 1 507 ? 35.752 -10.173 -11.256 1.00 84.00 507 GLN A N 1
ATOM 3767 C CA . GLN A 1 507 ? 36.719 -9.751 -10.239 1.00 84.00 507 GLN A CA 1
ATOM 3768 C C . GLN A 1 507 ? 37.158 -10.924 -9.358 1.00 84.00 507 GLN A C 1
ATOM 3770 O O . GLN A 1 507 ? 38.351 -11.141 -9.169 1.00 84.00 507 GLN A O 1
ATOM 3775 N N . GLU A 1 508 ? 36.207 -11.710 -8.857 1.00 81.81 508 GLU A N 1
ATOM 3776 C CA . GLU A 1 508 ? 36.469 -12.871 -8.007 1.00 81.81 508 GLU A CA 1
ATOM 3777 C C . GLU A 1 508 ? 35.594 -14.063 -8.414 1.00 81.81 508 GLU A C 1
ATOM 3779 O O . GLU A 1 508 ? 34.491 -13.911 -8.938 1.00 81.81 508 GLU A O 1
ATOM 3784 N N . SER A 1 509 ? 36.096 -15.272 -8.162 1.00 84.69 509 SER A N 1
ATOM 3785 C CA . SER A 1 509 ? 35.353 -16.526 -8.333 1.00 84.69 509 SER A CA 1
ATOM 3786 C C . SER A 1 509 ? 35.700 -17.463 -7.174 1.00 84.69 509 SER A C 1
ATOM 3788 O O . SER A 1 509 ? 36.709 -18.172 -7.240 1.00 84.69 509 SER A O 1
ATOM 3790 N N . PRO A 1 510 ? 34.904 -17.475 -6.087 1.00 88.31 510 PRO A N 1
ATOM 3791 C CA . PRO A 1 510 ? 35.107 -18.383 -4.957 1.00 88.31 510 PRO A CA 1
ATOM 3792 C C . PRO A 1 510 ? 35.201 -19.850 -5.398 1.00 88.31 510 PRO A C 1
ATOM 3794 O O . PRO A 1 510 ? 36.046 -20.599 -4.901 1.00 88.31 510 PRO A O 1
ATOM 3797 N N . ARG A 1 511 ? 34.418 -20.222 -6.419 1.00 85.81 511 ARG A N 1
ATOM 3798 C CA . ARG A 1 511 ? 34.404 -21.561 -7.013 1.00 85.81 511 ARG A CA 1
ATOM 3799 C C . ARG A 1 511 ? 35.759 -21.975 -7.592 1.00 85.81 511 ARG A C 1
ATOM 3801 O O . ARG A 1 511 ? 36.144 -23.131 -7.429 1.00 85.81 511 ARG A O 1
ATOM 3808 N N . ASP A 1 512 ? 36.528 -21.048 -8.173 1.00 86.38 512 ASP A N 1
ATOM 3809 C CA . ASP A 1 512 ? 37.885 -21.331 -8.683 1.00 86.38 512 ASP A CA 1
ATOM 3810 C C . ASP A 1 512 ? 38.839 -21.766 -7.552 1.00 86.38 512 ASP A C 1
ATOM 3812 O O . ASP A 1 512 ? 39.862 -22.401 -7.802 1.00 86.38 512 ASP A O 1
ATOM 3816 N N . ARG A 1 513 ? 38.501 -21.440 -6.297 1.00 88.81 513 ARG A N 1
ATOM 3817 C CA . ARG A 1 513 ? 39.252 -21.797 -5.086 1.00 88.81 513 ARG A CA 1
ATOM 3818 C C . ARG A 1 513 ? 38.580 -22.914 -4.275 1.00 88.81 513 ARG A C 1
ATOM 3820 O O . ARG A 1 513 ? 39.011 -23.183 -3.156 1.00 88.81 513 ARG A O 1
ATOM 3827 N N . GLY A 1 514 ? 37.529 -23.544 -4.804 1.00 92.75 514 GLY A N 1
ATOM 3828 C CA . GLY A 1 514 ? 36.772 -24.601 -4.124 1.00 92.75 514 GLY A CA 1
ATOM 3829 C C . GLY A 1 514 ? 35.799 -24.112 -3.044 1.00 92.75 514 GLY A C 1
ATOM 3830 O O . GLY A 1 514 ? 35.353 -24.919 -2.230 1.00 92.75 514 GLY A O 1
ATOM 3831 N N . TRP A 1 515 ? 35.473 -22.817 -3.020 1.00 94.00 515 TRP A N 1
ATOM 3832 C CA . TRP A 1 515 ? 34.468 -22.237 -2.125 1.00 94.00 515 TRP A CA 1
ATOM 3833 C C . TRP A 1 515 ? 33.122 -22.116 -2.839 1.00 94.00 515 TRP A C 1
ATOM 3835 O O . TRP A 1 515 ? 33.085 -21.864 -4.041 1.00 94.00 515 TRP A O 1
ATOM 3845 N N . TYR A 1 516 ? 32.029 -22.245 -2.086 1.00 91.44 516 TYR A N 1
ATOM 3846 C CA . TYR A 1 516 ? 30.667 -22.086 -2.594 1.00 91.44 516 TYR A CA 1
ATOM 3847 C C . TYR A 1 516 ? 29.934 -20.971 -1.842 1.00 91.44 516 TYR A C 1
ATOM 3849 O O . TYR A 1 516 ? 30.102 -20.819 -0.630 1.00 91.44 516 TYR A O 1
ATOM 3857 N N . CYS A 1 517 ? 29.112 -20.214 -2.558 1.00 91.19 517 CYS A N 1
ATOM 3858 C CA . CYS A 1 517 ? 28.287 -19.124 -2.059 1.00 91.19 517 CYS A CA 1
ATOM 3859 C C . CYS A 1 517 ? 26.842 -19.596 -1.843 1.00 91.19 517 CYS A C 1
ATOM 3861 O O . CYS A 1 517 ? 26.255 -20.242 -2.710 1.00 91.19 517 CYS A O 1
ATOM 3863 N N . ALA A 1 518 ? 26.249 -19.245 -0.703 1.00 91.56 518 ALA A N 1
ATOM 3864 C CA . ALA A 1 518 ? 24.844 -19.504 -0.406 1.00 91.56 518 ALA A CA 1
ATOM 3865 C C . ALA A 1 518 ? 24.281 -18.417 0.517 1.00 91.56 518 ALA A C 1
ATOM 3867 O O . ALA A 1 518 ? 25.005 -17.871 1.351 1.00 91.56 518 ALA A O 1
ATOM 3868 N N . ASP A 1 519 ? 22.985 -18.154 0.384 1.00 89.56 519 ASP A N 1
ATOM 3869 C CA . ASP A 1 519 ? 22.179 -17.413 1.349 1.00 89.56 519 ASP A CA 1
ATOM 3870 C C . ASP A 1 519 ? 21.292 -18.432 2.070 1.00 89.56 519 ASP A C 1
ATOM 3872 O O . ASP A 1 519 ? 20.475 -19.105 1.447 1.00 89.56 519 ASP A O 1
ATOM 3876 N N . LEU A 1 520 ? 21.514 -18.605 3.374 1.00 90.50 520 LEU A N 1
ATOM 3877 C CA . LEU A 1 520 ? 20.833 -19.622 4.178 1.00 90.50 520 LEU A CA 1
ATOM 3878 C C . LEU A 1 520 ? 19.650 -19.052 4.973 1.00 90.50 520 LEU A C 1
ATOM 3880 O O . LEU A 1 520 ? 19.161 -19.712 5.891 1.00 90.50 520 LEU A O 1
ATOM 3884 N N . HIS A 1 521 ? 19.200 -17.836 4.652 1.00 88.94 521 HIS A N 1
ATOM 3885 C CA . HIS A 1 521 ? 18.029 -17.238 5.279 1.00 88.94 521 HIS A CA 1
ATOM 3886 C C . HIS A 1 521 ? 17.286 -16.321 4.299 1.00 88.94 521 HIS A C 1
ATOM 3888 O O . HIS A 1 521 ? 17.481 -15.106 4.290 1.00 88.94 521 HIS A O 1
ATOM 3894 N N . HIS A 1 522 ? 16.392 -16.905 3.500 1.00 84.88 522 HIS A N 1
ATOM 3895 C CA . HIS A 1 522 ? 15.583 -16.178 2.523 1.00 84.88 522 HIS A CA 1
ATOM 3896 C C . HIS A 1 522 ? 14.138 -16.683 2.543 1.00 84.88 522 HIS A C 1
ATOM 3898 O O . HIS A 1 522 ? 13.904 -17.888 2.477 1.00 84.88 522 HIS A O 1
ATOM 3904 N N . HIS A 1 523 ? 13.174 -15.765 2.608 1.00 83.38 523 HIS A N 1
ATOM 3905 C CA . HIS A 1 523 ? 11.741 -16.079 2.653 1.00 83.38 523 HIS A CA 1
ATOM 3906 C C . HIS A 1 523 ? 11.079 -15.841 1.298 1.00 83.38 523 HIS A C 1
ATOM 3908 O O . HIS A 1 523 ? 11.410 -14.880 0.597 1.00 83.38 523 HIS A O 1
ATOM 3914 N N . SER A 1 524 ? 10.140 -16.711 0.941 1.00 85.00 524 SER A N 1
ATOM 3915 C CA . SER A 1 524 ? 9.301 -16.598 -0.249 1.00 85.00 524 SER A CA 1
ATOM 3916 C C . SER A 1 524 ? 7.913 -16.067 0.094 1.00 85.00 524 SER A C 1
ATOM 3918 O O . SER A 1 524 ? 7.597 -15.771 1.245 1.00 85.00 524 SER A O 1
ATOM 3920 N N . ASP A 1 525 ? 7.058 -15.940 -0.916 1.00 77.19 525 ASP A N 1
ATOM 3921 C CA . ASP A 1 525 ? 5.645 -15.609 -0.735 1.00 77.19 525 ASP A CA 1
ATOM 3922 C C . ASP A 1 525 ? 4.795 -16.754 -0.140 1.00 77.19 525 ASP A C 1
ATOM 3924 O O . ASP A 1 525 ? 3.577 -16.611 -0.008 1.00 77.19 525 ASP A O 1
ATOM 3928 N N . HIS A 1 526 ? 5.411 -17.867 0.280 1.00 73.38 526 HIS A N 1
ATOM 3929 C CA . HIS A 1 526 ? 4.744 -18.911 1.062 1.00 73.38 526 HIS A CA 1
ATOM 3930 C C . HIS A 1 526 ? 4.513 -18.521 2.534 1.00 73.38 526 HIS A C 1
ATOM 3932 O O . HIS A 1 526 ? 3.525 -18.975 3.124 1.00 73.38 526 HIS A O 1
ATOM 3938 N N . ALA A 1 527 ? 5.378 -17.690 3.132 1.00 68.06 527 ALA A N 1
ATOM 3939 C CA . ALA A 1 527 ? 5.236 -17.224 4.513 1.00 68.06 527 ALA A CA 1
ATOM 3940 C C . ALA A 1 527 ? 5.090 -15.695 4.613 1.00 68.06 527 ALA A C 1
ATOM 3942 O O . ALA A 1 527 ? 3.984 -15.181 4.435 1.00 68.06 527 ALA A O 1
ATOM 3943 N N . ASP A 1 528 ? 6.158 -14.988 4.980 1.00 61.81 528 ASP A N 1
ATOM 3944 C CA . ASP A 1 528 ? 6.202 -13.538 5.218 1.00 61.81 528 ASP A CA 1
ATOM 3945 C C . ASP A 1 528 ? 7.094 -12.789 4.210 1.00 61.81 528 ASP A C 1
ATOM 3947 O O . ASP A 1 528 ? 7.218 -11.562 4.267 1.00 61.81 528 ASP A O 1
ATOM 3951 N N . GLY A 1 529 ? 7.679 -13.506 3.247 1.00 70.31 529 GLY A N 1
ATOM 3952 C CA . GLY A 1 529 ? 8.259 -12.913 2.054 1.00 70.31 529 GLY A CA 1
ATOM 3953 C C . GLY A 1 529 ? 7.187 -12.459 1.057 1.00 70.31 529 GLY A C 1
ATOM 3954 O O . GLY A 1 529 ? 5.996 -12.732 1.179 1.00 70.31 529 GLY A O 1
ATOM 3955 N N . THR A 1 530 ? 7.626 -11.730 0.033 1.00 73.44 530 THR A N 1
ATOM 3956 C CA . THR A 1 530 ? 6.750 -11.184 -1.029 1.00 73.44 530 THR A CA 1
ATOM 3957 C C . THR A 1 530 ? 7.201 -11.585 -2.432 1.00 73.44 530 THR A C 1
ATOM 3959 O O . THR A 1 530 ? 6.647 -11.124 -3.427 1.00 73.44 530 THR A O 1
ATOM 3962 N N . THR A 1 531 ? 8.240 -12.418 -2.522 1.00 81.50 531 THR A N 1
ATOM 3963 C CA . THR A 1 531 ? 8.872 -12.829 -3.778 1.00 81.50 531 THR A CA 1
ATOM 3964 C C . THR A 1 531 ? 8.566 -14.296 -4.031 1.00 81.50 531 THR A C 1
ATOM 3966 O O . THR A 1 531 ? 8.840 -15.133 -3.173 1.00 81.50 531 THR A O 1
ATOM 3969 N N . SER A 1 532 ? 8.026 -14.614 -5.207 1.00 85.44 532 SER A N 1
ATOM 3970 C CA . SER A 1 532 ? 7.737 -16.002 -5.567 1.00 85.44 532 SER A CA 1
ATOM 3971 C C . SER A 1 532 ? 9.015 -16.849 -5.622 1.00 85.44 532 SER A C 1
ATOM 3973 O O . SER A 1 532 ? 10.090 -16.312 -5.920 1.00 85.44 532 SER A O 1
ATOM 3975 N N . PRO A 1 533 ? 8.934 -18.176 -5.413 1.00 88.06 533 PRO A N 1
ATOM 3976 C CA . PRO A 1 533 ? 10.092 -19.063 -5.516 1.00 88.06 533 PRO A CA 1
ATOM 3977 C C . PRO A 1 533 ? 10.870 -18.920 -6.833 1.00 88.06 533 PRO A C 1
ATOM 3979 O O . PRO A 1 533 ? 12.098 -18.941 -6.834 1.00 88.06 533 PRO A O 1
ATOM 3982 N N . GLU A 1 534 ? 10.179 -18.711 -7.957 1.00 88.44 534 GLU A N 1
ATOM 3983 C CA . GLU A 1 534 ? 10.817 -18.485 -9.261 1.00 88.44 534 GLU A CA 1
ATOM 3984 C C . GLU A 1 534 ? 11.656 -17.196 -9.278 1.00 88.44 534 GLU A C 1
ATOM 3986 O O . GLU A 1 534 ? 12.820 -17.208 -9.684 1.00 88.44 534 GLU A O 1
ATOM 3991 N N . GLN A 1 535 ? 11.093 -16.086 -8.790 1.00 88.50 535 GLN A N 1
ATOM 3992 C CA . GLN A 1 535 ? 11.804 -14.807 -8.708 1.00 88.50 535 GLN A CA 1
ATOM 3993 C C . GLN A 1 535 ? 12.944 -14.849 -7.681 1.00 88.50 535 GLN A C 1
ATOM 3995 O O . GLN A 1 535 ? 13.979 -14.209 -7.875 1.00 88.50 535 GLN A O 1
ATOM 4000 N N . LEU A 1 536 ? 12.803 -15.647 -6.620 1.00 90.38 536 LEU A N 1
ATOM 4001 C CA . LEU A 1 536 ? 13.881 -15.900 -5.669 1.00 90.38 536 LEU A CA 1
ATOM 4002 C C . LEU A 1 536 ? 15.055 -16.622 -6.318 1.00 90.38 536 LEU A C 1
ATOM 4004 O O . LEU A 1 536 ? 16.193 -16.208 -6.116 1.00 90.38 536 LEU A O 1
ATOM 4008 N N . VAL A 1 537 ? 14.800 -17.663 -7.110 1.00 91.50 537 VAL A N 1
ATOM 4009 C CA . VAL A 1 537 ? 15.856 -18.381 -7.839 1.00 91.50 537 VAL A CA 1
ATOM 4010 C C . VAL A 1 537 ? 16.579 -17.440 -8.803 1.00 91.50 537 VAL A C 1
ATOM 4012 O O . VAL A 1 537 ? 17.807 -17.405 -8.807 1.00 91.50 537 VAL A O 1
ATOM 4015 N N . LEU A 1 538 ? 15.841 -16.615 -9.552 1.00 92.00 538 LEU A N 1
ATOM 4016 C CA . LEU A 1 538 ? 16.415 -15.565 -10.402 1.00 92.00 538 LEU A CA 1
ATOM 4017 C C . LEU A 1 538 ? 17.320 -14.613 -9.612 1.00 92.00 538 LEU A C 1
ATOM 4019 O O . LEU A 1 538 ? 18.460 -14.357 -10.006 1.00 92.00 538 LEU A O 1
ATOM 4023 N N . SER A 1 539 ? 16.838 -14.123 -8.469 1.00 92.38 539 SER A N 1
ATOM 4024 C CA . SER A 1 539 ? 17.591 -13.199 -7.625 1.00 92.38 539 SER A CA 1
ATOM 4025 C C . SER A 1 539 ? 18.843 -13.832 -7.020 1.00 92.38 539 SER A C 1
ATOM 4027 O O . SER A 1 539 ? 19.901 -13.204 -7.015 1.00 92.38 539 SER A O 1
ATOM 4029 N N . GLN A 1 540 ? 18.746 -15.069 -6.532 1.00 93.25 540 GLN A N 1
ATOM 4030 C CA . GLN A 1 540 ? 19.870 -15.814 -5.964 1.00 93.25 540 GLN A CA 1
ATOM 4031 C C . GLN A 1 540 ? 20.911 -16.170 -7.038 1.00 93.25 540 GLN A C 1
ATOM 4033 O O . GLN A 1 540 ? 22.111 -16.018 -6.810 1.00 93.25 540 GLN A O 1
ATOM 4038 N N . SER A 1 541 ? 20.464 -16.551 -8.237 1.00 93.00 541 SER A N 1
ATOM 4039 C CA . SER A 1 541 ? 21.338 -16.818 -9.386 1.00 93.00 541 SER A CA 1
ATOM 4040 C C . SER A 1 541 ? 22.096 -15.560 -9.829 1.00 93.00 541 SER A C 1
ATOM 4042 O O . SER A 1 541 ? 23.320 -15.567 -9.976 1.00 93.00 541 SER A O 1
ATOM 4044 N N . ALA A 1 542 ? 21.392 -14.429 -9.936 1.00 93.81 542 ALA A N 1
ATOM 4045 C CA . ALA A 1 542 ? 21.997 -13.132 -10.224 1.00 93.81 542 ALA A CA 1
ATOM 4046 C C . ALA A 1 542 ? 22.965 -12.656 -9.127 1.00 93.81 542 ALA A C 1
ATOM 4048 O O . ALA A 1 542 ? 23.952 -11.974 -9.410 1.00 93.81 542 ALA A O 1
ATOM 4049 N N . ALA A 1 543 ? 22.721 -13.032 -7.870 1.00 92.38 543 ALA A N 1
ATOM 4050 C CA . ALA A 1 543 ? 23.636 -12.798 -6.756 1.00 92.38 543 ALA A CA 1
ATOM 4051 C C . ALA A 1 543 ? 24.865 -13.729 -6.768 1.00 92.38 543 ALA A C 1
ATOM 4053 O O . ALA A 1 543 ? 25.708 -13.619 -5.881 1.00 92.38 543 ALA A O 1
ATOM 4054 N N . GLY A 1 544 ? 25.004 -14.604 -7.771 1.00 90.69 544 GLY A N 1
ATOM 4055 C CA . GLY A 1 544 ? 26.146 -15.504 -7.918 1.00 90.69 544 GLY A CA 1
ATOM 4056 C C . GLY A 1 544 ? 26.182 -16.624 -6.880 1.00 90.69 544 GLY A C 1
ATOM 4057 O O . GLY A 1 544 ? 27.263 -17.116 -6.562 1.00 90.69 544 GLY A O 1
ATOM 4058 N N . LEU A 1 545 ? 25.026 -16.999 -6.321 1.00 92.56 545 LEU A N 1
ATOM 4059 C CA . LEU A 1 545 ? 24.929 -18.098 -5.363 1.00 92.56 545 LEU A CA 1
ATOM 4060 C C . LEU A 1 545 ? 24.977 -19.452 -6.080 1.00 92.56 545 LEU A C 1
ATOM 4062 O O . LEU A 1 545 ? 24.406 -19.627 -7.156 1.00 92.56 545 LEU A O 1
ATOM 4066 N N . ASP A 1 546 ? 25.649 -20.421 -5.462 1.00 91.00 546 ASP A N 1
ATOM 4067 C CA . ASP A 1 546 ? 25.787 -21.786 -5.974 1.00 91.00 546 ASP A CA 1
ATOM 4068 C C . ASP A 1 546 ? 24.635 -22.700 -5.533 1.00 91.00 546 ASP A C 1
ATOM 4070 O O . ASP A 1 546 ? 24.329 -23.679 -6.214 1.00 91.00 546 ASP A O 1
ATOM 4074 N N . TYR A 1 547 ? 24.006 -22.385 -4.396 1.00 91.00 547 TYR A N 1
ATOM 4075 C CA . TYR A 1 547 ? 22.881 -23.126 -3.832 1.00 91.00 547 TYR A CA 1
ATOM 4076 C C . TYR A 1 547 ? 21.707 -22.189 -3.579 1.00 91.00 547 TYR A C 1
ATOM 4078 O O . TYR A 1 547 ? 21.883 -21.112 -3.007 1.00 91.00 547 TYR A O 1
ATOM 4086 N N . PHE A 1 548 ? 20.513 -22.633 -3.969 1.00 90.38 548 PHE A N 1
ATOM 4087 C CA . PHE A 1 548 ? 19.271 -21.922 -3.699 1.00 90.38 548 PHE A CA 1
ATOM 4088 C C . PHE A 1 548 ? 18.594 -22.530 -2.482 1.00 90.38 548 PHE A C 1
ATOM 4090 O O . PHE A 1 548 ? 18.293 -23.726 -2.464 1.00 90.38 548 PHE A O 1
ATOM 4097 N N . TYR A 1 549 ? 18.371 -21.707 -1.467 1.00 88.81 549 TYR A N 1
ATOM 4098 C CA . TYR A 1 549 ? 17.725 -22.113 -0.229 1.00 88.81 549 TYR A CA 1
ATOM 4099 C C . TYR A 1 549 ? 16.578 -21.154 0.081 1.00 88.81 549 TYR A C 1
ATOM 4101 O O . TYR A 1 549 ? 16.683 -19.947 -0.135 1.00 88.81 549 TYR A O 1
ATOM 4109 N N . VAL A 1 550 ? 15.461 -21.715 0.535 1.00 88.88 550 VAL A N 1
ATOM 4110 C CA . VAL A 1 550 ? 14.279 -20.971 0.974 1.00 88.88 550 VAL A CA 1
ATOM 4111 C C . VAL A 1 550 ? 13.920 -21.493 2.357 1.00 88.88 550 VAL A C 1
ATOM 4113 O O . VAL A 1 550 ? 13.813 -22.702 2.560 1.00 88.88 550 VAL A O 1
ATOM 4116 N N . SER A 1 551 ? 13.792 -20.578 3.309 1.00 87.56 551 SER A N 1
ATOM 4117 C CA . SER A 1 551 ? 13.662 -20.848 4.739 1.00 87.56 551 SER A CA 1
ATOM 4118 C C . SER A 1 551 ? 12.402 -20.218 5.319 1.00 87.56 551 SER A C 1
ATOM 4120 O O . SER A 1 551 ? 12.468 -19.562 6.359 1.00 87.56 551 SER A O 1
ATOM 4122 N N . ASP A 1 552 ? 11.281 -20.381 4.618 1.00 79.25 552 ASP A N 1
ATOM 4123 C CA . ASP A 1 552 ? 9.981 -19.889 5.067 1.00 79.25 552 ASP A CA 1
ATOM 4124 C C . ASP A 1 552 ? 9.631 -20.404 6.468 1.00 79.25 552 ASP A C 1
ATOM 4126 O O . ASP A 1 552 ? 9.977 -21.526 6.855 1.00 79.25 552 ASP A O 1
ATOM 4130 N N . HIS A 1 553 ? 8.909 -19.581 7.227 1.00 73.06 553 HIS A N 1
ATOM 4131 C CA . HIS A 1 553 ? 8.348 -19.987 8.512 1.00 73.06 553 HIS A CA 1
ATOM 4132 C C . HIS A 1 553 ? 7.383 -21.179 8.364 1.00 73.06 553 HIS A C 1
ATOM 4134 O O . HIS A 1 553 ? 6.594 -21.234 7.418 1.00 73.06 553 HIS A O 1
ATOM 4140 N N . GLY A 1 554 ? 7.461 -22.116 9.319 1.00 56.31 554 GLY A N 1
ATOM 4141 C CA . GLY A 1 554 ? 6.625 -23.324 9.388 1.00 56.31 554 GLY A CA 1
ATOM 4142 C C . GLY A 1 554 ? 5.212 -23.105 9.910 1.00 56.31 554 GLY A C 1
ATOM 4143 O O . GLY A 1 554 ? 4.955 -22.048 10.532 1.00 56.31 554 GLY A O 1
#

Solvent-accessible surface area (backbone atoms only — not comparable to full-atom values): 30093 Å² total; per-residue (Å²): 132,88,84,90,79,86,85,84,82,86,82,85,80,81,82,77,84,76,78,81,78,80,71,84,66,42,53,14,36,67,44,78,20,52,47,81,35,44,91,42,72,36,66,14,75,68,7,36,28,47,36,34,52,33,31,36,43,26,28,20,52,61,27,86,53,74,96,75,53,60,67,62,31,32,33,23,30,19,49,23,53,97,87,42,59,34,59,41,43,33,54,37,35,44,78,24,74,44,46,91,59,88,72,66,76,85,51,70,48,80,42,80,76,41,72,34,55,61,38,25,30,41,37,35,38,36,42,54,94,88,16,55,31,39,38,39,40,38,38,40,33,62,38,48,47,40,38,36,40,38,37,42,38,28,74,45,98,55,63,48,68,79,24,38,27,31,40,46,44,28,36,44,54,58,37,47,51,49,50,76,62,80,48,75,86,78,39,78,94,55,95,63,78,58,59,68,54,68,40,83,43,87,39,38,42,36,36,37,32,38,88,64,26,17,31,34,43,39,33,78,74,23,45,26,37,26,51,56,60,44,27,44,30,45,19,26,85,38,68,26,48,53,74,33,68,44,78,50,58,37,36,37,37,54,45,83,32,47,33,51,33,61,57,60,34,52,53,26,50,76,70,74,43,45,43,18,40,40,30,37,40,36,20,26,67,86,65,48,62,37,50,52,23,33,40,37,34,18,41,84,88,64,49,57,70,41,26,37,47,28,36,48,78,80,51,95,78,62,89,66,86,83,81,57,75,8,29,36,68,49,59,42,47,46,45,64,32,33,36,29,54,42,34,62,26,33,29,57,45,81,68,43,82,48,76,38,49,57,77,40,80,44,79,57,71,41,67,40,29,38,51,37,8,32,41,36,40,41,32,23,43,32,56,86,82,52,79,76,66,53,86,80,60,52,68,66,47,71,64,73,95,71,94,76,87,91,80,89,80,88,82,90,85,88,80,94,69,91,74,76,82,70,72,78,74,76,78,70,43,54,35,43,26,39,36,32,52,65,78,82,78,59,95,60,59,87,36,49,86,49,70,50,56,28,37,89,88,46,54,10,35,30,77,45,75,32,40,39,44,81,45,42,33,42,36,28,37,21,78,54,73,29,13,60,69,42,70,48,72,48,67,26,46,62,72,33,43,27,36,35,51,45,62,40,47,56,72,52,60,57,60,85,76,76,42,82,42,67,58,90,77,38,53,26,53,88,50,83,23,78,39,48,68,68,59,45,50,48,52,40,42,9,44,56,36,74,48,89,53,74,57,50,73,130

Nearest PDB structures (foldseek):
  7ufr-assembly1_D  TM=5.024E-01  e=2.266E-07  Bifidobacterium longum
  7ufu-assembly1_B  TM=4.863E-01  e=3.571E-06  Bifidobacterium longum
  7ufs-assembly1_D  TM=4.708E-01  e=2.815E-06  Bifidobacterium longum
  6phu-assembly1_A  TM=4.859E-01  e=3.116E-04  Streptococcus pneumoniae TIGR4
  8wv0-assembly1_B  TM=1.860E-01  e=9.881E+00  Burkholderia pseudomallei

Mean predicted aligned error: 10.91 Å

Foldseek 3Di:
DDDDDDDDDDDDDDDDDDPPDDDDQFFWFKDAAADLAPPFQQHDRGWIWTDAQFKIWIWRAPGDAPPRDEGGWTQFMFTHHPNHTYHTWFGTKDKDFAASDDFDRPDWDKDFPDGTRFKTKIWIWGDGPNWIKIKIWMDGGPDQKIKIKIKTFAQDQFKDFFGFIWMKTFTLAAFKDFWPPPDVVNQPPDDDDSLSPWDFDPTQKMKGFDQWKIKIKGWPQFGTWHDDGGMIMTTHGDMAHNRGMDMTMMMIGMDTGGWPQVRVVVVCVVVVFFKEKEKEFEAALVRHGAAQKKKWKAAPVRTTPTIDTAHHPPPPPDPPPDRDGGMGMDMHTAAKIWIWMAAAQWDTDGTDIDGTDGHYYHYDYGYHTFAWFKEKEQEFADEQPDDAQDQPNKPKDWDDDDDDDDDDDDDDDDDDDDDPPDDPRPPTHAAKKKKAKDDDADPNNRSYDGIDIADPVDGRIDMDIHYAAKIKIWMAAQPCPQFHTDIYIWGGHRHTYIYIYHYTYGDDDVVVVVDFADDAEAAASSASDHHHPVRQVSVCRSSVGPDRYHDHDD